Protein AF-A0A518I3B7-F1 (afdb_monomer)

Secondary structure (DSSP, 8-state):
-EEEEEEE-TTSPEEEE----HHHHHHHHHHHHHHHTS---HHHHHHHHHH-TTSPPPTT-TTSS--HHHHHHHHH-GGGGTEEEE--EEEEEEGGGTEEEEEE-SS-SEEEE-GGG--S-HHHHHHHHHHHHHS----SPPPTT--------TTTTTEEETTTTEEPEEESGGG-EEE-HHHHHS-GGG-S--SPEEHHHHHHHHHHHHHHTTS-HHHHHHHHHHHHHHHHHHT-S--HHHHHHHHHHHHHHHHHHHHHHH---SSHHHHHHHHHHHHHHHHHHHHHHHHHHHHHHHHH-------HHHHHHHHHHHHHHHHHGGG---HHHHHHHHHHHHHHEEEEEEEEEEE-SSTTTEEEEEEEEE-HHHHHHHHHH-------GGGPEEEEEE-S---HHHHHHHHHHHHHHTT--HHHHHHHTT--HHHHHHHHHHHHHHTTPPPPPHHHHHHH-S---SS--HHHHTHHHHHHHHHTT--HHHHHHHTTS-HHHHHHHHHHHHHHTTPPPPPHHHHHHHHHHHHHHHHHTT--HHHHHHHTT--HHHHHHHHHHHHHHTTPPPP-TTGGGTTGGGTS-SS---S-SSSS--

Sequence (598 aa):
MTPNTGELTRLKRHRRQIVVDLETAVWIVRIYRWFLVDGLNIEEIVRELNADPEAPAPAKSVLDRWTRDSVIAALTNRRYRGDWSYGNTESVWLSDKDYSRKFPREAPLQDAQFEELRIISDEVWFEVQKRLSTDPKRSGRKPRNGARRKHSRLLQGKFECPEHGRRLAVTGDGGKVMLCPVCRGYKVEQRPLFTHLNRKLATDLTCEKLASLFDDETALVTNVIEICGAQASTCGAPDPVTAQTLLSQIDKLRRTIKFNRQDPGESEMEQQQTRELLRDLRHQLAEAESALSAHQATTGRSMVIPTEDEILAEVRQLRQTLNDAPKLTDERQIRLVRRLIDDLVTGRIQLYQQGERKKCQGWLQGRFEVAVVPFLIKRLTGAEIGIGDEDRAEIVIDYRKSELIAEQADTAKRFWDDGLLCKEIAVQMGLHRSRITKVLQYWHDQRGLPRPNNKTRRKRLENKQSELPFHKRIANEVIELVEAGHSNLKIAGRLRTNDGNVAKAIQWWHETRGLPVPTAADRRRKKLNRAKRMLDEGMLIKDVAGALAYSPRGLTLTLEKDAENSGGVMGDGRTRRGNATAGNLANGVSLATQTRAA

pLDDT: mean 87.51, std 12.37, range [40.78, 98.38]

InterPro domains:
  IPR011109 DNA-binding recombinase domain [PF07508] (23-134)
  IPR011109 DNA-binding recombinase domain [PS51737] (3-138)
  IPR038109 DNA-binding recombinase domain superfamily [G3DSA:3.90.1750.20] (3-165)
  IPR050639 Site-specific recombinase resolvase [PTHR30461] (12-344)

Solvent-accessible surface area (backbone atoms only — not comparable to full-atom values): 34690 Å² total; per-residue (Å²): 110,51,76,42,91,85,48,67,40,100,83,73,40,65,39,66,45,86,68,79,54,67,76,64,46,55,53,53,52,47,52,52,40,36,44,62,79,70,53,44,52,64,69,52,51,29,49,53,46,63,67,40,89,84,51,79,48,51,98,85,40,90,77,67,40,62,40,59,66,57,53,51,49,61,69,65,44,52,49,39,55,12,41,46,70,41,54,49,52,44,77,46,75,38,77,94,73,77,46,71,44,78,42,77,46,98,59,50,77,41,76,49,78,40,72,94,54,42,77,44,56,66,70,63,49,50,52,44,48,55,47,62,71,65,48,73,74,84,82,65,82,77,77,87,77,79,73,75,75,77,70,80,64,54,65,69,70,36,40,29,32,68,94,71,78,36,54,39,42,74,36,72,83,93,49,48,28,30,36,44,68,67,35,65,71,44,57,76,94,73,23,74,56,75,58,70,44,46,45,65,61,48,46,48,54,50,28,48,54,61,30,55,73,60,68,58,53,65,66,51,49,53,52,47,48,50,52,44,51,52,47,47,63,69,65,45,83,66,60,65,66,60,56,51,50,38,51,53,48,43,53,49,43,52,51,52,50,53,50,50,68,75,56,40,63,93,47,76,67,44,37,50,52,42,52,53,51,50,51,53,50,49,50,53,38,52,51,39,52,49,50,42,49,53,52,46,58,56,58,74,49,74,69,66,71,74,51,71,68,58,52,52,52,50,51,51,50,50,33,51,52,33,64,48,50,74,74,56,81,54,69,67,60,42,48,54,55,28,50,53,50,56,63,33,34,54,86,50,35,31,48,42,67,40,71,48,101,47,93,91,48,41,32,40,33,34,38,36,38,30,32,62,60,57,39,51,45,30,70,77,60,69,48,85,66,91,72,64,80,83,69,47,48,79,46,77,43,71,59,52,80,74,56,62,46,59,69,44,10,59,57,53,43,50,44,46,72,76,57,48,49,60,66,54,50,12,62,77,69,76,42,57,48,72,54,44,57,49,21,48,46,48,49,24,57,78,68,75,42,85,74,77,56,68,69,64,53,45,71,72,36,89,73,73,58,98,56,80,55,66,34,66,74,46,17,66,66,50,46,56,42,45,74,76,64,50,50,55,64,57,48,11,62,74,71,74,52,50,45,68,43,45,52,50,8,53,42,50,53,22,56,77,66,76,42,85,63,79,46,76,64,52,54,50,50,54,51,49,56,50,46,51,50,44,43,74,75,57,47,53,64,59,57,50,10,57,76,71,76,38,52,47,67,57,42,49,56,52,49,45,53,52,21,57,76,68,77,44,80,70,76,68,74,69,71,59,62,74,44,55,81,73,83,46,71,71,67,90,72,80,89,84,81,85,86,88,83,138

Radius of gyration: 48.24 Å; Cα contacts (8 Å, |Δi|>4): 603; chains: 1; bounding box: 108×75×158 Å

Mean predicted aligned error: 13.68 Å

Nearest PDB structures (foldseek):
  7nsu-assembly1_D  TM=2.936E-01  e=4.715E+00  Escherichia coli

Foldseek 3Di:
DDFDPPDADPVRHGDDDDDDDPLQLVLLVVLLCCCQVLVDDLVVNQVVLQVDPSRFADPPDPPRGDDSVNSVCSLQPCVQQQKDFAQQWDFDQDPVVRDTDTDGDPGGPDIDGDNNRHSDHPVSSVVSVVCVVPVPPPPDDDDPPPPPQPQQCLCPQQEAAPVVRDGWDQDDDVSQWTHDPVLVPDDQVPRQDNDIFGSLLCLQQVLLLVLVVLVCLPVLLVVLLVVLVVVLVVLPAQDVVLLVVLVVLLVVLVVVLVVCVVDQDDDPVSVVVSVVVNVVSVVVNVVSVVVSVVSVVSNVQSQPRDDSVRLSVVSVVSSVLSNCQSVDDDPSSSVVSSVLCVLFWDGHWHWGWDADSDVLGIWIKTKTWTQVSQSSSCVPRVDRDPDDPVNIDIDITTSRPPCPLAVVLVVLVVCVVVQDDLVVSCVVVVHDSVSSVVSPVCNCVVVVHDDDDSVVSLVVGPPNDPDDPPLCVCLVVLVVVVVVQDDLCVVCVVVVHDSVSSLVSQVVVQVVVVHDRQDPVNSLVVLLVVLVVVVVQVDQLCVSCVSNVHHSVRNVVSNCVVCVVVVHDDPDSVVQVVPVVPVDRSDPDDPPPDDDDD

Organism: NCBI:txid2527979

Structure (mmCIF, N/CA/C/O backbone):
data_AF-A0A518I3B7-F1
#
_entry.id   AF-A0A518I3B7-F1
#
loop_
_atom_site.group_PDB
_atom_site.id
_atom_site.type_symbol
_atom_site.label_atom_id
_atom_site.label_alt_id
_atom_site.label_comp_id
_atom_site.label_asym_id
_atom_site.label_entity_id
_atom_site.label_seq_id
_atom_site.pdbx_PDB_ins_code
_atom_site.Cartn_x
_atom_site.Cartn_y
_atom_site.Cartn_z
_atom_site.occupancy
_atom_site.B_iso_or_equiv
_atom_site.auth_seq_id
_atom_site.auth_comp_id
_atom_site.auth_asym_id
_atom_site.auth_atom_id
_atom_site.pdbx_PDB_model_num
ATOM 1 N N . MET A 1 1 ? -6.438 17.933 44.778 1.00 61.59 1 MET A N 1
ATOM 2 C CA . MET A 1 1 ? -6.644 17.340 46.123 1.00 61.59 1 MET A CA 1
ATOM 3 C C . MET A 1 1 ? -6.997 18.464 47.068 1.00 61.59 1 MET A C 1
ATOM 5 O O . MET A 1 1 ? -6.175 19.355 47.240 1.00 61.59 1 MET A O 1
ATOM 9 N N . THR A 1 2 ? -8.182 18.431 47.659 1.00 62.94 2 THR A N 1
ATOM 10 C CA . THR A 1 2 ? -8.605 19.398 48.678 1.00 62.94 2 THR A CA 1
ATOM 11 C C . THR A 1 2 ? -8.347 18.812 50.075 1.00 62.94 2 THR A C 1
ATOM 13 O O . THR A 1 2 ? -8.520 17.600 50.274 1.00 62.94 2 THR A O 1
ATOM 16 N N . PRO A 1 3 ? -7.836 19.606 51.034 1.00 60.84 3 PRO A N 1
ATOM 17 C CA . PRO A 1 3 ? -7.681 19.154 52.411 1.00 60.84 3 PRO A CA 1
ATOM 18 C C . PRO A 1 3 ? -9.065 18.924 53.024 1.00 60.84 3 PRO A C 1
ATOM 20 O O . PRO A 1 3 ? -9.911 19.813 52.996 1.00 60.84 3 PRO A O 1
ATOM 23 N N . ASN A 1 4 ? -9.295 17.729 53.564 1.00 61.59 4 ASN A N 1
ATOM 24 C CA . ASN A 1 4 ? -10.496 17.437 54.333 1.00 61.59 4 ASN A CA 1
ATOM 25 C C . ASN A 1 4 ? -10.266 17.957 55.763 1.00 61.59 4 ASN A C 1
ATOM 27 O O . ASN A 1 4 ? -9.305 17.558 56.429 1.00 61.59 4 ASN A O 1
ATOM 31 N N . THR A 1 5 ? -11.081 18.911 56.206 1.00 60.09 5 THR A N 1
ATOM 32 C CA . THR A 1 5 ? -10.820 19.734 57.399 1.00 60.09 5 THR A CA 1
ATOM 33 C C . THR A 1 5 ? -11.077 19.024 58.734 1.00 60.09 5 THR A C 1
ATOM 35 O O . THR A 1 5 ? -10.688 19.563 59.763 1.00 60.09 5 THR A O 1
ATOM 38 N N . GLY A 1 6 ? -11.648 17.811 58.749 1.00 64.12 6 GLY A N 1
ATOM 39 C CA . GLY A 1 6 ? -12.069 17.146 59.995 1.00 64.12 6 GLY A CA 1
ATOM 40 C C . GLY A 1 6 ? -11.178 16.018 60.534 1.00 64.12 6 GLY A C 1
ATOM 41 O O . GLY A 1 6 ? -11.130 15.812 61.742 1.00 64.12 6 GLY A O 1
ATOM 42 N N . GLU A 1 7 ? -10.454 15.278 59.686 1.00 72.31 7 GLU A N 1
ATOM 43 C CA . GLU A 1 7 ? -9.810 14.021 60.109 1.00 72.31 7 GLU A CA 1
ATOM 44 C C . GLU A 1 7 ? -8.318 13.951 59.761 1.00 72.31 7 GLU A C 1
ATOM 46 O O . GLU A 1 7 ? -7.898 14.123 58.610 1.00 72.31 7 GLU A O 1
ATOM 51 N N . LEU A 1 8 ? -7.501 13.631 60.768 1.00 80.69 8 LEU A N 1
ATOM 52 C CA . LEU A 1 8 ? -6.070 13.390 60.616 1.00 80.69 8 LEU A CA 1
ATOM 53 C C . LEU A 1 8 ? -5.792 11.906 60.317 1.00 80.69 8 LEU A C 1
ATOM 55 O O . LEU A 1 8 ? -6.444 10.990 60.814 1.00 80.69 8 LEU A O 1
ATOM 59 N N . THR A 1 9 ? -4.792 11.652 59.480 1.00 80.94 9 THR A N 1
ATOM 60 C CA . THR A 1 9 ? -4.196 10.321 59.285 1.00 80.94 9 THR A CA 1
ATOM 61 C C . THR A 1 9 ? -3.391 9.903 60.525 1.00 80.94 9 THR A C 1
ATOM 63 O O . THR A 1 9 ? -3.045 10.746 61.351 1.00 80.94 9 THR A O 1
ATOM 66 N N . ARG A 1 10 ? -2.995 8.620 60.637 1.00 82.88 10 ARG A N 1
ATOM 67 C CA . ARG A 1 10 ? -2.104 8.131 61.720 1.00 82.88 10 ARG A CA 1
ATOM 68 C C . ARG A 1 10 ? -0.794 8.928 61.852 1.00 82.88 10 ARG A C 1
ATOM 70 O O . ARG A 1 10 ? -0.217 8.979 62.927 1.00 82.88 10 ARG A O 1
ATOM 77 N N . LEU A 1 11 ? -0.354 9.589 60.778 1.00 86.75 11 LEU A N 1
ATOM 78 C CA . LEU A 1 11 ? 0.824 10.465 60.748 1.00 86.75 11 LEU A CA 1
ATOM 79 C C . LEU A 1 11 ? 0.500 11.945 61.030 1.00 86.75 11 LEU A C 1
ATOM 81 O O . LEU A 1 11 ? 1.292 12.815 60.678 1.00 86.75 11 LEU A O 1
ATOM 85 N N . LYS A 1 12 ? -0.674 12.250 61.598 1.00 86.12 12 LYS A N 1
ATOM 86 C CA . LYS A 1 12 ? -1.158 13.615 61.878 1.00 86.12 12 LYS A CA 1
ATOM 87 C C . LYS A 1 12 ? -1.210 14.537 60.647 1.00 86.12 12 LYS A C 1
ATOM 89 O O . LYS A 1 12 ? -1.109 15.751 60.770 1.00 86.12 12 LYS A O 1
ATOM 94 N N . ARG A 1 13 ? -1.376 13.982 59.441 1.00 81.31 13 ARG A N 1
ATOM 95 C CA . ARG A 1 13 ? -1.607 14.761 58.207 1.00 81.31 13 ARG A CA 1
ATOM 96 C C . ARG A 1 13 ? -3.093 14.787 57.887 1.00 81.31 13 ARG A C 1
ATOM 98 O O . ARG A 1 13 ? -3.719 13.735 57.994 1.00 81.31 13 ARG A O 1
ATOM 105 N N . HIS A 1 14 ? -3.630 15.919 57.440 1.00 79.62 14 HIS A N 1
ATOM 106 C CA . HIS A 1 14 ? -5.015 16.000 56.964 1.00 79.62 14 HIS A CA 1
ATOM 107 C C . HIS A 1 14 ? -5.293 14.934 55.901 1.00 79.62 14 HIS A C 1
ATOM 109 O O . HIS A 1 14 ? -4.503 14.765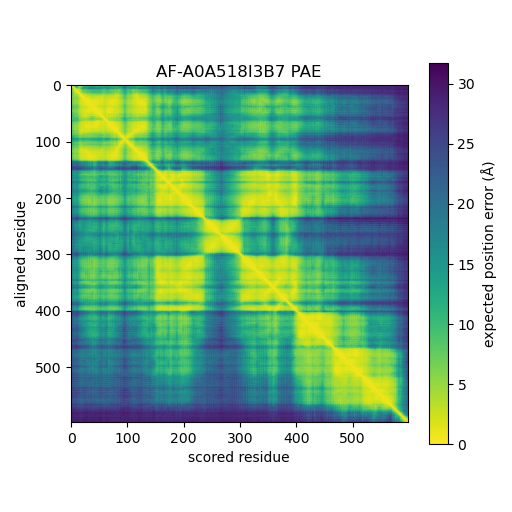 54.960 1.00 79.62 14 HIS A O 1
ATOM 115 N N . ARG A 1 15 ? -6.411 14.213 56.047 1.00 80.25 15 ARG A N 1
ATOM 116 C CA . ARG A 1 15 ? -6.922 13.360 54.970 1.00 80.25 15 ARG A CA 1
ATOM 117 C C . ARG A 1 15 ? -7.166 14.239 53.741 1.00 80.25 15 ARG A C 1
ATOM 119 O O . ARG A 1 15 ? -7.623 15.375 53.846 1.00 80.25 15 ARG A O 1
ATOM 126 N N . ARG A 1 16 ? -6.800 13.735 52.566 1.00 83.25 16 ARG A N 1
ATOM 127 C CA . ARG A 1 16 ? -6.982 14.446 51.296 1.00 83.25 16 ARG A CA 1
ATOM 128 C C . ARG A 1 16 ? -8.085 13.764 50.515 1.00 83.25 16 ARG A C 1
ATOM 130 O O . ARG A 1 16 ? -8.042 12.544 50.364 1.00 83.25 16 ARG A O 1
ATOM 137 N N . GLN A 1 17 ? -9.021 14.549 49.998 1.00 85.38 17 GLN A N 1
ATOM 138 C CA . GLN A 1 17 ? -10.014 14.046 49.062 1.00 85.38 17 GLN A CA 1
ATOM 139 C C . GLN A 1 17 ? -9.461 14.127 47.637 1.00 85.38 17 GLN A C 1
ATOM 141 O O . GLN A 1 17 ? -8.788 15.094 47.246 1.00 85.38 17 GLN A O 1
ATOM 146 N N . ILE A 1 18 ? -9.713 13.071 46.872 1.00 88.44 18 ILE A N 1
ATOM 147 C CA . ILE A 1 18 ? -9.445 13.035 45.440 1.00 88.44 18 ILE A CA 1
ATOM 148 C C . ILE A 1 18 ? -10.680 13.599 44.746 1.00 88.44 18 ILE A C 1
ATOM 150 O O . ILE A 1 18 ? -11.795 13.189 45.042 1.00 88.44 18 ILE A O 1
ATOM 154 N N . VAL A 1 19 ? -10.460 14.559 43.855 1.00 91.88 19 VAL A N 1
ATOM 155 C CA . VAL A 1 19 ? -11.498 15.220 43.062 1.00 91.88 19 VAL A CA 1
ATOM 156 C C . VAL A 1 19 ? -11.017 15.209 41.617 1.00 91.88 19 VAL A C 1
ATOM 158 O O . VAL A 1 19 ? -9.807 15.329 41.383 1.00 91.88 19 VAL A O 1
ATOM 161 N N . VAL A 1 20 ? -11.940 15.027 40.674 1.00 92.56 20 VAL A N 1
ATOM 162 C CA . VAL A 1 20 ? -11.646 15.134 39.243 1.00 92.56 20 VAL A CA 1
ATOM 163 C C . VAL A 1 20 ? -11.312 16.587 38.927 1.00 92.56 20 VAL A C 1
ATOM 165 O O . VAL A 1 20 ? -12.097 17.488 39.203 1.00 92.56 20 VAL A O 1
ATOM 168 N N . ASP A 1 21 ? -10.133 16.806 38.360 1.00 93.25 21 ASP A N 1
ATOM 169 C CA . ASP A 1 21 ? -9.781 18.097 37.789 1.00 93.25 21 ASP A CA 1
ATOM 170 C C . ASP A 1 21 ? -10.407 18.209 36.397 1.00 93.25 21 ASP A C 1
ATOM 172 O O . ASP A 1 21 ? -10.011 17.481 35.484 1.00 93.25 21 ASP A O 1
ATOM 176 N N . LEU A 1 22 ? -11.410 19.077 36.256 1.00 93.00 22 LEU A N 1
ATOM 177 C CA . LEU A 1 22 ? -12.196 19.204 35.028 1.00 93.00 22 LEU A CA 1
ATOM 178 C C . LEU A 1 22 ? -11.339 19.660 33.842 1.00 93.00 22 LEU A C 1
ATOM 180 O O . LEU A 1 22 ? -11.555 19.185 32.729 1.00 93.00 22 LEU A O 1
ATOM 184 N N . GLU A 1 23 ? -10.341 20.512 34.078 1.00 92.88 23 GLU A N 1
ATOM 185 C CA . GLU A 1 23 ? -9.462 21.033 33.028 1.00 92.88 23 GLU A CA 1
ATOM 186 C C . GLU A 1 23 ? -8.594 19.914 32.438 1.00 92.88 23 GLU A C 1
ATOM 188 O O . GLU A 1 23 ? -8.635 19.642 31.235 1.00 92.88 23 GLU A O 1
ATOM 193 N N . THR A 1 24 ? -7.892 19.159 33.289 1.00 93.38 24 THR A N 1
ATOM 194 C CA . THR A 1 24 ? -7.094 18.010 32.835 1.00 93.38 24 THR A CA 1
ATOM 195 C C . THR A 1 24 ? -7.967 16.862 32.308 1.00 93.38 24 THR A C 1
ATOM 197 O O . THR A 1 24 ? -7.559 16.144 31.390 1.00 93.38 24 THR A O 1
ATOM 200 N N . ALA A 1 25 ? -9.172 16.661 32.853 1.00 95.50 25 ALA A N 1
ATOM 201 C CA . ALA A 1 25 ? -10.064 15.575 32.438 1.00 95.50 25 ALA A CA 1
ATOM 202 C C . ALA A 1 25 ? -10.453 15.670 30.954 1.00 95.50 25 ALA A C 1
ATOM 204 O O . ALA A 1 25 ? -10.449 14.646 30.265 1.00 95.50 25 ALA A O 1
ATOM 205 N N . VAL A 1 26 ? -10.699 16.881 30.435 1.00 96.62 26 VAL A N 1
ATOM 206 C CA . VAL A 1 26 ? -11.004 17.108 29.008 1.00 96.62 26 VAL A CA 1
ATOM 207 C C . VAL A 1 26 ? -9.883 16.576 28.110 1.00 96.62 26 VAL A C 1
ATOM 209 O O . VAL A 1 26 ? -10.153 15.940 27.087 1.00 96.62 26 VAL A O 1
ATOM 212 N N . TRP A 1 27 ? -8.623 16.751 28.511 1.00 96.94 27 TRP A N 1
ATOM 213 C CA . TRP A 1 27 ? -7.468 16.243 27.770 1.00 96.94 27 TRP A CA 1
ATOM 214 C C . TRP A 1 27 ? -7.355 14.725 27.808 1.00 96.94 27 TRP A C 1
ATOM 216 O O . TRP A 1 27 ? -7.015 14.116 26.794 1.00 96.94 27 TRP A O 1
ATOM 226 N N . ILE A 1 28 ? -7.691 14.089 28.931 1.00 97.19 28 ILE A N 1
ATOM 227 C CA . ILE A 1 28 ? -7.747 12.624 29.008 1.00 97.19 28 ILE A CA 1
ATOM 228 C C . ILE A 1 28 ? -8.817 12.087 28.053 1.00 97.19 28 ILE A C 1
ATOM 230 O O . ILE A 1 28 ? -8.512 11.217 27.238 1.00 97.19 28 ILE A O 1
ATOM 234 N N . VAL A 1 29 ? -10.028 12.651 28.064 1.00 97.12 29 VAL A N 1
ATOM 235 C CA . VAL A 1 29 ? -11.092 12.280 27.111 1.00 97.12 29 VAL A CA 1
ATOM 236 C C . VAL A 1 29 ? -10.623 12.479 25.667 1.00 97.12 29 VAL A C 1
ATOM 238 O O . VAL A 1 29 ? -10.794 11.593 24.826 1.00 97.12 29 VAL A O 1
ATOM 241 N N . ARG A 1 30 ? -9.955 13.603 25.382 1.00 97.12 30 ARG A N 1
ATOM 242 C CA . ARG A 1 30 ? -9.388 13.906 24.062 1.00 97.12 30 ARG A CA 1
ATOM 243 C C . ARG A 1 30 ? -8.312 12.900 23.646 1.00 97.12 30 ARG A C 1
ATOM 245 O O . ARG A 1 30 ? -8.330 12.471 22.500 1.00 97.12 30 ARG A O 1
ATOM 252 N N . ILE A 1 31 ? -7.434 12.456 24.547 1.00 97.44 31 ILE A N 1
ATOM 253 C CA . ILE A 1 31 ? -6.425 11.415 24.275 1.00 97.44 31 ILE A CA 1
ATOM 254 C C . ILE A 1 31 ? -7.090 10.084 23.911 1.00 97.44 31 ILE A C 1
ATOM 256 O O . ILE A 1 31 ? -6.678 9.449 22.938 1.00 97.44 31 ILE A O 1
ATOM 260 N N . TYR A 1 32 ? -8.120 9.667 24.653 1.00 97.44 32 TYR A N 1
ATOM 261 C CA . TYR A 1 32 ? -8.864 8.438 24.355 1.00 97.44 32 TYR A CA 1
ATOM 262 C C . TYR A 1 32 ? -9.585 8.542 23.007 1.00 97.44 32 TYR A C 1
ATOM 264 O O . TYR A 1 32 ? -9.486 7.624 22.192 1.00 97.44 32 TYR A O 1
ATOM 272 N N . ARG A 1 33 ? -10.226 9.683 22.721 1.00 95.12 33 ARG A N 1
ATOM 273 C CA . ARG A 1 33 ? -10.848 9.964 21.419 1.00 95.12 33 ARG A CA 1
ATOM 274 C C . ARG A 1 33 ? -9.819 9.950 20.289 1.00 95.12 33 ARG A C 1
ATOM 276 O O . ARG A 1 33 ? -10.009 9.236 19.310 1.00 95.12 33 ARG A O 1
ATOM 283 N N . TRP A 1 34 ? -8.697 10.649 20.446 1.00 94.44 34 TRP A N 1
ATOM 284 C CA . TRP A 1 34 ? -7.624 10.668 19.457 1.00 94.44 34 TRP A CA 1
ATOM 285 C C . TRP A 1 34 ? -7.062 9.279 19.191 1.00 94.44 34 TRP A C 1
ATOM 287 O O . TRP A 1 34 ? -6.764 8.934 18.047 1.00 94.44 34 TRP A O 1
ATOM 297 N N . PHE A 1 35 ? -6.909 8.475 20.242 1.00 94.44 35 PHE A N 1
ATOM 298 C CA . PHE A 1 35 ? -6.382 7.129 20.119 1.00 94.44 35 PHE A CA 1
ATOM 299 C C . PHE A 1 35 ? -7.389 6.167 19.496 1.00 94.44 35 PHE A C 1
ATOM 301 O O . PHE A 1 35 ? -6.990 5.398 18.631 1.00 94.44 35 PHE A O 1
ATOM 308 N N . LEU A 1 36 ? -8.667 6.197 19.876 1.00 90.56 36 LEU A N 1
ATOM 309 C CA . LEU A 1 36 ? -9.689 5.296 19.334 1.00 90.56 36 LEU A CA 1
ATOM 310 C C . LEU A 1 36 ? -10.310 5.830 18.053 1.00 90.56 36 LEU A C 1
ATOM 312 O O . LEU A 1 36 ? -10.076 5.263 16.984 1.00 90.56 36 LEU A O 1
ATOM 316 N N . VAL A 1 37 ? -11.049 6.931 18.180 1.00 84.06 37 VAL A N 1
ATOM 317 C CA . VAL A 1 37 ? -11.890 7.526 17.139 1.00 84.06 37 VAL A CA 1
ATOM 318 C C . VAL A 1 37 ? -11.035 8.088 16.020 1.00 84.06 37 VAL A C 1
ATOM 320 O O . VAL A 1 37 ? -11.223 7.699 14.875 1.00 84.06 37 VAL A O 1
ATOM 323 N N . ASP A 1 38 ? -10.047 8.931 16.333 1.00 81.88 38 ASP A N 1
ATOM 324 C CA . ASP A 1 38 ? -9.185 9.559 15.316 1.00 81.88 38 ASP A CA 1
ATOM 325 C C . ASP A 1 38 ? -7.980 8.695 14.950 1.00 81.88 38 ASP A C 1
ATOM 327 O O . ASP A 1 38 ? -7.246 8.991 13.997 1.00 81.88 38 ASP A O 1
ATOM 331 N N . GLY A 1 39 ? -7.809 7.583 15.670 1.00 82.69 39 GLY A N 1
ATOM 332 C CA . GLY A 1 39 ? -6.805 6.550 15.481 1.00 82.69 39 GLY A CA 1
ATOM 333 C C . GLY A 1 39 ? -5.379 7.042 15.274 1.00 82.69 39 GLY A C 1
ATOM 334 O O . GLY A 1 39 ? -4.630 6.413 14.520 1.00 82.69 39 GLY A O 1
ATOM 335 N N . LEU A 1 40 ? -5.014 8.130 15.945 1.00 87.00 40 LEU A N 1
ATOM 336 C CA . LEU A 1 40 ? -3.644 8.603 16.047 1.00 87.00 40 LEU A CA 1
ATOM 337 C C . LEU A 1 40 ? -2.784 7.556 16.758 1.00 87.00 40 LEU A C 1
ATOM 339 O O . LEU A 1 40 ? -3.233 6.859 17.670 1.00 87.00 40 LEU A O 1
ATOM 343 N N . ASN A 1 41 ? -1.526 7.428 16.335 1.00 86.94 41 ASN A N 1
ATOM 344 C CA . ASN A 1 41 ? -0.575 6.628 17.100 1.00 86.94 41 ASN A CA 1
ATOM 345 C C . ASN A 1 41 ? -0.037 7.435 18.292 1.00 86.94 41 ASN A C 1
ATOM 347 O O . ASN A 1 41 ? -0.070 8.663 18.286 1.00 86.94 41 ASN A O 1
ATOM 351 N N . ILE A 1 42 ? 0.514 6.748 19.292 1.00 93.00 42 ILE A N 1
ATOM 352 C CA . ILE A 1 42 ? 0.970 7.379 20.542 1.00 93.00 42 ILE A CA 1
ATOM 353 C C . ILE A 1 42 ? 1.975 8.523 20.295 1.00 93.00 42 ILE A C 1
ATOM 355 O O . ILE A 1 42 ? 1.904 9.543 20.964 1.00 93.00 42 ILE A O 1
ATOM 359 N N . GLU A 1 43 ? 2.880 8.408 19.316 1.00 89.69 43 GLU A N 1
ATOM 360 C CA . GLU A 1 43 ? 3.864 9.470 19.012 1.00 89.69 43 GLU A CA 1
ATOM 361 C C . GLU A 1 43 ? 3.222 10.706 18.379 1.00 89.69 43 GLU A C 1
ATOM 363 O O . GLU A 1 43 ? 3.745 11.812 18.485 1.00 89.69 43 GLU A O 1
ATOM 368 N N . GLU A 1 44 ? 2.118 10.520 17.661 1.00 87.69 44 GLU A N 1
ATOM 369 C CA . GLU A 1 44 ? 1.356 11.631 17.101 1.00 87.69 44 GLU A CA 1
ATOM 370 C C . GLU A 1 44 ? 0.538 12.305 18.177 1.00 87.69 44 GLU A C 1
ATOM 372 O O . GLU A 1 44 ? 0.592 13.519 18.249 1.00 87.69 44 GLU A O 1
ATOM 377 N N . ILE A 1 45 ? -0.110 11.540 19.057 1.00 95.06 45 ILE A N 1
ATOM 378 C CA . ILE A 1 45 ? -0.787 12.095 20.234 1.00 95.06 45 ILE A CA 1
ATOM 379 C C . ILE A 1 45 ? 0.199 12.935 21.049 1.00 95.06 45 ILE A C 1
ATOM 381 O O . ILE A 1 45 ? -0.093 14.076 21.369 1.00 95.06 45 ILE A O 1
ATOM 385 N N . VAL A 1 46 ? 1.409 12.424 21.298 1.00 95.50 46 VAL A N 1
ATOM 386 C CA . VAL A 1 46 ? 2.485 13.190 21.947 1.00 95.50 46 VAL A CA 1
ATOM 387 C C . VAL A 1 46 ? 2.827 14.471 21.179 1.00 95.50 46 VAL A C 1
ATOM 389 O O . VAL A 1 46 ? 3.080 15.500 21.797 1.00 95.50 46 VAL A O 1
ATOM 392 N N . ARG A 1 47 ? 2.874 14.426 19.844 1.00 93.62 47 ARG A N 1
ATOM 393 C CA . ARG A 1 47 ? 3.173 15.608 19.026 1.00 93.62 47 ARG A CA 1
ATOM 394 C C . ARG A 1 47 ? 2.050 16.640 19.077 1.00 93.62 47 ARG A C 1
ATOM 396 O O . ARG A 1 47 ? 2.369 17.807 19.219 1.00 93.62 47 ARG A O 1
ATOM 403 N N . GLU A 1 48 ? 0.796 16.214 18.948 1.00 95.19 48 GLU A N 1
ATOM 404 C CA . GLU A 1 48 ? -0.375 17.096 19.012 1.00 95.19 48 GLU A CA 1
ATOM 405 C C . GLU A 1 48 ? -0.478 17.727 20.407 1.00 95.19 48 GLU A C 1
ATOM 407 O O . GLU A 1 48 ? -0.568 18.942 20.509 1.00 95.19 48 GLU A O 1
ATOM 412 N N . LEU A 1 49 ? -0.327 16.936 21.478 1.00 96.38 49 LEU A N 1
ATOM 413 C CA . LEU A 1 49 ? -0.322 17.442 22.857 1.00 96.38 49 LEU A CA 1
ATOM 414 C C . LEU A 1 49 ? 0.787 18.464 23.109 1.00 96.38 49 LEU A C 1
ATOM 416 O O . LEU A 1 49 ? 0.560 19.445 23.788 1.00 96.38 49 LEU A O 1
ATOM 420 N N . ASN A 1 50 ? 1.992 18.247 22.580 1.00 96.06 50 ASN A N 1
ATOM 421 C CA . ASN A 1 50 ? 3.097 19.190 22.783 1.00 96.06 50 ASN A CA 1
ATOM 422 C C . ASN A 1 50 ? 3.073 20.385 21.813 1.00 96.06 50 ASN A C 1
ATOM 424 O O . ASN A 1 50 ? 3.884 21.294 21.965 1.00 96.06 50 ASN A O 1
ATOM 428 N N . ALA A 1 51 ? 2.235 20.347 20.774 1.00 94.62 51 ALA A N 1
ATOM 429 C CA . ALA A 1 51 ? 2.050 21.461 19.849 1.00 94.62 51 ALA A CA 1
ATOM 430 C C . ALA A 1 51 ? 0.966 22.431 20.336 1.00 94.62 51 ALA A C 1
ATOM 432 O O . ALA A 1 51 ? 0.990 23.599 19.956 1.00 94.62 51 ALA A O 1
ATOM 433 N N . ASP A 1 52 ? 0.034 21.941 21.152 1.00 95.50 52 ASP A N 1
ATOM 434 C CA . ASP A 1 52 ? -1.048 22.727 21.722 1.00 95.50 52 ASP A CA 1
ATOM 435 C C . ASP A 1 52 ? -0.603 23.379 23.048 1.00 95.50 52 ASP A C 1
ATOM 437 O O . ASP A 1 52 ? -0.264 22.659 23.991 1.00 95.50 52 ASP A O 1
ATOM 441 N N . PRO A 1 53 ? -0.569 24.721 23.144 1.00 93.19 53 PRO A N 1
ATOM 442 C CA . PRO A 1 53 ? -0.133 25.414 24.355 1.00 93.19 53 PRO A CA 1
ATOM 443 C C . PRO A 1 53 ? -1.109 25.266 25.532 1.00 93.19 53 PRO A C 1
ATOM 445 O O . PRO A 1 53 ? -0.714 25.527 26.665 1.00 93.19 53 PRO A O 1
ATOM 448 N N . GLU A 1 54 ? -2.358 24.851 25.292 1.00 95.75 54 GLU A N 1
ATOM 449 C CA . GLU A 1 54 ? -3.367 24.654 26.343 1.00 95.75 54 GLU A CA 1
ATOM 450 C C . GLU A 1 54 ? -3.297 23.256 26.979 1.00 95.75 54 GLU A C 1
ATOM 452 O O . GLU A 1 54 ? -3.979 22.983 27.969 1.00 95.75 54 GLU A O 1
ATOM 457 N N . ALA A 1 55 ? -2.498 22.339 26.424 1.00 94.75 55 ALA A N 1
ATOM 458 C CA . ALA A 1 55 ? -2.380 20.989 26.953 1.00 94.75 55 ALA A CA 1
ATOM 459 C C . ALA A 1 55 ? -1.521 20.976 28.233 1.00 94.75 55 ALA A C 1
ATOM 461 O O . ALA A 1 55 ? -0.314 21.225 28.163 1.00 94.75 55 ALA A O 1
ATOM 462 N N . PRO A 1 56 ? -2.078 20.612 29.406 1.00 93.69 56 PRO A N 1
ATOM 463 C CA . PRO A 1 56 ? -1.319 20.609 30.646 1.00 93.69 56 PRO A CA 1
ATOM 464 C C . PRO A 1 56 ? -0.251 19.519 30.600 1.00 93.69 56 PRO A C 1
ATOM 466 O O . PRO A 1 56 ? -0.504 18.388 30.167 1.00 93.69 56 PRO A O 1
ATOM 469 N N . ALA A 1 57 ? 0.952 19.832 31.074 1.00 89.19 57 ALA A N 1
ATOM 470 C CA . ALA A 1 57 ? 2.007 18.841 31.183 1.00 89.19 57 ALA A CA 1
ATOM 471 C C . ALA A 1 57 ? 1.645 17.761 32.224 1.00 89.19 57 ALA A C 1
ATOM 473 O O . ALA A 1 57 ? 1.004 18.043 33.243 1.00 89.19 57 ALA A O 1
ATOM 474 N N . PRO A 1 58 ? 2.078 16.501 32.034 1.00 89.69 58 PRO A N 1
ATOM 475 C CA . PRO A 1 58 ? 1.841 15.462 33.027 1.00 89.69 58 PRO A CA 1
ATOM 476 C C . PRO A 1 58 ? 2.497 15.837 34.361 1.00 89.69 58 PRO A C 1
ATOM 478 O O . PRO A 1 58 ? 3.693 16.111 34.394 1.00 89.69 58 PRO A O 1
ATOM 481 N N . ALA A 1 59 ? 1.773 15.728 35.479 1.00 82.75 59 ALA A N 1
ATOM 482 C CA . ALA A 1 59 ? 2.234 16.168 36.809 1.00 82.75 59 ALA A CA 1
ATOM 483 C C . ALA A 1 59 ? 3.563 15.551 37.313 1.00 82.75 59 ALA A C 1
ATOM 485 O O . ALA A 1 59 ? 4.129 16.011 38.299 1.00 82.75 59 ALA A O 1
ATOM 486 N N . LYS A 1 60 ? 4.050 14.473 36.684 1.00 82.19 60 LYS A N 1
ATOM 487 C CA . LYS A 1 60 ? 5.340 13.823 36.994 1.00 82.19 60 LYS A CA 1
ATOM 488 C C . LYS A 1 60 ? 6.379 13.974 35.877 1.00 82.19 60 LYS A C 1
ATOM 490 O O . LYS A 1 60 ? 7.389 13.272 35.887 1.00 82.19 60 LYS A O 1
ATOM 495 N N . SER A 1 61 ? 6.118 14.815 34.881 1.00 87.25 61 SER A N 1
ATOM 496 C CA . SER A 1 61 ? 7.043 15.052 33.778 1.00 87.25 61 SER A CA 1
ATOM 497 C C . SER A 1 61 ? 8.130 16.023 34.221 1.00 87.25 61 SER A C 1
ATOM 499 O O . SER A 1 61 ? 7.851 17.163 34.561 1.00 87.25 61 SER A O 1
ATOM 501 N N . VAL A 1 62 ? 9.386 15.577 34.195 1.00 85.00 62 VAL A N 1
ATOM 502 C CA . VAL A 1 62 ? 10.552 16.435 34.485 1.00 85.00 62 VAL A CA 1
ATOM 503 C C . VAL A 1 62 ? 10.778 17.464 33.374 1.00 85.00 62 VAL A C 1
ATOM 505 O O . VAL A 1 62 ? 11.341 18.524 33.604 1.00 85.00 62 VAL A O 1
ATOM 508 N N . LEU A 1 63 ? 10.358 17.133 32.152 1.00 84.81 63 LEU A N 1
ATOM 509 C CA . LEU A 1 63 ? 10.622 17.919 30.946 1.00 84.81 63 LEU A CA 1
ATOM 510 C C . LEU A 1 63 ? 9.453 18.831 30.561 1.00 84.81 63 LEU A C 1
ATOM 512 O O . LEU A 1 63 ? 9.446 19.321 29.436 1.00 84.81 63 LEU A O 1
ATOM 516 N N . ASP A 1 64 ? 8.456 18.958 31.441 1.00 91.69 64 ASP A N 1
ATOM 517 C CA . ASP A 1 64 ? 7.242 19.756 31.231 1.00 91.69 64 ASP A CA 1
ATOM 518 C C . ASP A 1 64 ? 6.553 19.493 29.879 1.00 91.69 64 ASP A C 1
ATOM 520 O O . ASP A 1 64 ? 6.055 20.376 29.195 1.00 91.69 64 ASP A O 1
ATOM 524 N N . ARG A 1 65 ? 6.592 18.230 29.436 1.00 94.19 65 ARG A N 1
ATOM 525 C CA . ARG A 1 65 ? 6.040 17.803 28.145 1.00 94.19 65 ARG A CA 1
ATOM 526 C C . ARG A 1 65 ? 5.453 16.409 28.209 1.00 94.19 65 ARG A C 1
ATOM 528 O O . ARG A 1 65 ? 5.885 15.572 29.015 1.00 94.19 65 ARG A O 1
ATOM 535 N N . TRP A 1 66 ? 4.533 16.124 27.301 1.00 96.44 66 TRP A N 1
ATOM 536 C CA . TRP A 1 66 ? 4.033 14.779 27.080 1.00 96.44 66 TRP A CA 1
ATOM 537 C C . TRP A 1 66 ? 5.116 13.908 26.451 1.00 96.44 66 TRP A C 1
ATOM 539 O O . TRP A 1 66 ? 5.810 14.279 25.504 1.00 96.44 66 TRP A O 1
ATOM 549 N N . THR A 1 67 ? 5.264 12.713 27.003 1.00 95.06 67 THR A N 1
ATOM 550 C CA . THR A 1 67 ? 6.135 11.652 26.499 1.00 95.06 67 THR A CA 1
ATOM 551 C C . THR A 1 67 ? 5.301 10.448 26.087 1.00 95.06 67 THR A C 1
ATOM 553 O O . THR A 1 67 ? 4.167 10.265 26.543 1.00 95.06 67 THR A O 1
ATOM 556 N N . ARG A 1 68 ? 5.884 9.573 25.263 1.00 93.81 68 ARG A N 1
ATOM 557 C CA . ARG A 1 68 ? 5.249 8.314 24.861 1.00 93.81 68 ARG A CA 1
ATOM 558 C C . ARG A 1 68 ? 4.742 7.520 26.068 1.00 93.81 68 ARG A C 1
ATOM 560 O O . ARG A 1 68 ? 3.609 7.049 26.059 1.00 93.81 68 ARG A O 1
ATOM 567 N N . ASP A 1 69 ? 5.562 7.409 27.108 1.00 92.50 69 ASP A N 1
ATOM 568 C CA . ASP A 1 69 ? 5.228 6.614 28.288 1.00 92.50 69 ASP A CA 1
ATOM 569 C C . ASP A 1 69 ? 4.147 7.284 29.138 1.00 92.50 69 ASP A C 1
ATOM 571 O O . ASP A 1 69 ? 3.289 6.587 29.670 1.00 92.50 69 ASP A O 1
ATOM 575 N N . SER A 1 70 ? 4.104 8.621 29.196 1.00 95.38 70 SER A N 1
ATOM 576 C CA . SER A 1 70 ? 3.003 9.328 29.867 1.00 95.38 70 SER A CA 1
ATOM 577 C C . SER A 1 70 ? 1.655 9.139 29.165 1.00 95.38 70 SER A C 1
ATOM 579 O O . SER A 1 70 ? 0.650 8.941 29.841 1.00 95.38 70 SER A O 1
ATOM 581 N N . VAL A 1 71 ? 1.624 9.110 27.825 1.00 95.94 71 VAL A N 1
ATOM 582 C CA . VAL A 1 71 ? 0.387 8.841 27.072 1.00 95.94 71 VAL A CA 1
ATOM 583 C C . VAL A 1 71 ? -0.055 7.388 27.257 1.00 95.94 71 VAL A C 1
ATOM 585 O O . VAL A 1 71 ? -1.234 7.135 27.479 1.00 95.94 71 VAL A O 1
ATOM 588 N N . ILE A 1 72 ? 0.873 6.424 27.242 1.00 95.19 72 ILE A N 1
ATOM 589 C CA . ILE A 1 72 ? 0.548 5.017 27.542 1.00 95.19 72 ILE A CA 1
ATOM 590 C C . ILE A 1 72 ? 0.027 4.876 28.970 1.00 95.19 72 ILE A C 1
ATOM 592 O O . ILE A 1 72 ? -0.975 4.200 29.188 1.00 95.19 72 ILE A O 1
ATOM 596 N N . ALA A 1 73 ? 0.679 5.521 29.938 1.00 94.75 73 ALA A N 1
ATOM 597 C CA . ALA A 1 73 ? 0.227 5.515 31.321 1.00 94.75 73 ALA A CA 1
ATOM 598 C C . ALA A 1 73 ? -1.192 6.086 31.432 1.00 94.75 73 ALA A C 1
ATOM 600 O O . ALA A 1 73 ? -2.019 5.494 32.115 1.00 94.75 73 ALA A O 1
ATOM 601 N N . ALA A 1 74 ? -1.510 7.167 30.712 1.00 96.06 74 ALA A N 1
ATOM 602 C CA . ALA A 1 74 ? -2.861 7.718 30.677 1.00 96.06 74 ALA A CA 1
ATOM 603 C C . ALA A 1 74 ? -3.883 6.738 30.062 1.00 96.06 74 ALA A C 1
ATOM 605 O O . ALA A 1 74 ? -4.945 6.499 30.636 1.00 96.06 74 ALA A O 1
ATOM 606 N N . LEU A 1 75 ? -3.545 6.111 28.933 1.00 97.12 75 LEU A N 1
ATOM 607 C CA . LEU A 1 75 ? -4.410 5.143 28.247 1.00 97.12 75 LEU A CA 1
ATOM 608 C C . LEU A 1 75 ? -4.588 3.816 29.009 1.00 97.12 75 LEU A C 1
ATOM 610 O O . LEU A 1 75 ? -5.509 3.070 28.711 1.00 97.12 75 LEU A O 1
ATOM 614 N N . THR A 1 76 ? -3.722 3.493 29.973 1.00 96.44 76 THR A N 1
ATOM 615 C CA . THR A 1 76 ? -3.771 2.234 30.753 1.00 96.44 76 THR A CA 1
ATOM 616 C C . THR A 1 76 ? -4.217 2.435 32.203 1.00 96.44 76 THR A C 1
ATOM 618 O O . THR A 1 76 ? -4.388 1.469 32.946 1.00 96.44 76 THR A O 1
ATOM 621 N N . ASN A 1 77 ? -4.425 3.680 32.637 1.00 95.50 77 ASN A N 1
ATOM 622 C CA . ASN A 1 77 ? -4.775 3.987 34.018 1.00 95.50 77 ASN A CA 1
ATOM 623 C C . ASN A 1 77 ? -6.231 3.599 34.329 1.00 95.50 77 ASN A C 1
ATOM 625 O O . ASN A 1 77 ? -7.164 4.297 33.934 1.00 95.50 77 ASN A O 1
ATOM 629 N N . ARG A 1 78 ? -6.416 2.518 35.099 1.00 95.38 78 ARG A N 1
ATOM 630 C CA . ARG A 1 78 ? -7.731 2.023 35.560 1.00 95.38 78 ARG A CA 1
ATOM 631 C C . ARG A 1 78 ? -8.518 3.059 36.377 1.00 95.38 78 ARG A C 1
ATOM 633 O O . ARG A 1 78 ? -9.740 3.063 36.347 1.00 95.38 78 ARG A O 1
ATOM 640 N N . ARG A 1 79 ? -7.852 4.033 37.001 1.00 95.94 79 ARG A N 1
ATOM 641 C CA . ARG A 1 79 ? -8.542 5.078 37.781 1.00 95.94 79 ARG A CA 1
ATOM 642 C C . ARG A 1 79 ? -9.485 5.929 36.941 1.00 95.94 79 ARG A C 1
ATOM 644 O O . ARG A 1 79 ? -10.462 6.439 37.470 1.00 95.94 79 ARG A O 1
ATOM 651 N N . TYR A 1 80 ? -9.213 6.077 35.643 1.00 96.50 80 TYR A N 1
ATOM 652 C CA . TYR A 1 80 ? -10.080 6.854 34.758 1.00 96.50 80 TYR A CA 1
ATOM 653 C C . TYR A 1 80 ? -11.424 6.178 34.480 1.00 96.50 80 TYR A C 1
ATOM 655 O O . TYR A 1 80 ? -12.368 6.887 34.151 1.00 96.50 80 TYR A O 1
ATOM 663 N N . ARG A 1 81 ? -11.544 4.859 34.682 1.00 95.38 81 ARG A N 1
ATOM 664 C CA . ARG A 1 81 ? -12.835 4.149 34.667 1.00 95.38 81 ARG A CA 1
ATOM 665 C C . ARG A 1 81 ? -13.495 4.042 36.051 1.00 95.38 81 ARG A C 1
ATOM 667 O O . ARG A 1 81 ? -14.471 3.322 36.217 1.00 95.38 81 ARG A O 1
ATOM 674 N N . GLY A 1 82 ? -12.971 4.750 37.055 1.00 94.38 82 GLY A N 1
ATOM 675 C CA . GLY A 1 82 ? -13.476 4.696 38.432 1.00 94.38 82 GLY A CA 1
ATOM 676 C C . GLY A 1 82 ? -12.945 3.516 39.252 1.00 94.38 82 GLY A C 1
ATOM 677 O O . GLY A 1 82 ? -13.375 3.328 40.381 1.00 94.38 82 GLY A O 1
ATOM 678 N N . ASP A 1 83 ? -11.983 2.756 38.730 1.00 93.25 83 ASP A N 1
ATOM 679 C CA . ASP A 1 83 ? -11.425 1.558 39.364 1.00 93.25 83 ASP A CA 1
ATOM 680 C C . ASP A 1 83 ? -10.127 1.895 40.121 1.00 93.25 83 ASP A C 1
ATOM 682 O O . ASP A 1 83 ? -9.122 2.336 39.538 1.00 93.25 83 ASP A O 1
ATOM 686 N N . TRP A 1 84 ? -10.166 1.742 41.446 1.00 94.38 84 TRP A N 1
ATOM 687 C CA . TRP A 1 84 ? -9.107 2.144 42.364 1.00 94.38 84 TRP A CA 1
ATOM 688 C C . TRP A 1 84 ? -8.601 0.969 43.187 1.00 94.38 84 TRP A C 1
ATOM 690 O O . TRP A 1 84 ? -9.139 0.618 44.233 1.00 94.38 84 TRP A O 1
ATOM 700 N N . SER A 1 85 ? -7.434 0.484 42.783 1.00 92.62 85 SER A N 1
ATOM 701 C CA . SER A 1 85 ? -6.711 -0.563 43.489 1.00 92.62 85 SER A CA 1
ATOM 702 C C . SER A 1 85 ? -5.513 -0.015 44.271 1.00 92.62 85 SER A C 1
ATOM 704 O O . SER A 1 85 ? -4.710 0.796 43.783 1.00 92.62 85 SER A O 1
ATOM 706 N N . TYR A 1 86 ? -5.375 -0.482 45.510 1.00 92.00 86 TYR A N 1
ATOM 707 C CA . TYR A 1 86 ? -4.239 -0.251 46.393 1.00 92.00 86 TYR A CA 1
ATOM 708 C C . TYR A 1 86 ? -3.472 -1.555 46.625 1.00 92.00 86 TYR A C 1
ATOM 710 O O . TYR A 1 86 ? -4.046 -2.632 46.755 1.00 92.00 86 TYR A O 1
ATOM 718 N N . GLY A 1 87 ? -2.143 -1.462 46.691 1.00 91.12 87 GLY A N 1
ATOM 719 C CA . GLY A 1 87 ? -1.296 -2.627 46.952 1.00 91.12 87 GLY A CA 1
ATOM 720 C C . GLY A 1 87 ? -1.140 -3.589 45.772 1.00 91.12 87 GLY A C 1
ATOM 721 O O . GLY A 1 87 ? -0.805 -4.740 45.997 1.00 91.12 87 GLY A O 1
ATOM 722 N N . ASN A 1 88 ? -1.322 -3.137 44.524 1.00 88.88 88 ASN A N 1
ATOM 723 C CA . ASN A 1 88 ? -1.089 -3.962 43.321 1.00 88.88 88 ASN A CA 1
ATOM 724 C C . ASN A 1 88 ? 0.332 -4.529 43.214 1.00 88.88 88 ASN A C 1
ATOM 726 O O . ASN A 1 88 ? 0.572 -5.464 42.458 1.00 88.88 88 ASN A O 1
ATOM 730 N N . THR A 1 89 ? 1.292 -3.919 43.907 1.00 91.88 89 THR A N 1
ATOM 731 C CA . THR A 1 89 ? 2.686 -4.348 43.892 1.00 91.88 89 THR A CA 1
ATOM 732 C C . THR A 1 89 ? 3.230 -4.439 45.301 1.00 91.88 89 THR A C 1
ATOM 734 O O . THR A 1 89 ? 3.005 -3.524 46.096 1.00 91.88 89 THR A O 1
ATOM 737 N N . GLU A 1 90 ? 4.036 -5.457 45.563 1.00 94.19 90 GLU A N 1
ATOM 738 C CA . GLU A 1 90 ? 4.874 -5.543 46.752 1.00 94.19 90 GLU A CA 1
ATOM 739 C C . GLU A 1 90 ? 6.325 -5.226 46.445 1.00 94.19 90 GLU A C 1
ATOM 741 O O . GLU A 1 90 ? 6.842 -5.544 45.376 1.00 94.19 90 GLU A O 1
ATOM 746 N N . SER A 1 91 ? 6.983 -4.577 47.400 1.00 91.50 91 SER A N 1
ATOM 747 C CA . SER A 1 91 ? 8.424 -4.379 47.365 1.00 91.50 91 SER A CA 1
ATOM 748 C C . SER A 1 91 ? 9.084 -5.597 47.996 1.00 91.50 91 SER A C 1
ATOM 750 O O . SER A 1 91 ? 9.011 -5.770 49.210 1.00 91.50 91 SER A O 1
ATOM 752 N N . VAL A 1 92 ? 9.737 -6.415 47.178 1.00 93.31 92 VAL A N 1
ATOM 753 C CA . VAL A 1 92 ? 10.565 -7.525 47.653 1.00 93.31 92 VAL A CA 1
ATOM 754 C C . VAL A 1 92 ? 12.007 -7.036 47.703 1.00 93.31 92 VAL A C 1
ATOM 756 O O . VAL A 1 92 ? 12.533 -6.515 46.712 1.00 93.31 92 VAL A O 1
ATOM 759 N N . TRP A 1 93 ? 12.634 -7.155 48.872 1.00 92.75 93 TRP A N 1
ATOM 760 C CA . TRP A 1 93 ? 14.058 -6.880 49.035 1.00 92.75 93 TRP A CA 1
ATOM 761 C C . TRP A 1 93 ? 14.861 -8.022 48.411 1.00 92.75 93 TRP A C 1
ATOM 763 O O . TRP A 1 93 ? 14.703 -9.174 48.809 1.00 92.75 93 TRP A O 1
ATOM 773 N N . LEU A 1 94 ? 15.692 -7.722 47.413 1.00 90.56 94 LEU A N 1
ATOM 774 C CA . LEU A 1 94 ? 16.577 -8.707 46.795 1.00 90.56 94 LEU A CA 1
ATOM 775 C C . LEU A 1 94 ? 17.951 -8.585 47.455 1.00 90.56 94 LEU A C 1
ATOM 777 O O . LEU A 1 94 ? 18.750 -7.741 47.048 1.00 90.56 94 LEU A O 1
ATOM 781 N N . SER A 1 95 ? 18.204 -9.422 48.468 1.00 86.12 95 SER A N 1
ATOM 782 C CA . SER A 1 95 ? 19.451 -9.436 49.252 1.00 86.12 95 SER A CA 1
ATOM 783 C C . SER A 1 95 ? 20.697 -9.453 48.372 1.00 86.12 95 SER A C 1
ATOM 785 O O . SER A 1 95 ? 21.624 -8.686 48.595 1.00 86.12 95 SER A O 1
ATOM 787 N N . ASP A 1 96 ? 20.677 -10.260 47.314 1.00 87.00 96 ASP A N 1
ATOM 788 C CA . ASP A 1 96 ? 21.852 -10.525 46.479 1.00 87.00 96 ASP A CA 1
ATOM 789 C C . ASP A 1 96 ? 22.260 -9.335 45.602 1.00 87.00 96 ASP A C 1
ATOM 791 O O . ASP A 1 96 ? 23.330 -9.343 44.997 1.00 87.00 96 ASP A O 1
ATOM 795 N N . LYS A 1 97 ? 21.394 -8.324 45.474 1.00 82.06 97 LYS A N 1
ATOM 796 C CA . LYS A 1 97 ? 21.649 -7.143 44.641 1.00 82.06 97 LYS A CA 1
ATOM 797 C C . LYS A 1 97 ? 21.512 -5.822 45.394 1.00 82.06 97 LYS A C 1
ATOM 799 O O . LYS A 1 97 ? 21.628 -4.777 44.762 1.00 82.06 97 LYS A O 1
ATOM 804 N N . ASP A 1 98 ? 21.259 -5.875 46.700 1.00 91.00 98 ASP A N 1
ATOM 805 C CA . ASP A 1 98 ? 21.121 -4.716 47.588 1.00 91.00 98 ASP A CA 1
ATOM 806 C C . ASP A 1 98 ? 20.127 -3.648 47.081 1.00 91.00 98 ASP A C 1
ATOM 808 O O . ASP A 1 98 ? 20.341 -2.440 47.178 1.00 91.00 98 ASP A O 1
ATOM 812 N N . TYR A 1 99 ? 19.015 -4.088 46.478 1.00 89.75 99 TYR A N 1
ATOM 813 C CA . TYR A 1 99 ? 17.928 -3.186 46.093 1.00 89.75 99 TYR A CA 1
ATOM 814 C C . TYR A 1 99 ? 16.549 -3.829 46.250 1.00 89.75 99 TYR A C 1
ATOM 816 O O . TYR A 1 99 ? 16.357 -5.037 46.091 1.00 89.75 99 TYR A O 1
ATOM 824 N N . SER A 1 100 ? 15.541 -2.993 46.512 1.00 89.19 100 SER A N 1
ATOM 825 C CA . SER A 1 100 ? 14.138 -3.415 46.490 1.00 89.19 100 SER A CA 1
ATOM 826 C C . SER A 1 100 ? 13.585 -3.384 45.066 1.00 89.19 100 SER A C 1
ATOM 828 O O . SER A 1 100 ? 13.760 -2.411 44.328 1.00 89.19 100 SER A O 1
ATOM 830 N N . ARG A 1 101 ? 12.889 -4.450 44.661 1.00 92.06 101 ARG A N 1
ATOM 831 C CA . ARG A 1 101 ? 12.169 -4.504 43.384 1.00 92.06 101 ARG A CA 1
ATOM 832 C C . ARG A 1 101 ? 10.680 -4.655 43.643 1.00 92.06 101 ARG A C 1
ATOM 834 O O . ARG A 1 101 ? 10.264 -5.440 44.488 1.00 92.06 101 ARG A O 1
ATOM 841 N N . LYS A 1 102 ? 9.874 -3.907 42.892 1.00 92.12 102 LYS A N 1
ATOM 842 C CA . LYS A 1 102 ? 8.418 -4.042 42.927 1.00 92.12 102 LYS A CA 1
ATOM 843 C C . LYS A 1 102 ? 7.982 -5.208 42.048 1.00 92.12 102 LYS A C 1
ATOM 845 O O . LYS A 1 102 ? 8.294 -5.210 40.855 1.00 92.12 102 LYS A O 1
ATOM 850 N N . PHE A 1 103 ? 7.257 -6.152 42.627 1.00 90.69 103 PHE A N 1
ATOM 851 C CA . PHE A 1 103 ? 6.611 -7.258 41.927 1.00 90.69 103 PHE A CA 1
ATOM 852 C C . PHE A 1 103 ? 5.092 -7.082 41.975 1.00 90.69 103 PHE A C 1
ATOM 854 O O . PHE A 1 103 ? 4.583 -6.588 42.982 1.00 90.69 103 PHE A O 1
ATOM 861 N N . PRO A 1 104 ? 4.361 -7.417 40.900 1.00 90.56 104 PRO A N 1
ATOM 862 C CA . PRO A 1 104 ? 2.904 -7.436 40.931 1.00 90.56 104 PRO A CA 1
ATOM 863 C C . PRO A 1 104 ? 2.405 -8.539 41.874 1.00 90.56 104 PRO A C 1
ATOM 865 O O . PRO A 1 104 ? 2.956 -9.637 41.873 1.00 90.56 104 PRO A O 1
ATOM 868 N N . ARG A 1 105 ? 1.375 -8.240 42.668 1.00 91.44 105 ARG A N 1
ATOM 869 C CA . ARG A 1 105 ? 0.661 -9.224 43.495 1.00 91.44 105 ARG A CA 1
ATOM 870 C C . ARG A 1 105 ? -0.404 -9.952 42.680 1.00 91.44 105 ARG A C 1
ATOM 872 O O . ARG A 1 105 ? -0.880 -9.408 41.687 1.00 91.44 105 ARG A O 1
ATOM 879 N N . GLU A 1 106 ? -0.812 -11.139 43.136 1.00 89.06 106 GLU A N 1
ATOM 880 C CA . GLU A 1 106 ? -1.952 -11.869 42.555 1.00 89.06 106 GLU A CA 1
ATOM 881 C C . GLU A 1 106 ? -3.262 -11.084 42.695 1.00 89.06 106 GLU A C 1
ATOM 883 O O . GLU A 1 106 ? -4.041 -11.005 41.748 1.00 89.06 106 GLU A O 1
ATOM 888 N N . ALA A 1 107 ? -3.466 -10.443 43.849 1.00 87.50 107 ALA A N 1
ATOM 889 C CA . ALA A 1 107 ? -4.604 -9.574 44.110 1.00 87.50 107 ALA A CA 1
ATOM 890 C C . ALA A 1 107 ? -4.165 -8.267 44.797 1.00 87.50 107 ALA A C 1
ATOM 892 O O . ALA A 1 107 ? -3.204 -8.267 45.579 1.00 87.50 107 ALA A O 1
ATOM 893 N N . PRO A 1 108 ? -4.853 -7.141 44.526 1.00 91.19 108 PRO A N 1
ATOM 894 C CA . PRO A 1 108 ? -4.671 -5.917 45.297 1.00 91.19 108 PRO A CA 1
ATOM 895 C C . PRO A 1 108 ? -4.995 -6.145 46.777 1.00 91.19 108 PRO A C 1
ATOM 897 O O . PRO A 1 108 ? -5.871 -6.932 47.121 1.00 91.19 108 PRO A O 1
ATOM 900 N N . LEU A 1 109 ? -4.332 -5.393 47.661 1.00 90.19 109 LEU A N 1
ATOM 901 C CA . LEU A 1 109 ? -4.670 -5.367 49.091 1.00 90.19 109 LEU A CA 1
ATOM 902 C C . LEU A 1 109 ? -6.081 -4.830 49.332 1.00 90.19 109 LEU A C 1
ATOM 904 O O . LEU A 1 109 ? -6.759 -5.240 50.267 1.00 90.19 109 LEU A O 1
ATOM 908 N N . GLN A 1 110 ? -6.488 -3.868 48.510 1.00 89.38 110 GLN A N 1
ATOM 909 C CA . GLN A 1 110 ? -7.816 -3.290 48.550 1.00 89.38 110 GLN A CA 1
ATOM 910 C C . GLN A 1 110 ? -8.184 -2.826 47.149 1.00 89.38 110 GLN A C 1
ATOM 912 O O . GLN A 1 110 ? -7.362 -2.213 46.465 1.00 89.38 110 GLN A O 1
ATOM 917 N N . ASP A 1 111 ? -9.416 -3.100 46.746 1.00 88.75 111 ASP A N 1
ATOM 918 C CA . ASP A 1 111 ? -9.986 -2.616 45.496 1.00 88.75 111 ASP A CA 1
ATOM 919 C C . ASP A 1 111 ? -11.323 -1.933 45.787 1.00 88.75 111 ASP A C 1
ATOM 921 O O . ASP A 1 111 ? -12.063 -2.352 46.685 1.00 88.75 111 ASP A O 1
ATOM 925 N N . ALA A 1 112 ? -11.602 -0.845 45.083 1.00 89.06 112 ALA A N 1
ATOM 926 C CA . ALA A 1 112 ? -12.815 -0.062 45.250 1.00 89.06 112 ALA A CA 1
ATOM 927 C C . ALA A 1 112 ? -13.194 0.639 43.943 1.00 89.06 112 ALA A C 1
ATOM 929 O O . ALA A 1 112 ? -12.346 1.176 43.233 1.00 89.06 112 ALA A O 1
ATOM 930 N N . GLN A 1 113 ? -14.497 0.672 43.671 1.00 89.12 113 GLN A N 1
ATOM 931 C CA . GLN A 1 113 ? -15.079 1.352 42.520 1.00 89.12 113 GLN A CA 1
ATOM 932 C C . GLN A 1 113 ? -15.708 2.678 42.975 1.00 89.12 113 GLN A C 1
ATOM 934 O O . GLN A 1 113 ? -16.545 2.684 43.880 1.00 89.12 113 GLN A O 1
ATOM 939 N N . PHE A 1 114 ? -15.306 3.782 42.346 1.00 90.56 114 PHE A N 1
ATOM 940 C CA . PHE A 1 114 ? -15.769 5.147 42.610 1.00 90.56 114 PHE A CA 1
ATOM 941 C C . PHE A 1 114 ? -16.312 5.762 41.317 1.00 90.56 114 PHE A C 1
ATOM 943 O O . PHE A 1 114 ? -15.562 6.320 40.511 1.00 90.56 114 PHE A O 1
ATOM 950 N N . GLU A 1 115 ? -17.622 5.642 41.113 1.00 86.62 115 GLU A N 1
ATOM 951 C CA . GLU A 1 115 ? -18.302 6.114 39.899 1.00 86.62 115 GLU A CA 1
ATOM 952 C C . GLU A 1 115 ? -18.271 7.638 39.766 1.00 86.62 115 GLU A C 1
ATOM 954 O O . GLU A 1 115 ? -18.105 8.170 38.672 1.00 86.62 115 GLU A O 1
ATOM 959 N N . GLU A 1 116 ? -18.311 8.359 40.884 1.00 87.75 116 GLU A N 1
ATOM 960 C CA . GLU A 1 116 ? -18.214 9.817 40.923 1.00 87.75 116 GLU A CA 1
ATOM 961 C C . GLU A 1 116 ? -16.851 10.359 40.454 1.00 87.75 116 GLU A C 1
ATOM 963 O O . GLU A 1 116 ? -16.716 11.551 40.183 1.00 87.75 116 GLU A O 1
ATOM 968 N N . LEU A 1 117 ? -15.834 9.494 40.357 1.00 93.62 117 LEU A N 1
ATOM 969 C CA . LEU A 1 117 ? -14.497 9.832 39.860 1.00 93.62 117 LEU A CA 1
ATOM 970 C C . LEU A 1 117 ? -14.234 9.310 38.438 1.00 93.62 117 LEU A C 1
ATOM 972 O O . LEU A 1 117 ? -13.119 9.469 37.930 1.00 93.62 117 LEU A O 1
ATOM 976 N N . ARG A 1 118 ? -15.217 8.663 37.800 1.00 95.38 118 ARG A N 1
ATOM 977 C CA . ARG A 1 118 ? -15.088 8.108 36.449 1.00 95.38 118 ARG A CA 1
ATOM 978 C C . ARG A 1 118 ? -15.014 9.236 35.412 1.00 95.38 118 ARG A C 1
ATOM 980 O O . ARG A 1 118 ? -15.803 10.173 35.428 1.00 95.38 118 ARG A O 1
ATOM 987 N N . ILE A 1 119 ? -14.058 9.123 34.489 1.00 97.12 119 ILE A N 1
ATOM 988 C CA . ILE A 1 119 ? -13.842 10.051 33.362 1.00 97.12 119 ILE A CA 1
ATOM 989 C C . ILE A 1 119 ? -14.121 9.351 32.024 1.00 97.12 119 ILE A C 1
ATOM 991 O O . ILE A 1 119 ? -14.621 9.968 31.088 1.00 97.12 119 ILE A O 1
ATOM 995 N N . ILE A 1 120 ? -13.779 8.065 31.924 1.00 96.62 120 ILE A N 1
ATOM 996 C CA . ILE A 1 120 ? -13.894 7.243 30.716 1.00 96.62 120 ILE A CA 1
ATOM 997 C C . ILE A 1 120 ? -14.813 6.060 31.017 1.00 96.62 120 ILE A C 1
ATOM 999 O O . ILE A 1 120 ? -14.702 5.460 32.085 1.00 96.62 120 ILE A O 1
ATOM 1003 N N . SER A 1 121 ? -15.707 5.721 30.087 1.00 92.50 121 SER A N 1
ATOM 1004 C CA . SER A 1 121 ? -16.582 4.558 30.234 1.00 92.50 121 SER A CA 1
ATOM 1005 C C . SER A 1 121 ? -15.814 3.241 30.083 1.00 92.50 121 SER A C 1
ATOM 1007 O O . SER A 1 121 ? -14.730 3.194 29.488 1.00 92.50 121 SER A O 1
ATOM 1009 N N . ASP A 1 122 ? -16.380 2.158 30.610 1.00 89.56 122 ASP A N 1
ATOM 1010 C CA . ASP A 1 122 ? -15.757 0.838 30.545 1.00 89.56 122 ASP A CA 1
ATOM 1011 C C . ASP A 1 122 ? -15.583 0.372 29.094 1.00 89.56 122 ASP A C 1
ATOM 1013 O O . ASP A 1 122 ? -14.510 -0.123 28.740 1.00 89.56 122 ASP A O 1
ATOM 1017 N N . GLU A 1 123 ? -16.571 0.613 28.227 1.00 87.88 123 GLU A N 1
ATOM 1018 C CA . GLU A 1 123 ? -16.527 0.211 26.815 1.00 87.88 123 GLU A CA 1
ATOM 1019 C C . GLU A 1 123 ? -15.351 0.880 26.094 1.00 87.88 123 GLU A C 1
ATOM 1021 O O . GLU A 1 123 ? -14.536 0.216 25.447 1.00 87.88 123 GLU A O 1
ATOM 1026 N N . VAL A 1 124 ? -15.213 2.199 26.270 1.00 92.56 124 VAL A N 1
ATOM 1027 C CA . VAL A 1 124 ? -14.127 2.987 25.678 1.00 92.56 124 VAL A CA 1
ATOM 1028 C C . VAL A 1 124 ? -12.777 2.511 26.218 1.00 92.56 124 VAL A C 1
ATOM 1030 O O . VAL A 1 124 ? -11.820 2.352 25.458 1.00 92.56 124 VAL A O 1
ATOM 1033 N N . TRP A 1 125 ? -12.674 2.241 27.521 1.00 96.31 125 TRP A N 1
ATOM 1034 C CA . TRP A 1 125 ? -11.421 1.797 28.127 1.00 96.31 125 TRP A CA 1
ATOM 1035 C C . TRP A 1 125 ? -10.983 0.410 27.635 1.00 96.31 125 TRP A C 1
ATOM 1037 O O . TRP A 1 125 ? -9.812 0.224 27.284 1.00 96.31 125 TRP A O 1
ATOM 1047 N N . PHE A 1 126 ? -11.903 -0.556 27.569 1.00 92.69 126 PHE A N 1
ATOM 1048 C CA . PHE A 1 126 ? -11.599 -1.907 27.097 1.00 92.69 126 PHE A CA 1
ATOM 1049 C C . PHE A 1 126 ? -11.248 -1.938 25.608 1.00 92.69 126 PHE A C 1
ATOM 1051 O O . PHE A 1 126 ? -10.294 -2.625 25.232 1.00 92.69 126 PHE A O 1
ATOM 1058 N N . GLU A 1 127 ? -11.914 -1.140 24.770 1.00 87.62 127 GLU A N 1
ATOM 1059 C CA . GLU A 1 127 ? -11.529 -0.992 23.361 1.00 87.62 127 GLU A CA 1
ATOM 1060 C C . GLU A 1 127 ? -10.131 -0.364 23.213 1.00 87.62 127 GLU A C 1
ATOM 1062 O O . GLU A 1 127 ? -9.332 -0.814 22.383 1.00 87.62 127 GLU A O 1
ATOM 1067 N N . VAL A 1 128 ? -9.750 0.590 24.080 1.00 95.12 128 VAL A N 1
ATOM 1068 C CA . VAL A 1 128 ? -8.357 1.078 24.142 1.00 95.12 128 VAL A CA 1
ATOM 1069 C C . VAL A 1 128 ? -7.390 -0.054 24.471 1.00 95.12 128 VAL A C 1
ATOM 1071 O O . VAL A 1 128 ? -6.370 -0.181 23.790 1.00 95.12 128 VAL A O 1
ATOM 1074 N N . GLN A 1 129 ? -7.676 -0.890 25.473 1.00 95.44 129 GLN A N 1
ATOM 1075 C CA . GLN A 1 129 ? -6.771 -1.986 25.849 1.00 95.44 129 GLN A CA 1
ATOM 1076 C C . GLN A 1 129 ? -6.654 -3.046 24.751 1.00 95.44 129 GLN A C 1
ATOM 1078 O O . GLN A 1 129 ? -5.554 -3.519 24.441 1.00 95.44 129 GLN A O 1
ATOM 1083 N N . LYS A 1 130 ? -7.773 -3.398 24.116 1.00 88.94 130 LYS A N 1
ATOM 1084 C CA . LYS A 1 130 ? -7.815 -4.297 22.958 1.00 88.94 130 LYS A CA 1
ATOM 1085 C C . LYS A 1 130 ? -6.978 -3.739 21.811 1.00 88.94 130 LYS A C 1
ATOM 1087 O O . LYS A 1 130 ? -6.171 -4.452 21.213 1.00 88.94 130 LYS A O 1
ATOM 1092 N N . ARG A 1 131 ? -7.061 -2.435 21.555 1.00 88.12 131 ARG A N 1
ATOM 1093 C CA . ARG A 1 131 ? -6.214 -1.774 20.562 1.00 88.12 131 ARG A CA 1
ATOM 1094 C C . ARG A 1 131 ? -4.739 -1.731 20.967 1.00 88.12 131 ARG A C 1
ATOM 1096 O O . ARG A 1 131 ? -3.886 -2.010 20.134 1.00 88.12 131 ARG A O 1
ATOM 1103 N N . LEU A 1 132 ? -4.411 -1.423 22.220 1.00 90.50 132 LEU A N 1
ATOM 1104 C CA . LEU A 1 132 ? -3.025 -1.393 22.710 1.00 90.50 132 LEU A CA 1
ATOM 1105 C C . LEU A 1 132 ? -2.355 -2.772 22.670 1.00 90.50 132 LEU A C 1
ATOM 1107 O O . LEU A 1 132 ? -1.166 -2.864 22.368 1.00 90.50 132 LEU A O 1
ATOM 1111 N N . SER A 1 133 ? -3.102 -3.838 22.964 1.00 85.56 133 SER A N 1
ATOM 1112 C CA . SER A 1 133 ? -2.599 -5.218 22.913 1.00 85.56 133 SER A CA 1
ATOM 1113 C C . SER A 1 133 ? -2.423 -5.729 21.480 1.00 85.56 133 SER A C 1
ATOM 1115 O O . SER A 1 133 ? -1.492 -6.489 21.207 1.00 85.56 133 SER A O 1
ATOM 1117 N N . THR A 1 134 ? -3.280 -5.282 20.556 1.00 75.06 134 THR A N 1
ATOM 1118 C CA . THR A 1 134 ? -3.200 -5.628 19.128 1.00 75.06 134 THR A CA 1
ATOM 1119 C C . THR A 1 134 ? -2.233 -4.749 18.339 1.00 75.06 134 THR A C 1
ATOM 1121 O O . THR A 1 134 ? -1.787 -5.174 17.263 1.00 75.06 134 THR A O 1
ATOM 1124 N N . ASP A 1 135 ? -1.883 -3.561 18.850 1.00 70.62 135 ASP A N 1
ATOM 1125 C CA . ASP A 1 135 ? -0.896 -2.674 18.240 1.00 70.62 135 ASP A CA 1
ATOM 1126 C C . ASP A 1 135 ? 0.440 -3.428 18.186 1.00 70.62 135 ASP A C 1
ATOM 1128 O O . ASP A 1 135 ? 1.014 -3.769 19.229 1.00 70.62 135 ASP A O 1
ATOM 1132 N N . PRO A 1 136 ? 0.938 -3.784 16.986 1.00 58.59 136 PRO A N 1
ATOM 1133 C CA . PRO A 1 136 ? 2.143 -4.578 16.885 1.00 58.59 136 PRO A CA 1
ATOM 1134 C C . PRO A 1 136 ? 3.268 -3.810 17.569 1.00 58.59 136 PRO A C 1
ATOM 1136 O O . PRO A 1 136 ? 3.682 -2.751 17.085 1.00 58.59 136 PRO A O 1
ATOM 1139 N N . LYS A 1 137 ? 3.796 -4.361 18.676 1.00 57.62 137 LYS A N 1
ATOM 1140 C CA . LYS A 1 137 ? 5.076 -3.927 19.255 1.00 57.62 137 LYS A CA 1
ATOM 1141 C C . LYS A 1 137 ? 5.999 -3.708 18.067 1.00 57.62 137 LYS A C 1
ATOM 1143 O O . LYS A 1 137 ? 6.188 -4.664 17.310 1.00 57.62 137 LYS A O 1
ATOM 1148 N N . ARG A 1 138 ? 6.468 -2.464 17.853 1.00 52.16 138 ARG A N 1
ATOM 1149 C CA . ARG A 1 138 ? 7.315 -2.029 16.722 1.00 52.16 138 ARG A CA 1
ATOM 1150 C C . ARG A 1 138 ? 8.609 -2.853 16.706 1.00 52.16 138 ARG A C 1
ATOM 1152 O O . ARG A 1 138 ? 9.681 -2.387 17.069 1.00 52.16 138 ARG A O 1
ATOM 1159 N N . SER A 1 139 ? 8.487 -4.111 16.320 1.00 41.88 139 SER A N 1
ATOM 1160 C CA . SER A 1 139 ? 9.522 -5.119 16.241 1.00 41.88 139 SER A CA 1
ATOM 1161 C C . SER A 1 139 ? 10.050 -5.012 14.826 1.00 41.88 139 SER A C 1
ATOM 1163 O O . SER A 1 139 ? 9.549 -5.591 13.868 1.00 41.88 139 SER A O 1
ATOM 1165 N N . GLY A 1 140 ? 11.000 -4.105 14.667 1.00 49.12 140 GLY A N 1
ATOM 1166 C CA . GLY A 1 140 ? 11.579 -3.811 13.373 1.00 49.12 140 GLY A CA 1
ATOM 1167 C C . GLY A 1 140 ? 12.642 -2.745 13.512 1.00 49.12 140 GLY A C 1
ATOM 1168 O O . GLY A 1 140 ? 12.406 -1.673 14.069 1.00 49.12 140 GLY A O 1
ATOM 1169 N N . ARG A 1 141 ? 13.831 -3.039 12.990 1.00 52.12 141 ARG A N 1
ATOM 1170 C CA . ARG A 1 141 ? 14.916 -2.065 12.899 1.00 52.12 141 ARG A CA 1
ATOM 1171 C C . ARG A 1 141 ? 14.428 -0.875 12.068 1.00 52.12 141 ARG A C 1
ATOM 1173 O O . ARG A 1 141 ? 13.930 -1.070 10.958 1.00 52.12 141 ARG A O 1
ATOM 1180 N N . LYS A 1 142 ? 14.575 0.352 12.587 1.00 55.59 142 LYS A N 1
ATOM 1181 C CA . LYS A 1 142 ? 14.320 1.570 11.799 1.00 55.59 142 LYS A CA 1
ATOM 1182 C C . LYS A 1 142 ? 15.118 1.476 10.484 1.00 55.59 142 LYS A C 1
ATOM 1184 O O . LYS A 1 142 ? 16.289 1.087 10.529 1.00 55.59 142 LYS A O 1
ATOM 1189 N N . PRO A 1 143 ? 14.517 1.783 9.322 1.00 55.97 143 PRO A N 1
ATOM 1190 C CA . PRO A 1 143 ? 15.214 1.688 8.044 1.00 55.97 143 PRO A CA 1
ATOM 1191 C C . PRO A 1 143 ? 16.453 2.592 8.053 1.00 55.97 143 PRO A C 1
ATOM 1193 O O . PRO A 1 143 ? 16.364 3.770 8.392 1.00 55.97 143 PRO A O 1
ATOM 1196 N N . ARG A 1 144 ? 17.610 2.029 7.682 1.00 53.78 144 ARG A N 1
ATOM 1197 C CA . ARG A 1 144 ? 18.924 2.695 7.751 1.00 53.78 144 ARG A CA 1
ATOM 1198 C C . ARG A 1 144 ? 19.069 3.861 6.762 1.00 53.78 144 ARG A C 1
ATOM 1200 O O . ARG A 1 144 ? 19.885 4.742 6.986 1.00 53.78 144 ARG A O 1
ATOM 1207 N N . ASN A 1 145 ? 18.267 3.891 5.697 1.00 52.38 145 ASN A N 1
ATOM 1208 C CA . ASN A 1 145 ? 18.577 4.690 4.509 1.00 52.38 145 ASN A CA 1
ATOM 1209 C C . ASN A 1 145 ? 18.106 6.149 4.512 1.00 52.38 145 ASN A C 1
ATOM 1211 O O . ASN A 1 145 ? 18.253 6.791 3.482 1.00 52.38 145 ASN A O 1
ATOM 1215 N N . GLY A 1 146 ? 17.540 6.701 5.593 1.00 49.91 146 GLY A N 1
ATOM 1216 C CA . GLY A 1 146 ? 17.177 8.134 5.669 1.00 49.91 146 GLY A CA 1
ATOM 1217 C C . GLY A 1 146 ? 16.115 8.624 4.662 1.00 49.91 146 GLY A C 1
ATOM 1218 O O . GLY A 1 146 ? 15.496 9.663 4.878 1.00 49.91 146 GLY A O 1
ATOM 1219 N N . ALA A 1 147 ? 15.827 7.855 3.608 1.00 50.38 147 ALA A N 1
ATOM 1220 C CA . ALA A 1 147 ? 14.806 8.083 2.608 1.00 50.38 147 ALA A CA 1
ATOM 1221 C C . ALA A 1 147 ? 13.433 7.867 3.248 1.00 50.38 147 ALA A C 1
ATOM 1223 O O . ALA A 1 147 ? 12.811 6.811 3.139 1.00 50.38 147 ALA A O 1
ATOM 1224 N N . ARG A 1 148 ? 12.953 8.909 3.927 1.00 48.78 148 ARG A N 1
ATOM 1225 C CA . ARG A 1 148 ? 11.600 9.039 4.480 1.00 48.78 148 ARG A CA 1
ATOM 1226 C C . ARG A 1 148 ? 10.522 9.152 3.392 1.00 48.78 148 ARG A C 1
ATOM 1228 O O . ARG A 1 148 ? 9.474 9.734 3.656 1.00 48.78 148 ARG A O 1
ATOM 1235 N N . ARG A 1 149 ? 10.724 8.630 2.173 1.00 50.88 149 ARG A N 1
ATOM 1236 C CA . ARG A 1 149 ? 9.607 8.529 1.221 1.00 50.88 149 ARG A CA 1
ATOM 1237 C C . ARG A 1 149 ? 8.618 7.531 1.816 1.00 50.88 149 ARG A C 1
ATOM 1239 O O . ARG A 1 149 ? 8.870 6.328 1.853 1.00 50.88 149 ARG A O 1
ATOM 1246 N N . LYS A 1 150 ? 7.542 8.070 2.396 1.00 60.66 150 LYS A N 1
ATOM 1247 C CA . LYS A 1 150 ? 6.486 7.332 3.086 1.00 60.66 150 LYS A CA 1
ATOM 1248 C C . LYS A 1 150 ? 5.755 6.482 2.046 1.00 60.66 150 LYS A C 1
ATOM 1250 O O . LYS A 1 150 ? 4.798 6.924 1.431 1.00 60.66 150 LYS A O 1
ATOM 1255 N N . HIS A 1 151 ? 6.232 5.268 1.795 1.00 62.62 151 HIS A N 1
ATOM 1256 C CA . HIS A 1 151 ? 5.466 4.299 1.016 1.00 62.62 151 HIS A CA 1
ATOM 1257 C C . HIS A 1 151 ? 4.097 4.091 1.684 1.00 62.62 151 HIS A C 1
ATOM 1259 O O . HIS A 1 151 ? 4.049 3.955 2.913 1.00 62.62 151 HIS A O 1
ATOM 1265 N N . SER A 1 152 ? 3.018 4.052 0.891 1.00 69.12 152 SER A N 1
ATOM 1266 C CA . SER A 1 152 ? 1.629 3.998 1.376 1.00 69.12 152 SER A CA 1
ATOM 1267 C C . SER A 1 152 ? 1.418 2.856 2.373 1.00 69.12 152 SER A C 1
ATOM 1269 O O . SER A 1 152 ? 1.584 1.677 2.049 1.00 69.12 152 SER A O 1
ATOM 1271 N N . ARG A 1 153 ? 1.137 3.192 3.639 1.00 82.88 153 ARG A N 1
ATOM 1272 C CA . ARG A 1 153 ? 0.892 2.240 4.748 1.00 82.88 153 ARG A CA 1
ATOM 1273 C C . ARG A 1 153 ? -0.545 1.717 4.776 1.00 82.88 153 ARG A C 1
ATOM 1275 O O . ARG A 1 153 ? -0.911 1.043 5.737 1.00 82.88 153 ARG A O 1
ATOM 1282 N N . LEU A 1 154 ? -1.317 2.002 3.730 1.00 89.62 154 LEU A N 1
ATOM 1283 C CA . LEU A 1 154 ? -2.745 1.731 3.651 1.00 89.62 154 LEU A CA 1
ATOM 1284 C C . LEU A 1 154 ? -3.073 0.273 3.997 1.00 89.62 154 LEU A C 1
ATOM 1286 O O . LEU A 1 154 ? -3.764 0.010 4.971 1.00 89.62 154 LEU A O 1
ATOM 1290 N N . LEU A 1 155 ? -2.436 -0.676 3.307 1.00 91.81 155 LEU A N 1
ATOM 1291 C CA . LEU A 1 155 ? -2.672 -2.114 3.492 1.00 91.81 155 LEU A CA 1
ATOM 1292 C C . LEU A 1 155 ? -1.652 -2.798 4.421 1.00 91.81 155 LEU A C 1
ATOM 1294 O O . LEU A 1 155 ? -1.490 -4.021 4.408 1.00 91.81 155 LEU A O 1
ATOM 1298 N N . GLN A 1 156 ? -0.896 -2.035 5.219 1.00 86.94 156 GLN A N 1
ATOM 1299 C CA . GLN A 1 156 ? 0.142 -2.623 6.070 1.00 86.94 156 GLN A CA 1
ATOM 1300 C C . GLN A 1 156 ? -0.487 -3.522 7.144 1.00 86.94 156 GLN A C 1
ATOM 1302 O O . GLN A 1 156 ? -1.189 -3.037 8.029 1.00 86.94 156 GLN A O 1
ATOM 1307 N N . GLY A 1 157 ? -0.166 -4.817 7.102 1.00 88.81 157 GLY A N 1
ATOM 1308 C CA . GLY A 1 157 ? -0.695 -5.823 8.026 1.00 88.81 157 GLY A CA 1
ATOM 1309 C C . GLY A 1 157 ? -2.047 -6.413 7.616 1.00 88.81 157 GLY A C 1
ATOM 1310 O O . GLY A 1 157 ? -2.606 -7.176 8.396 1.00 88.81 157 GLY A O 1
ATOM 1311 N N . LYS A 1 158 ? -2.575 -6.081 6.430 1.00 94.56 158 LYS A N 1
ATOM 1312 C CA . LYS A 1 158 ? -3.793 -6.707 5.888 1.00 94.56 158 LYS A CA 1
ATOM 1313 C C . LYS A 1 158 ? -3.544 -8.058 5.237 1.00 94.56 158 LYS A C 1
ATOM 1315 O O . LYS A 1 158 ? -4.417 -8.907 5.293 1.00 94.56 158 LYS A O 1
ATOM 1320 N N . PHE A 1 159 ? -2.358 -8.253 4.677 1.00 97.19 159 PHE A N 1
ATOM 1321 C CA . PHE A 1 159 ? -1.989 -9.477 3.979 1.00 97.19 159 PHE A CA 1
ATOM 1322 C C . PHE A 1 159 ? -1.490 -10.562 4.925 1.00 97.19 159 PHE A C 1
ATOM 1324 O O . PHE A 1 159 ? -0.586 -10.311 5.733 1.00 97.19 159 PHE A O 1
ATOM 1331 N N . GLU A 1 160 ? -2.011 -11.769 4.754 1.00 97.19 160 GLU A N 1
ATOM 1332 C CA . GLU A 1 160 ? -1.704 -12.944 5.557 1.00 97.19 160 GLU A CA 1
ATOM 1333 C C . GLU A 1 160 ? -1.333 -14.144 4.680 1.00 97.19 160 GLU 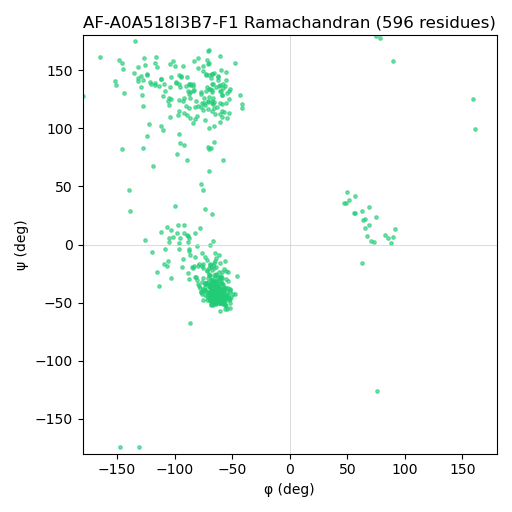A C 1
ATOM 1335 O O . GLU A 1 160 ? -1.835 -14.318 3.571 1.00 97.19 160 GLU A O 1
ATOM 1340 N N . CYS A 1 161 ? -0.405 -14.961 5.174 1.00 97.75 161 CYS A N 1
ATOM 1341 C CA . CYS A 1 161 ? -0.089 -16.255 4.589 1.00 97.75 161 CYS A CA 1
ATOM 1342 C C . CYS A 1 161 ? -0.957 -17.330 5.263 1.00 97.75 161 CYS A C 1
ATOM 1344 O O . CYS A 1 161 ? -0.708 -17.589 6.445 1.00 97.75 161 CYS A O 1
ATOM 1346 N N . PRO A 1 162 ? -1.905 -17.966 4.545 1.00 97.19 162 PRO A N 1
ATOM 1347 C CA . PRO A 1 162 ? -2.836 -18.932 5.135 1.00 97.19 162 PRO A CA 1
ATOM 1348 C C . PRO A 1 162 ? -2.106 -20.135 5.752 1.00 97.19 162 PRO A C 1
ATOM 1350 O O . PRO A 1 162 ? -2.429 -20.550 6.854 1.00 97.19 162 PRO A O 1
ATOM 1353 N N . GLU A 1 163 ? -1.022 -20.597 5.123 1.00 97.00 163 GLU A N 1
ATOM 1354 C CA . GLU A 1 163 ? -0.197 -21.724 5.599 1.00 97.00 163 GLU A CA 1
ATOM 1355 C C . GLU A 1 163 ? 0.453 -21.514 6.974 1.00 97.00 163 GLU A C 1
ATOM 1357 O O . GLU A 1 163 ? 0.766 -22.468 7.676 1.00 97.00 163 GLU A O 1
ATOM 1362 N N . HIS A 1 164 ? 0.724 -20.264 7.358 1.00 95.00 164 HIS A N 1
ATOM 1363 C CA . HIS A 1 164 ? 1.449 -19.966 8.599 1.00 95.00 164 HIS A CA 1
ATOM 1364 C C . HIS A 1 164 ? 0.642 -19.114 9.583 1.00 95.00 164 HIS A C 1
ATOM 1366 O O . HIS A 1 164 ? 1.157 -18.816 10.662 1.00 95.00 164 HIS A O 1
ATOM 1372 N N . GLY A 1 165 ? -0.545 -18.629 9.200 1.00 94.00 165 GLY A N 1
ATOM 1373 C CA . GLY A 1 165 ? -1.329 -17.669 9.988 1.00 94.00 165 GLY A CA 1
ATOM 1374 C C . GLY A 1 165 ? -0.560 -16.384 10.324 1.00 94.00 165 GLY A C 1
ATOM 1375 O O . GLY A 1 165 ? -0.745 -15.780 11.382 1.00 94.00 165 GLY A O 1
ATOM 1376 N N . ARG A 1 166 ? 0.420 -15.998 9.487 1.00 91.88 166 ARG A N 1
ATOM 1377 C CA . ARG A 1 166 ? 1.303 -14.846 9.750 1.00 91.88 166 ARG A CA 1
ATOM 1378 C C . ARG A 1 166 ? 1.156 -13.758 8.705 1.00 91.88 166 ARG A C 1
ATOM 1380 O O . ARG A 1 166 ? 1.154 -14.006 7.499 1.00 91.88 166 ARG A O 1
ATOM 1387 N N . ARG A 1 167 ? 1.161 -12.516 9.196 1.00 94.94 167 ARG A N 1
ATOM 1388 C CA . ARG A 1 167 ? 1.163 -11.303 8.374 1.00 94.94 167 ARG A CA 1
ATOM 1389 C C . ARG A 1 167 ? 2.425 -11.229 7.521 1.00 94.94 167 ARG A C 1
ATOM 1391 O O . ARG A 1 167 ? 3.528 -11.530 7.990 1.00 94.94 167 ARG A O 1
ATOM 1398 N N . LEU A 1 168 ? 2.279 -10.755 6.288 1.00 95.12 168 LEU A N 1
ATOM 1399 C CA . LEU A 1 168 ? 3.437 -10.490 5.444 1.00 95.12 168 LEU A CA 1
ATOM 1400 C C . LEU A 1 168 ? 4.255 -9.319 6.009 1.00 95.12 168 LEU A C 1
ATOM 1402 O O . LEU A 1 168 ? 3.731 -8.253 6.342 1.00 95.12 168 LEU A O 1
ATOM 1406 N N . ALA A 1 169 ? 5.568 -9.516 6.080 1.00 91.88 169 ALA A N 1
ATOM 1407 C CA . ALA A 1 169 ? 6.528 -8.510 6.497 1.00 91.88 169 ALA A CA 1
ATOM 1408 C C . ALA A 1 169 ? 6.962 -7.654 5.301 1.00 91.88 169 ALA A C 1
ATOM 1410 O O . ALA A 1 169 ? 7.258 -8.165 4.218 1.00 91.88 169 ALA A O 1
ATOM 1411 N N . VAL A 1 170 ? 7.051 -6.341 5.512 1.00 91.12 170 VAL A N 1
ATOM 1412 C CA . VAL A 1 170 ? 7.585 -5.396 4.523 1.00 91.12 170 VAL A CA 1
ATOM 1413 C C . VAL A 1 170 ? 9.110 -5.531 4.475 1.00 91.12 170 VAL A C 1
ATOM 1415 O O . VAL A 1 170 ? 9.781 -5.428 5.500 1.00 91.12 170 VAL A O 1
ATOM 1418 N N . THR A 1 171 ? 9.677 -5.754 3.290 1.00 89.38 171 THR A N 1
ATOM 1419 C CA . THR A 1 171 ? 11.120 -5.961 3.088 1.00 89.38 171 THR A CA 1
ATOM 1420 C C . THR A 1 171 ? 11.602 -5.412 1.736 1.00 89.38 171 THR A C 1
ATOM 1422 O O . THR A 1 171 ? 10.854 -4.762 1.002 1.00 89.38 171 THR A O 1
ATOM 1425 N N . GLY A 1 172 ? 12.871 -5.665 1.409 1.00 85.56 172 GLY A N 1
ATOM 1426 C CA . GLY A 1 172 ? 13.533 -5.211 0.187 1.00 85.56 172 GLY A CA 1
ATOM 1427 C C . GLY A 1 172 ? 13.972 -3.748 0.235 1.00 85.56 172 GLY A C 1
ATOM 1428 O O . GLY A 1 172 ? 13.742 -3.037 1.215 1.00 85.56 172 GLY A O 1
ATOM 1429 N N . ASP A 1 173 ? 14.615 -3.303 -0.844 1.00 81.25 173 ASP A N 1
ATOM 1430 C CA . ASP A 1 173 ? 15.047 -1.915 -0.991 1.00 81.25 173 ASP A CA 1
ATOM 1431 C C . ASP A 1 173 ? 13.845 -0.958 -0.895 1.00 81.25 173 ASP A C 1
ATOM 1433 O O . ASP A 1 173 ? 12.870 -1.068 -1.645 1.00 81.25 173 ASP A O 1
ATOM 1437 N N . GLY A 1 174 ? 13.897 -0.054 0.083 1.00 77.94 174 GLY A N 1
ATOM 1438 C CA . GLY A 1 174 ? 12.825 0.894 0.386 1.00 77.94 174 GLY A CA 1
ATOM 1439 C C . GLY A 1 174 ? 11.524 0.280 0.921 1.00 77.94 174 GLY A C 1
ATOM 1440 O O . GLY A 1 174 ? 10.544 0.997 1.060 1.00 77.94 174 GLY A O 1
ATOM 1441 N N . GLY A 1 175 ? 11.448 -1.019 1.232 1.00 85.69 175 GLY A N 1
ATOM 1442 C CA . GLY A 1 175 ? 10.180 -1.616 1.683 1.00 85.69 175 GLY A CA 1
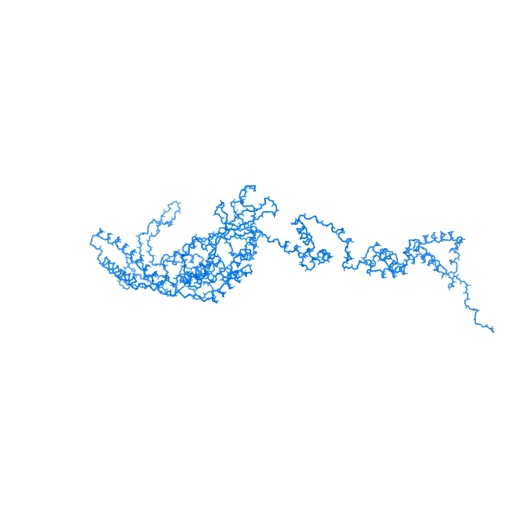ATOM 1443 C C . GLY A 1 175 ? 9.111 -1.688 0.581 1.00 85.69 175 GLY A C 1
ATOM 1444 O O . GLY A 1 175 ? 7.915 -1.529 0.852 1.00 85.69 175 GLY A O 1
ATOM 1445 N N . LYS A 1 176 ? 9.550 -1.874 -0.672 1.00 89.31 176 LYS A N 1
ATOM 1446 C CA . LYS A 1 176 ? 8.694 -1.970 -1.870 1.00 89.31 176 LYS A CA 1
ATOM 1447 C C . LYS A 1 176 ? 7.969 -3.312 -1.996 1.00 89.31 176 LYS A C 1
ATOM 1449 O O . LYS A 1 176 ? 7.024 -3.409 -2.777 1.00 89.31 176 LYS A O 1
ATOM 1454 N N . VAL A 1 177 ? 8.411 -4.341 -1.273 1.00 93.44 177 VAL A N 1
ATOM 1455 C CA . VAL A 1 177 ? 7.854 -5.695 -1.365 1.00 93.44 177 VAL A CA 1
ATOM 1456 C C . VAL A 1 177 ? 7.421 -6.223 -0.003 1.00 93.44 177 VAL A C 1
ATOM 1458 O O . VAL A 1 177 ? 7.937 -5.810 1.035 1.00 93.44 177 VAL A O 1
ATOM 1461 N N . MET A 1 178 ? 6.471 -7.148 -0.016 1.00 95.56 178 MET A N 1
ATOM 1462 C CA . MET A 1 178 ? 5.966 -7.862 1.149 1.00 95.56 178 MET A CA 1
ATOM 1463 C C . MET A 1 178 ? 6.162 -9.365 0.938 1.00 95.56 178 MET A C 1
ATOM 1465 O O . MET A 1 178 ? 5.988 -9.865 -0.174 1.00 95.56 178 MET A O 1
ATOM 1469 N N . LEU A 1 179 ? 6.559 -10.085 1.988 1.00 96.12 179 LEU A N 1
ATOM 1470 C CA . LEU A 1 179 ? 6.706 -11.544 1.959 1.00 96.12 179 LEU A CA 1
ATOM 1471 C C . LEU A 1 179 ? 6.409 -12.168 3.319 1.00 96.12 179 LEU A C 1
ATOM 1473 O O . LEU A 1 179 ? 6.490 -11.498 4.348 1.00 96.12 179 LEU A O 1
ATOM 1477 N N . CYS A 1 180 ? 6.085 -13.458 3.334 1.00 96.75 180 CYS A N 1
ATOM 1478 C CA . CYS A 1 180 ? 5.930 -14.193 4.583 1.00 96.75 180 CYS A CA 1
ATOM 1479 C C . CYS A 1 180 ? 7.321 -14.514 5.166 1.00 96.75 180 CYS A C 1
ATOM 1481 O O . CYS A 1 180 ? 8.131 -15.157 4.488 1.00 96.75 180 CYS A O 1
ATOM 1483 N N . PRO A 1 181 ? 7.634 -14.080 6.405 1.00 93.81 181 PRO A N 1
ATOM 1484 C CA . PRO A 1 181 ? 8.952 -14.298 6.999 1.00 93.81 181 PRO A CA 1
ATOM 1485 C C . PRO A 1 181 ? 9.255 -15.783 7.223 1.00 93.81 181 PRO A C 1
ATOM 1487 O O . PRO A 1 181 ? 10.409 -16.182 7.105 1.00 93.81 181 PRO A O 1
ATOM 1490 N N . VAL A 1 182 ? 8.228 -16.598 7.489 1.00 95.06 182 VAL A N 1
ATOM 1491 C CA . VAL A 1 182 ? 8.380 -18.042 7.716 1.00 95.06 182 VAL A CA 1
ATOM 1492 C C . VAL A 1 182 ? 8.618 -18.770 6.394 1.00 95.06 182 VAL A C 1
ATOM 1494 O O . VAL A 1 182 ? 9.624 -19.459 6.268 1.00 95.06 182 VAL A O 1
ATOM 1497 N N . CYS A 1 183 ? 7.810 -18.497 5.356 1.00 95.69 183 CYS A N 1
ATOM 1498 C CA . CYS A 1 183 ? 8.038 -19.021 3.998 1.00 95.69 183 CYS A CA 1
ATOM 1499 C C . CYS A 1 183 ? 9.463 -18.746 3.502 1.00 95.69 183 CYS A C 1
ATOM 1501 O O . CYS A 1 183 ? 10.080 -19.593 2.867 1.00 95.69 183 CYS A O 1
ATOM 1503 N N . ARG A 1 184 ? 10.012 -17.563 3.800 1.00 94.12 184 ARG A N 1
ATOM 1504 C CA . ARG A 1 184 ? 11.375 -17.195 3.393 1.00 94.12 184 ARG A CA 1
ATOM 1505 C C . ARG A 1 184 ? 12.459 -18.052 4.054 1.00 94.12 184 ARG A C 1
ATOM 1507 O O . ARG A 1 184 ? 13.521 -18.205 3.452 1.00 94.12 184 ARG A O 1
ATOM 1514 N N . GLY A 1 185 ? 12.200 -18.578 5.252 1.00 93.75 185 GLY A N 1
ATOM 1515 C CA . GLY A 1 185 ? 13.108 -19.472 5.973 1.00 93.75 185 GLY A CA 1
ATOM 1516 C C . GLY A 1 185 ? 13.234 -20.858 5.337 1.00 93.75 185 GLY A C 1
ATOM 1517 O O . GLY A 1 185 ? 14.283 -21.481 5.463 1.00 93.75 185 GLY A O 1
ATOM 1518 N N . TYR A 1 186 ? 12.218 -21.314 4.598 1.00 95.50 186 TYR A N 1
ATOM 1519 C CA . TYR A 1 186 ? 12.279 -22.582 3.869 1.00 95.50 186 TYR A CA 1
ATOM 1520 C C . TYR A 1 186 ? 13.228 -22.515 2.662 1.00 95.50 186 TYR A C 1
ATOM 1522 O O . TYR A 1 186 ? 13.457 -21.449 2.060 1.00 95.50 186 TYR A O 1
ATOM 1530 N N . LYS A 1 187 ? 13.738 -23.692 2.270 1.00 95.38 187 LYS A N 1
ATOM 1531 C CA . LYS A 1 187 ? 14.434 -23.900 0.990 1.00 95.38 187 LYS A CA 1
ATOM 1532 C C . LYS A 1 187 ? 13.545 -23.456 -0.158 1.00 95.38 187 LYS A C 1
ATOM 1534 O O . LYS A 1 187 ? 12.323 -23.539 -0.045 1.00 95.38 187 LYS A O 1
ATOM 1539 N N . VAL A 1 188 ? 14.157 -22.966 -1.239 1.00 91.44 188 VAL A N 1
ATOM 1540 C CA . VAL A 1 188 ? 13.420 -22.335 -2.339 1.00 91.44 188 VAL A CA 1
ATOM 1541 C C . VAL A 1 188 ? 12.305 -23.260 -2.794 1.00 91.44 188 VAL A C 1
ATOM 1543 O O . VAL A 1 188 ? 11.172 -22.821 -2.758 1.00 91.44 188 VAL A O 1
ATOM 1546 N N . GLU A 1 189 ? 12.575 -24.527 -3.070 1.00 94.38 189 GLU A N 1
ATOM 1547 C CA . GLU A 1 189 ? 11.657 -25.521 -3.641 1.00 94.38 189 GLU A CA 1
ATOM 1548 C C . GLU A 1 189 ? 10.407 -25.767 -2.778 1.00 94.38 189 GLU A C 1
ATOM 1550 O O . GLU A 1 189 ? 9.325 -25.995 -3.314 1.00 94.38 189 GLU A O 1
ATOM 1555 N N . GLN A 1 190 ? 10.537 -25.635 -1.457 1.00 95.06 190 GLN A N 1
ATOM 1556 C CA . GLN A 1 190 ? 9.501 -25.963 -0.472 1.00 95.06 190 GLN A CA 1
ATOM 1557 C C . GLN A 1 190 ? 8.663 -24.759 -0.028 1.00 95.06 190 GLN A C 1
ATOM 1559 O O . GLN A 1 190 ? 7.740 -24.917 0.760 1.00 95.06 190 GLN A O 1
ATOM 1564 N N . ARG A 1 191 ? 8.975 -23.537 -0.484 1.00 95.38 191 ARG A N 1
ATOM 1565 C CA . ARG A 1 191 ? 8.255 -22.332 -0.031 1.00 95.38 191 ARG A CA 1
ATOM 1566 C C . ARG A 1 191 ? 6.808 -22.339 -0.521 1.00 95.38 191 ARG A C 1
ATOM 1568 O O . ARG A 1 191 ? 6.643 -22.269 -1.740 1.00 95.38 191 ARG A O 1
ATOM 1575 N N . PRO A 1 192 ? 5.797 -22.275 0.360 1.00 96.62 192 PRO A N 1
ATOM 1576 C CA . PRO A 1 192 ? 4.416 -22.151 -0.097 1.00 96.62 192 PRO A CA 1
ATOM 1577 C C . PRO A 1 192 ? 4.185 -20.842 -0.861 1.00 96.62 192 PRO A C 1
ATOM 1579 O O . PRO A 1 192 ? 3.670 -20.846 -1.972 1.00 96.62 192 PRO A O 1
ATOM 1582 N N . LEU A 1 193 ? 4.684 -19.724 -0.318 1.00 97.00 193 LEU A N 1
ATOM 1583 C CA . LEU A 1 193 ? 4.739 -18.438 -1.017 1.00 97.00 193 LEU A CA 1
ATOM 1584 C C . LEU A 1 193 ? 6.170 -18.164 -1.483 1.00 97.00 193 LEU A C 1
ATOM 1586 O O . LEU A 1 193 ? 7.059 -17.884 -0.669 1.00 97.00 193 LEU A O 1
ATOM 1590 N N . PHE A 1 194 ? 6.399 -18.224 -2.794 1.00 95.44 194 PHE A N 1
ATOM 1591 C CA . PHE A 1 194 ? 7.706 -17.955 -3.400 1.00 95.44 194 PHE A CA 1
ATOM 1592 C C . PHE A 1 194 ? 7.762 -16.643 -4.184 1.00 95.44 194 PHE A C 1
ATOM 1594 O O . PHE A 1 194 ? 8.855 -16.128 -4.427 1.00 95.44 194 PHE A O 1
ATOM 1601 N N . THR A 1 195 ? 6.612 -16.071 -4.539 1.00 95.56 195 THR A N 1
ATOM 1602 C CA . THR A 1 195 ? 6.519 -14.733 -5.121 1.00 95.56 195 THR A CA 1
ATOM 1603 C C . THR A 1 195 ? 6.504 -13.668 -4.025 1.00 95.56 195 THR A C 1
ATOM 1605 O O . THR A 1 195 ? 5.847 -13.799 -2.996 1.00 95.56 195 THR A O 1
ATOM 1608 N N . HIS A 1 196 ? 7.232 -12.573 -4.245 1.00 95.38 196 HIS A N 1
ATOM 1609 C CA . HIS A 1 196 ? 7.144 -11.391 -3.391 1.00 95.38 196 HIS A CA 1
ATOM 1610 C C . HIS A 1 196 ? 6.010 -10.481 -3.871 1.00 95.38 196 HIS A C 1
ATOM 1612 O O . HIS A 1 196 ? 5.961 -10.124 -5.050 1.00 95.38 196 HIS A O 1
ATOM 1618 N N . LEU A 1 197 ? 5.149 -10.039 -2.955 1.00 95.88 197 LEU A N 1
ATOM 1619 C CA . LEU A 1 197 ? 4.059 -9.124 -3.275 1.00 95.88 197 LEU A CA 1
ATOM 1620 C C . LEU A 1 197 ? 4.601 -7.700 -3.430 1.00 95.88 197 LEU A C 1
ATOM 1622 O O . LEU A 1 197 ? 5.146 -7.132 -2.482 1.00 95.88 197 LEU A O 1
ATOM 1626 N N . ASN A 1 198 ? 4.461 -7.095 -4.610 1.00 94.19 198 ASN A N 1
ATOM 1627 C CA . ASN A 1 198 ? 4.794 -5.683 -4.786 1.00 94.19 198 ASN A CA 1
ATOM 1628 C C . ASN A 1 198 ? 3.756 -4.820 -4.059 1.00 94.19 198 ASN A C 1
ATOM 1630 O O . ASN A 1 198 ? 2.567 -4.909 -4.337 1.00 94.19 198 ASN A O 1
ATOM 1634 N N . ARG A 1 199 ? 4.211 -3.964 -3.142 1.00 93.31 199 ARG A N 1
ATOM 1635 C CA . ARG A 1 199 ? 3.326 -3.183 -2.275 1.00 93.31 199 ARG A CA 1
ATOM 1636 C C . ARG A 1 199 ? 2.504 -2.146 -3.030 1.00 93.31 199 ARG A C 1
ATOM 1638 O O . ARG A 1 199 ? 1.337 -1.989 -2.711 1.00 93.31 199 ARG A O 1
ATOM 1645 N N . LYS A 1 200 ? 3.100 -1.462 -4.014 1.00 92.31 200 LYS A N 1
ATOM 1646 C CA . LYS A 1 200 ? 2.369 -0.488 -4.834 1.00 92.31 200 LYS A CA 1
ATOM 1647 C C . LYS A 1 200 ? 1.281 -1.197 -5.637 1.00 92.31 200 LYS A C 1
ATOM 1649 O O . LYS A 1 200 ? 0.131 -0.818 -5.529 1.00 92.31 200 LYS A O 1
ATOM 1654 N N . LEU A 1 201 ? 1.645 -2.276 -6.331 1.00 93.50 201 LEU A N 1
ATOM 1655 C CA . LEU A 1 201 ? 0.692 -3.085 -7.093 1.00 93.50 201 LEU A CA 1
ATOM 1656 C C . LEU A 1 201 ? -0.454 -3.603 -6.212 1.00 93.50 201 LEU A C 1
ATOM 1658 O O . LEU A 1 201 ? -1.606 -3.537 -6.611 1.00 93.50 201 LEU A O 1
ATOM 1662 N N . ALA A 1 202 ? -0.133 -4.105 -5.017 1.00 95.88 202 ALA A N 1
ATOM 1663 C CA . ALA A 1 202 ? -1.135 -4.597 -4.083 1.00 95.88 202 ALA A CA 1
ATOM 1664 C C . ALA A 1 202 ? -2.094 -3.489 -3.637 1.00 95.88 202 ALA A C 1
ATOM 1666 O O . ALA A 1 202 ? -3.292 -3.727 -3.559 1.00 95.88 202 ALA A O 1
ATOM 1667 N N . THR A 1 203 ? -1.580 -2.287 -3.357 1.00 95.44 203 THR A N 1
ATOM 1668 C CA . THR A 1 203 ? -2.413 -1.123 -3.031 1.00 95.44 203 THR A CA 1
ATOM 1669 C C . THR A 1 203 ? -3.290 -0.714 -4.205 1.00 95.44 203 THR A C 1
ATOM 1671 O O . THR A 1 203 ? -4.495 -0.632 -4.016 1.00 95.44 203 THR A O 1
ATOM 1674 N N . ASP A 1 204 ? -2.705 -0.536 -5.391 1.00 94.12 204 ASP A N 1
ATOM 1675 C CA . ASP A 1 204 ? -3.418 -0.119 -6.601 1.00 94.12 204 ASP A CA 1
ATOM 1676 C C . ASP A 1 204 ? -4.579 -1.092 -6.902 1.00 94.12 204 ASP A C 1
ATOM 1678 O O . ASP A 1 204 ? -5.734 -0.680 -6.889 1.00 94.12 204 ASP A O 1
ATOM 1682 N N . LEU A 1 205 ? -4.293 -2.396 -7.028 1.00 95.81 205 LEU A N 1
ATOM 1683 C CA . LEU A 1 205 ? -5.299 -3.407 -7.384 1.00 95.81 205 LEU A CA 1
ATOM 1684 C C . LEU A 1 205 ? -6.348 -3.651 -6.293 1.00 95.81 205 LEU A C 1
ATOM 1686 O O . LEU A 1 205 ? -7.497 -3.935 -6.608 1.00 95.81 205 LEU A O 1
ATOM 1690 N N . THR A 1 206 ? -5.979 -3.570 -5.009 1.00 97.19 206 THR A N 1
ATOM 1691 C CA . THR A 1 206 ? -6.971 -3.752 -3.931 1.00 97.19 206 THR A CA 1
ATOM 1692 C C . THR A 1 206 ? -7.925 -2.567 -3.882 1.00 97.19 206 THR A C 1
ATOM 1694 O O . THR A 1 206 ? -9.125 -2.767 -3.766 1.00 97.19 206 THR A O 1
ATOM 1697 N N . CYS A 1 207 ? -7.410 -1.340 -3.991 1.00 96.81 207 CYS A N 1
ATOM 1698 C CA . CYS A 1 207 ? -8.243 -0.141 -4.013 1.00 96.81 207 CYS A CA 1
ATOM 1699 C C . CYS A 1 207 ? -9.154 -0.106 -5.242 1.00 96.81 207 CYS A C 1
ATOM 1701 O O . CYS A 1 207 ? -10.339 0.161 -5.089 1.00 96.81 207 CYS A O 1
ATOM 1703 N N . GLU A 1 208 ? -8.625 -0.440 -6.420 1.00 95.50 208 GLU A N 1
ATOM 1704 C CA . GLU A 1 208 ? -9.400 -0.553 -7.659 1.00 95.50 208 GLU A CA 1
ATOM 1705 C C . GLU A 1 208 ? -10.499 -1.614 -7.538 1.00 95.50 208 GLU A C 1
ATOM 1707 O O . GLU A 1 208 ? -11.661 -1.336 -7.827 1.00 95.50 208 GLU A O 1
ATOM 1712 N N . LYS A 1 209 ? -10.172 -2.811 -7.029 1.00 96.94 209 LYS A N 1
ATOM 1713 C CA . LYS A 1 209 ? -11.174 -3.867 -6.859 1.00 96.94 209 LYS A CA 1
ATOM 1714 C C . LYS A 1 209 ? -12.249 -3.477 -5.848 1.00 96.94 209 LYS A C 1
ATOM 1716 O O . LYS A 1 209 ? -13.420 -3.698 -6.126 1.00 96.94 209 LYS A O 1
ATOM 1721 N N . LEU A 1 210 ? -11.874 -2.885 -4.711 1.00 96.75 210 LEU A N 1
ATOM 1722 C CA . LEU A 1 210 ? -12.840 -2.395 -3.724 1.00 96.75 210 LEU A CA 1
ATOM 1723 C C . LEU A 1 210 ? -13.718 -1.278 -4.300 1.00 96.75 210 LEU A C 1
ATOM 1725 O O . LEU A 1 210 ? -14.909 -1.258 -4.025 1.00 96.75 210 LEU A O 1
ATOM 1729 N N . ALA A 1 211 ? -13.161 -0.385 -5.123 1.00 96.69 211 ALA A N 1
ATOM 1730 C CA . ALA A 1 211 ? -13.927 0.652 -5.808 1.00 96.69 211 ALA A CA 1
ATOM 1731 C C . ALA A 1 211 ? -14.914 0.061 -6.831 1.00 96.69 211 ALA A C 1
ATOM 1733 O O . ALA A 1 211 ? -16.028 0.562 -6.934 1.00 96.69 211 ALA A O 1
ATOM 1734 N N . SER A 1 212 ? -14.546 -1.023 -7.529 1.00 95.75 212 SER A N 1
ATOM 1735 C CA . SER A 1 212 ? -15.433 -1.695 -8.497 1.00 95.75 212 SER A CA 1
ATOM 1736 C C . SER A 1 212 ? -16.653 -2.375 -7.867 1.00 95.75 212 SER A C 1
ATOM 1738 O O . SER A 1 212 ? -17.634 -2.639 -8.552 1.00 95.75 212 SER A O 1
ATOM 1740 N N . LEU A 1 213 ? -16.634 -2.630 -6.551 1.00 95.00 213 LEU A N 1
ATOM 1741 C CA . LEU A 1 213 ? -17.807 -3.150 -5.830 1.00 95.00 213 LEU A CA 1
ATOM 1742 C C . LEU A 1 213 ? -18.971 -2.154 -5.804 1.00 95.00 213 LEU A C 1
ATOM 1744 O O . LEU A 1 213 ? -20.092 -2.531 -5.493 1.00 95.00 213 LEU A O 1
ATOM 1748 N N . PHE A 1 214 ? -18.686 -0.894 -6.122 1.00 94.56 214 PHE A N 1
ATOM 1749 C CA . PHE A 1 214 ? -19.636 0.205 -6.161 1.00 94.56 214 PHE A CA 1
ATOM 1750 C C . PHE A 1 214 ? -20.043 0.579 -7.599 1.00 94.56 214 PHE A C 1
ATOM 1752 O O . PHE A 1 214 ? -20.593 1.656 -7.802 1.00 94.56 214 PHE A O 1
ATOM 1759 N N . ASP A 1 215 ? -19.730 -0.251 -8.605 1.00 92.00 215 ASP A N 1
ATOM 1760 C CA . ASP A 1 215 ? -20.056 0.048 -10.009 1.00 92.00 215 ASP A CA 1
ATOM 1761 C C . ASP A 1 215 ? -21.547 -0.185 -10.335 1.00 92.00 215 ASP A C 1
ATOM 1763 O O . ASP A 1 215 ? -22.104 0.544 -11.154 1.00 92.00 215 ASP A O 1
ATOM 1767 N N . ASP A 1 216 ? -22.200 -1.157 -9.687 1.00 91.12 216 ASP A N 1
ATOM 1768 C CA . ASP A 1 216 ? -23.649 -1.396 -9.803 1.00 91.12 216 ASP A CA 1
ATOM 1769 C C . ASP A 1 216 ? -24.411 -0.573 -8.750 1.00 91.12 216 ASP A C 1
ATOM 1771 O O . ASP A 1 216 ? -24.861 -1.082 -7.720 1.00 91.12 216 ASP A O 1
ATOM 1775 N N . GLU A 1 217 ? -24.474 0.744 -8.984 1.00 92.31 217 GLU A N 1
ATOM 1776 C CA . GLU A 1 217 ? -25.087 1.712 -8.062 1.00 92.31 217 GLU A CA 1
ATOM 1777 C C . GLU A 1 217 ? -26.561 1.364 -7.778 1.00 92.31 217 GLU A C 1
ATOM 1779 O O . GLU A 1 217 ? -26.994 1.426 -6.629 1.00 92.31 217 GLU A O 1
ATOM 1784 N N . THR A 1 218 ? -27.320 0.946 -8.796 1.00 90.75 218 THR A N 1
ATOM 1785 C CA . THR A 1 218 ? -28.766 0.710 -8.677 1.00 90.75 218 THR A CA 1
ATOM 1786 C C . THR A 1 218 ? -29.083 -0.492 -7.792 1.00 90.75 218 THR A C 1
ATOM 1788 O O . THR A 1 218 ? -29.853 -0.350 -6.844 1.00 90.75 218 THR A O 1
ATOM 1791 N N . ALA A 1 219 ? -28.468 -1.656 -8.038 1.00 92.94 219 ALA A N 1
ATOM 1792 C CA . ALA A 1 219 ? -28.740 -2.849 -7.233 1.00 92.94 219 ALA A CA 1
ATOM 1793 C C . ALA A 1 219 ? -28.317 -2.661 -5.765 1.00 92.94 219 ALA A C 1
ATOM 1795 O O . ALA A 1 219 ? -29.005 -3.111 -4.847 1.00 92.94 219 ALA A O 1
ATOM 1796 N N . LEU A 1 220 ? -27.201 -1.959 -5.537 1.00 93.25 220 LEU A N 1
ATOM 1797 C CA . LEU A 1 220 ? -26.696 -1.685 -4.195 1.00 93.25 220 LEU A CA 1
ATOM 1798 C C . LEU A 1 220 ? -27.623 -0.749 -3.411 1.00 93.25 220 LEU A C 1
ATOM 1800 O O . LEU A 1 220 ? -27.901 -1.014 -2.242 1.00 93.25 220 LEU A O 1
ATOM 1804 N N . VAL A 1 221 ? -28.112 0.323 -4.043 1.00 94.31 221 VAL A N 1
ATOM 1805 C CA . VAL A 1 221 ? -29.051 1.271 -3.422 1.00 94.31 221 VAL A CA 1
ATOM 1806 C C . VAL A 1 221 ? -30.348 0.572 -3.036 1.00 94.31 221 VAL A C 1
ATOM 1808 O O . VAL A 1 221 ? -30.784 0.713 -1.894 1.00 94.31 221 VAL A O 1
ATOM 1811 N N . THR A 1 222 ? -30.937 -0.214 -3.945 1.00 94.25 222 THR A N 1
ATOM 1812 C CA . THR A 1 222 ? -32.174 -0.955 -3.662 1.00 94.25 222 THR A CA 1
ATOM 1813 C C . THR A 1 222 ? -31.994 -1.874 -2.456 1.00 94.25 222 THR A C 1
ATOM 1815 O O . THR A 1 222 ? -32.785 -1.800 -1.521 1.00 94.25 222 THR A O 1
ATOM 1818 N N . ASN A 1 223 ? -30.905 -2.648 -2.414 1.00 92.81 223 ASN A N 1
ATOM 1819 C CA . ASN A 1 223 ? -30.629 -3.562 -1.305 1.00 92.81 223 ASN A CA 1
ATOM 1820 C C . ASN A 1 223 ? -30.444 -2.818 0.039 1.00 92.81 223 ASN A C 1
ATOM 1822 O O . ASN A 1 223 ? -30.999 -3.207 1.066 1.00 92.81 223 ASN A O 1
ATOM 1826 N N . VAL A 1 224 ? -29.722 -1.688 0.041 1.00 93.56 224 VAL A N 1
ATOM 1827 C CA . VAL A 1 224 ? -29.544 -0.855 1.247 1.00 93.56 224 VAL A CA 1
ATOM 1828 C C . VAL A 1 224 ? -30.882 -0.305 1.754 1.00 93.56 224 VAL A C 1
ATOM 1830 O O . VAL A 1 224 ? -31.129 -0.353 2.961 1.00 93.56 224 VAL A O 1
ATOM 1833 N N . ILE A 1 225 ? -31.742 0.203 0.863 1.00 93.88 225 ILE A N 1
ATOM 1834 C CA . ILE A 1 225 ? -33.068 0.730 1.225 1.00 93.88 225 ILE A CA 1
ATOM 1835 C C . ILE A 1 225 ? -33.962 -0.388 1.760 1.00 93.88 225 ILE A C 1
ATOM 1837 O O . ILE A 1 225 ? -34.612 -0.188 2.783 1.00 93.88 225 ILE A O 1
ATOM 1841 N N . GLU A 1 226 ? -33.979 -1.558 1.119 1.00 92.94 226 GLU A N 1
ATOM 1842 C CA . GLU A 1 226 ? -34.779 -2.706 1.558 1.00 92.94 226 GLU A CA 1
ATOM 1843 C C . GLU A 1 226 ? -34.371 -3.176 2.957 1.00 92.94 226 GLU A C 1
ATOM 1845 O O . GLU A 1 226 ? -35.230 -3.318 3.830 1.00 92.94 226 GLU A O 1
ATOM 1850 N N . ILE A 1 227 ? -33.068 -3.326 3.218 1.00 90.81 227 ILE A N 1
ATOM 1851 C CA . ILE A 1 227 ? -32.566 -3.730 4.539 1.00 90.81 227 ILE A CA 1
ATOM 1852 C C . ILE A 1 227 ? -32.832 -2.644 5.584 1.00 90.81 227 ILE A C 1
ATOM 1854 O O . ILE A 1 227 ? -33.257 -2.961 6.695 1.00 90.81 227 ILE A O 1
ATOM 1858 N N . CYS A 1 228 ? -32.648 -1.363 5.249 1.00 89.75 228 CYS A N 1
ATOM 1859 C CA . CYS A 1 228 ? -33.007 -0.273 6.157 1.00 89.75 228 CYS A CA 1
ATOM 1860 C C . CYS A 1 228 ? -34.522 -0.225 6.410 1.00 89.75 228 CYS A C 1
ATOM 1862 O O . CYS A 1 228 ? -34.942 0.005 7.536 1.00 89.75 228 CYS A O 1
ATOM 1864 N N . GLY A 1 229 ? -35.364 -0.486 5.412 1.00 88.69 229 GLY A N 1
ATOM 1865 C CA . GLY A 1 229 ? -36.817 -0.550 5.572 1.00 88.69 229 GLY A CA 1
ATOM 1866 C C . GLY A 1 229 ? -37.252 -1.718 6.460 1.00 88.69 229 GLY A C 1
ATOM 1867 O O . GLY A 1 229 ? -38.048 -1.535 7.386 1.00 88.69 229 GLY A O 1
ATOM 1868 N N . ALA A 1 230 ? -36.682 -2.904 6.237 1.00 86.50 230 ALA A N 1
ATOM 1869 C CA . ALA A 1 230 ? -36.929 -4.092 7.051 1.00 86.50 230 ALA A CA 1
ATOM 1870 C C . ALA A 1 230 ? -36.465 -3.886 8.500 1.00 86.50 230 ALA A C 1
ATOM 1872 O O . ALA A 1 230 ? -37.205 -4.174 9.445 1.00 86.50 230 ALA A O 1
ATOM 1873 N N . GLN A 1 231 ? -35.276 -3.313 8.687 1.00 83.38 231 GLN A N 1
ATOM 1874 C CA . GLN A 1 231 ? -34.737 -3.030 10.011 1.00 83.38 231 GLN A CA 1
ATOM 1875 C C . GLN A 1 231 ? -35.517 -1.907 10.709 1.00 83.38 231 GLN A C 1
ATOM 1877 O O . GLN A 1 231 ? -35.787 -2.032 11.895 1.00 83.38 231 GLN A O 1
ATOM 1882 N N . ALA A 1 232 ? -35.972 -0.866 10.002 1.00 83.31 232 ALA A N 1
ATOM 1883 C CA . ALA A 1 232 ? -36.825 0.186 10.571 1.00 83.31 232 ALA A CA 1
ATOM 1884 C C . ALA A 1 232 ? -38.173 -0.377 11.032 1.00 83.31 232 ALA A C 1
ATOM 1886 O O . ALA A 1 232 ? -38.671 -0.002 12.091 1.00 83.31 232 ALA A O 1
ATOM 1887 N N . SER A 1 233 ? -38.728 -1.313 10.259 1.00 80.38 233 SER A N 1
ATOM 1888 C CA . SER A 1 233 ? -39.970 -2.013 10.598 1.00 80.38 233 SER A CA 1
ATOM 1889 C C . SER A 1 233 ? -39.797 -2.928 11.814 1.00 80.38 233 SER A C 1
ATOM 1891 O O . SER A 1 233 ? -40.706 -3.048 12.633 1.00 80.38 233 SER A O 1
ATOM 1893 N N . THR A 1 234 ? -38.622 -3.551 11.954 1.00 76.00 234 THR A N 1
ATOM 1894 C CA . THR A 1 234 ? -38.291 -4.449 13.074 1.00 76.00 234 THR A CA 1
ATOM 1895 C C . THR A 1 234 ? -37.917 -3.678 14.340 1.00 76.00 234 THR A C 1
ATOM 1897 O O . THR A 1 234 ? -38.303 -4.068 15.438 1.00 76.00 234 THR A O 1
ATOM 1900 N N . CYS A 1 235 ? -37.242 -2.536 14.202 1.00 69.25 235 CYS A N 1
ATOM 1901 C CA . CYS A 1 235 ? -36.970 -1.571 15.270 1.00 69.25 235 CYS A CA 1
ATOM 1902 C C . CYS A 1 235 ? -38.225 -0.773 15.671 1.00 69.25 235 CYS A C 1
ATOM 1904 O O . CYS A 1 235 ? -38.109 0.381 16.087 1.00 69.25 235 CYS A O 1
ATOM 1906 N N . GLY A 1 236 ? -39.413 -1.379 15.541 1.00 58.16 236 GLY A N 1
ATOM 1907 C CA . GLY A 1 236 ? -40.694 -0.808 15.930 1.00 58.16 236 GLY A CA 1
ATOM 1908 C C . GLY A 1 236 ? -40.659 -0.193 17.328 1.00 58.16 236 GLY A C 1
ATOM 1909 O O . GLY A 1 236 ? -39.814 -0.537 18.158 1.00 58.16 236 GLY A O 1
ATOM 1910 N N . ALA A 1 237 ? -41.575 0.754 17.550 1.00 58.69 237 ALA A N 1
ATOM 1911 C CA . ALA A 1 237 ? -41.603 1.615 18.725 1.00 58.69 237 ALA A CA 1
ATOM 1912 C C . ALA A 1 237 ? -41.278 0.825 20.012 1.00 58.69 237 ALA A C 1
ATOM 1914 O O . ALA A 1 237 ? -41.973 -0.148 20.311 1.00 58.69 237 ALA A O 1
ATOM 1915 N N . PRO A 1 238 ? -40.219 1.211 20.746 1.00 60.00 238 PRO A N 1
ATOM 1916 C CA . PRO A 1 238 ? -39.764 0.492 21.926 1.00 60.00 238 PRO A CA 1
ATOM 1917 C C . PRO A 1 238 ? -40.921 0.338 22.897 1.00 60.00 238 PRO A C 1
ATOM 1919 O O . PRO A 1 238 ? -41.581 1.327 23.213 1.00 60.00 238 PRO A O 1
ATOM 1922 N N . ASP A 1 239 ? -41.141 -0.886 23.369 1.00 71.31 239 ASP A N 1
ATOM 1923 C CA . ASP A 1 239 ? -42.188 -1.159 24.338 1.00 71.31 239 ASP A CA 1
ATOM 1924 C C . ASP A 1 239 ? -41.938 -0.312 25.604 1.00 71.31 239 ASP A C 1
ATOM 1926 O O . ASP A 1 239 ? -40.968 -0.560 26.336 1.00 71.31 239 ASP A O 1
ATOM 1930 N N . PRO A 1 240 ? -42.776 0.708 25.880 1.00 78.00 240 PRO A N 1
ATOM 1931 C CA . PRO A 1 240 ? -42.580 1.577 27.034 1.00 78.00 240 PRO A CA 1
ATOM 1932 C C . PRO A 1 240 ? -42.659 0.787 28.347 1.00 78.00 240 PRO A C 1
ATOM 1934 O O . PRO A 1 240 ? -42.050 1.189 29.342 1.00 78.00 240 PRO A O 1
ATOM 1937 N N . VAL A 1 241 ? -43.341 -0.364 28.344 1.00 85.25 241 VAL A N 1
ATOM 1938 C CA . VAL A 1 241 ? -43.467 -1.243 29.509 1.00 85.25 241 VAL A CA 1
ATOM 1939 C C . VAL A 1 241 ? -42.117 -1.857 29.875 1.00 85.25 241 VAL A C 1
ATOM 1941 O O . VAL A 1 241 ? -41.751 -1.878 31.053 1.00 85.25 241 VAL A O 1
ATOM 1944 N N . THR A 1 242 ? -41.326 -2.290 28.893 1.00 84.81 242 THR A N 1
ATOM 1945 C CA . THR A 1 242 ? -40.011 -2.901 29.138 1.00 84.81 242 THR A CA 1
ATOM 1946 C C . THR A 1 242 ? -39.012 -1.893 29.720 1.00 84.81 242 THR A C 1
ATOM 1948 O O . THR A 1 242 ? -38.358 -2.177 30.729 1.00 84.81 242 THR A O 1
ATOM 1951 N N . ALA A 1 243 ? -38.951 -0.674 29.175 1.00 86.06 243 ALA A N 1
ATOM 1952 C CA . ALA A 1 243 ? -38.097 0.389 29.715 1.00 86.06 243 ALA A CA 1
ATOM 1953 C C . ALA A 1 243 ? -38.492 0.777 31.153 1.00 86.06 243 ALA A C 1
ATOM 1955 O O . ALA A 1 243 ? -37.629 0.950 32.020 1.00 86.06 243 ALA A O 1
ATOM 1956 N N . GLN A 1 244 ? -39.796 0.867 31.433 1.00 89.38 244 GLN A N 1
ATOM 1957 C CA . GLN A 1 244 ? -40.296 1.181 32.770 1.00 89.38 244 GLN A CA 1
ATOM 1958 C C . GLN A 1 244 ? -40.034 0.044 33.770 1.00 89.38 244 GLN A C 1
ATOM 1960 O O . GLN A 1 244 ? -39.697 0.304 34.928 1.00 89.38 244 GLN A O 1
ATOM 1965 N N . THR A 1 245 ? -40.088 -1.209 33.311 1.00 93.38 245 THR A N 1
ATOM 1966 C CA . THR A 1 245 ? -39.726 -2.387 34.110 1.00 93.38 245 THR A CA 1
ATOM 1967 C C . THR A 1 245 ? -38.250 -2.340 34.513 1.00 93.38 245 THR A C 1
ATOM 1969 O O . THR A 1 245 ? -37.944 -2.451 35.702 1.00 93.38 245 THR A O 1
ATOM 1972 N N . LEU A 1 246 ? -37.339 -2.073 33.570 1.00 93.56 246 LEU A N 1
ATOM 1973 C CA . LEU A 1 246 ? -35.901 -1.949 33.848 1.00 93.56 246 LEU A CA 1
ATOM 1974 C C . LEU A 1 246 ? -35.584 -0.798 34.815 1.00 93.56 246 LEU A C 1
ATOM 1976 O O . LEU A 1 246 ? -34.813 -0.982 35.756 1.00 93.56 246 LEU A O 1
ATOM 1980 N N . LEU A 1 247 ? -36.223 0.367 34.650 1.00 93.50 247 LEU A N 1
ATOM 1981 C CA . LEU A 1 247 ? -36.092 1.490 35.590 1.00 93.50 247 LEU A CA 1
ATOM 1982 C C . LEU A 1 247 ? -36.539 1.108 37.007 1.00 93.50 247 LEU A C 1
ATOM 1984 O O . LEU A 1 247 ? -35.827 1.382 37.974 1.00 93.50 247 LEU A O 1
ATOM 1988 N N . SER A 1 248 ? -37.678 0.421 37.137 1.00 93.81 248 SER A N 1
ATOM 1989 C CA . SER A 1 248 ? -38.167 -0.040 38.442 1.00 93.81 248 SER A CA 1
ATOM 1990 C C . SER A 1 248 ? -37.213 -1.046 39.104 1.00 93.81 248 SER A C 1
ATOM 1992 O O . SER A 1 248 ? -37.008 -1.006 40.321 1.00 93.81 248 SER A O 1
ATOM 1994 N N . GLN A 1 249 ? -36.574 -1.907 38.305 1.00 95.88 249 GLN A N 1
ATOM 1995 C CA . GLN A 1 249 ? -35.577 -2.868 38.770 1.00 95.88 249 GLN A CA 1
ATOM 1996 C C . GLN A 1 249 ? -34.298 -2.168 39.245 1.00 95.88 249 GLN A C 1
ATOM 1998 O O . GLN A 1 249 ? -33.799 -2.486 40.327 1.00 95.88 249 GLN A O 1
ATOM 2003 N N . ILE A 1 250 ? -33.805 -1.180 38.493 1.00 94.56 250 ILE A N 1
ATOM 2004 C CA . ILE A 1 250 ? -32.648 -0.351 38.866 1.00 94.56 250 ILE A CA 1
ATOM 2005 C C . ILE A 1 250 ? -32.905 0.363 40.196 1.00 94.56 250 ILE A C 1
ATOM 2007 O O . ILE A 1 250 ? -32.071 0.300 41.102 1.00 94.56 250 ILE A O 1
ATOM 2011 N N . ASP A 1 251 ? -34.072 0.991 40.360 1.00 93.38 251 ASP A N 1
ATOM 2012 C CA . ASP A 1 251 ? -34.429 1.680 41.603 1.00 93.38 251 ASP A CA 1
ATOM 2013 C C . ASP A 1 251 ? -34.511 0.721 42.795 1.00 93.38 251 ASP A C 1
ATOM 2015 O O . ASP A 1 251 ? -34.025 1.041 43.887 1.00 93.38 251 ASP A O 1
ATOM 2019 N N . LYS A 1 252 ? -35.079 -0.475 42.593 1.00 96.31 252 LYS A N 1
ATOM 2020 C CA . LYS A 1 252 ? -35.120 -1.526 43.616 1.00 96.31 252 LYS A CA 1
ATOM 2021 C C . LYS A 1 252 ? -33.707 -1.945 44.025 1.00 96.31 252 LYS A C 1
ATOM 2023 O O . LYS A 1 252 ? -33.394 -1.912 45.214 1.00 96.31 252 LYS A O 1
ATOM 2028 N N . LEU A 1 253 ? -32.840 -2.255 43.059 1.00 94.94 253 LEU A N 1
ATOM 2029 C CA . LEU A 1 253 ? -31.449 -2.649 43.307 1.00 94.94 253 LEU A CA 1
ATOM 2030 C C . LEU A 1 253 ? -30.664 -1.545 44.026 1.00 94.94 253 LEU A C 1
ATOM 2032 O O . LEU A 1 253 ? -29.982 -1.823 45.013 1.00 94.94 253 LEU A O 1
ATOM 2036 N N . ARG A 1 254 ? -30.811 -0.278 43.617 1.00 93.94 254 ARG A N 1
ATOM 2037 C CA . ARG A 1 254 ? -30.166 0.871 44.279 1.00 93.94 254 ARG A CA 1
ATOM 2038 C C . ARG A 1 254 ? -30.601 1.023 45.736 1.00 93.94 254 ARG A C 1
ATOM 2040 O O . ARG A 1 254 ? -29.752 1.265 46.596 1.00 93.94 254 ARG A O 1
ATOM 2047 N N . ARG A 1 255 ? -31.895 0.854 46.039 1.00 93.56 255 ARG A N 1
ATOM 2048 C CA . ARG A 1 255 ? -32.405 0.880 47.425 1.00 93.56 255 ARG A CA 1
ATOM 2049 C C . ARG A 1 255 ? -31.842 -0.277 48.248 1.00 93.56 255 ARG A C 1
ATOM 2051 O O . ARG A 1 255 ? -31.364 -0.035 49.354 1.00 93.56 255 ARG A O 1
ATOM 2058 N N . THR A 1 256 ? -31.825 -1.494 47.702 1.00 92.50 256 THR A N 1
ATOM 2059 C CA . THR A 1 256 ? -31.267 -2.677 48.378 1.00 92.50 256 THR A CA 1
ATOM 2060 C C . THR A 1 256 ? -29.767 -2.527 48.643 1.00 92.50 256 THR A C 1
ATOM 2062 O O . THR A 1 256 ? -29.312 -2.812 49.749 1.00 92.50 256 THR A O 1
ATOM 2065 N N . ILE A 1 257 ? -28.998 -2.015 47.678 1.00 89.94 257 ILE A N 1
ATOM 2066 C CA . ILE A 1 257 ? -27.567 -1.720 47.851 1.00 89.94 257 ILE A CA 1
ATOM 2067 C C . ILE A 1 257 ? -27.362 -0.661 48.938 1.00 89.94 257 ILE A C 1
ATOM 2069 O O . ILE A 1 257 ? -26.483 -0.817 49.783 1.00 89.94 257 ILE A O 1
ATOM 2073 N N . LYS A 1 258 ? -28.162 0.415 48.943 1.00 91.81 258 LYS A N 1
ATOM 2074 C CA . LYS A 1 258 ? -28.071 1.469 49.965 1.00 91.81 258 LYS A CA 1
ATOM 2075 C C . LYS A 1 258 ? -28.340 0.915 51.365 1.00 91.81 258 LYS A C 1
ATOM 2077 O O . LYS A 1 258 ? -27.583 1.239 52.274 1.00 91.81 258 LYS A O 1
ATOM 2082 N N . PHE A 1 259 ? -29.365 0.076 51.510 1.00 93.00 259 PHE A N 1
ATOM 2083 C CA . PHE A 1 259 ? -29.730 -0.565 52.774 1.00 93.00 259 PHE A CA 1
ATOM 2084 C C . PHE A 1 259 ? -28.590 -1.440 53.321 1.00 93.00 259 PHE A C 1
ATOM 2086 O O . PHE A 1 259 ? -28.055 -1.143 54.383 1.00 93.00 259 PHE A O 1
ATOM 2093 N N . ASN A 1 260 ? -28.119 -2.420 52.54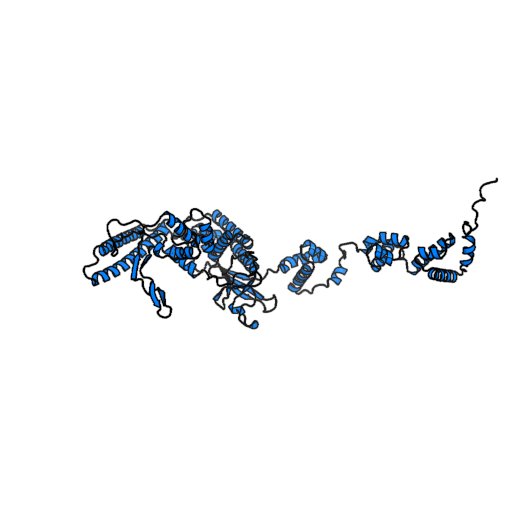1 1.00 89.88 260 ASN A N 1
ATOM 2094 C CA . ASN A 1 260 ? -27.038 -3.334 52.953 1.00 89.88 260 ASN A CA 1
ATOM 2095 C C . ASN A 1 260 ? -25.691 -2.623 53.187 1.00 89.88 260 ASN A C 1
ATOM 2097 O O . ASN A 1 260 ? -24.795 -3.152 53.832 1.00 89.88 260 ASN A O 1
ATOM 2101 N N . ARG A 1 261 ? -25.510 -1.410 52.648 1.00 88.00 261 ARG A N 1
ATOM 2102 C CA . ARG A 1 261 ? -24.315 -0.595 52.907 1.00 88.00 261 ARG A CA 1
ATOM 2103 C C . ARG A 1 261 ? -24.398 0.182 54.224 1.00 88.00 261 ARG A C 1
ATOM 2105 O O . ARG A 1 261 ? -23.356 0.533 54.770 1.00 88.00 261 ARG A O 1
ATOM 2112 N N . GLN A 1 262 ? -25.604 0.520 54.677 1.00 86.94 262 GLN A N 1
ATOM 2113 C CA . GLN A 1 262 ? -25.830 1.207 55.951 1.00 86.94 262 GLN A CA 1
ATOM 2114 C C . GLN A 1 262 ? -25.818 0.233 57.129 1.00 86.94 262 GLN A C 1
ATOM 2116 O O . GLN A 1 262 ? -25.425 0.635 58.219 1.00 86.94 262 GLN A O 1
ATOM 2121 N N . ASP A 1 263 ? -26.183 -1.022 56.879 1.00 89.31 263 ASP A N 1
ATOM 2122 C CA . ASP A 1 263 ? -26.232 -2.082 57.880 1.00 89.31 263 ASP A CA 1
ATOM 2123 C C . ASP A 1 263 ? -25.444 -3.320 57.407 1.00 89.31 263 ASP A C 1
ATOM 2125 O O . ASP A 1 263 ? -26.012 -4.225 56.796 1.00 89.31 263 ASP A O 1
ATOM 2129 N N . PRO A 1 264 ? -24.107 -3.338 57.585 1.00 80.94 264 PRO A N 1
A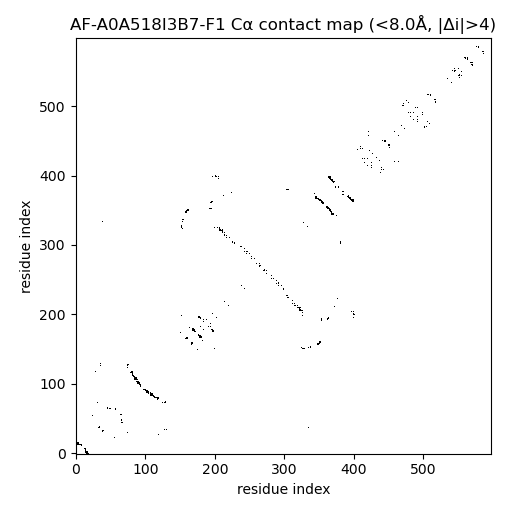TOM 2130 C CA . PRO A 1 264 ? -23.261 -4.432 57.113 1.00 80.94 264 PRO A CA 1
ATOM 2131 C C . PRO A 1 264 ? -23.255 -5.672 58.030 1.00 80.94 264 PRO A C 1
ATOM 2133 O O . PRO A 1 264 ? -22.570 -6.642 57.697 1.00 80.94 264 PRO A O 1
ATOM 2136 N N . GLY A 1 265 ? -23.979 -5.644 59.156 1.00 84.00 265 GLY A N 1
ATOM 2137 C CA . GLY A 1 265 ? -23.936 -6.664 60.209 1.00 84.00 265 GLY A CA 1
ATOM 2138 C C . GLY A 1 265 ? -22.882 -6.397 61.295 1.00 84.00 265 GLY A C 1
ATOM 2139 O O . GLY A 1 265 ? -21.906 -5.663 61.090 1.00 84.00 265 GLY A O 1
ATOM 2140 N N . GLU A 1 266 ? -23.087 -6.995 62.472 1.00 84.44 266 GLU A N 1
ATOM 2141 C CA . GLU A 1 266 ? -22.259 -6.773 63.668 1.00 84.44 266 GLU A CA 1
ATOM 2142 C C . GLU A 1 266 ? -21.045 -7.712 63.721 1.00 84.44 266 GLU A C 1
ATOM 2144 O O . GLU A 1 266 ? -19.988 -7.331 64.231 1.00 84.44 266 GLU A O 1
ATOM 2149 N N . SER A 1 267 ? -21.155 -8.919 63.156 1.00 86.81 267 SER A N 1
ATOM 2150 C CA . SER A 1 267 ? -20.066 -9.904 63.129 1.00 86.81 267 SER A CA 1
ATOM 2151 C C . SER A 1 267 ? -19.210 -9.828 61.855 1.00 86.81 267 SER A C 1
ATOM 2153 O O . SER A 1 267 ? -19.681 -9.459 60.779 1.00 86.81 267 SER A O 1
ATOM 2155 N N . GLU A 1 268 ? -17.936 -10.241 61.931 1.00 81.94 268 GLU A N 1
ATOM 2156 C CA . GLU A 1 268 ? -17.050 -10.310 60.750 1.00 81.94 268 GLU A CA 1
ATOM 2157 C C . GLU A 1 268 ? -17.601 -11.224 59.644 1.00 81.94 268 GLU A C 1
ATOM 2159 O O . GLU A 1 268 ? -17.421 -10.946 58.455 1.00 81.94 268 GLU A O 1
ATOM 2164 N N . MET A 1 269 ? -18.286 -12.305 60.027 1.00 85.19 269 MET A N 1
ATOM 2165 C CA . MET A 1 269 ? -18.886 -13.250 59.088 1.00 85.19 269 MET A CA 1
ATOM 2166 C C . MET A 1 269 ? -20.063 -12.615 58.334 1.00 85.19 269 MET A C 1
ATOM 2168 O O . MET A 1 269 ? -20.127 -12.728 57.110 1.00 85.19 269 MET A O 1
ATOM 2172 N N . GLU A 1 270 ? -20.939 -11.882 59.026 1.00 83.81 270 GLU A N 1
ATOM 2173 C CA . GLU A 1 270 ? -22.029 -11.121 58.397 1.00 83.81 270 GLU A CA 1
ATOM 2174 C C . GLU A 1 270 ? -21.480 -10.021 57.481 1.00 83.81 270 GLU A C 1
ATOM 2176 O O . GLU A 1 270 ? -21.949 -9.852 56.359 1.00 83.81 270 GLU A O 1
ATOM 2181 N N . GLN A 1 271 ? -20.408 -9.334 57.886 1.00 81.69 271 GLN A N 1
ATOM 2182 C CA . GLN A 1 271 ? -19.751 -8.330 57.043 1.00 81.69 271 GLN A CA 1
ATOM 2183 C C . GLN A 1 271 ? -19.104 -8.937 55.791 1.00 81.69 271 GLN A C 1
ATOM 2185 O O . GLN A 1 271 ? -19.007 -8.276 54.752 1.00 81.69 271 GLN A O 1
ATOM 2190 N N . GLN A 1 272 ? -18.609 -10.175 55.861 1.00 83.06 272 GLN A N 1
ATOM 2191 C CA . GLN A 1 272 ? -18.106 -10.910 54.698 1.00 83.06 272 GLN A CA 1
ATOM 2192 C C . GLN A 1 272 ? -19.257 -11.258 53.739 1.00 83.06 272 GLN A C 1
ATOM 2194 O O . GLN A 1 272 ? -19.172 -10.935 52.554 1.00 83.06 272 GLN A O 1
ATOM 2199 N N . GLN A 1 273 ? -20.352 -11.817 54.257 1.00 88.06 273 GLN A N 1
ATOM 2200 C CA . GLN A 1 273 ? -21.540 -12.166 53.469 1.00 88.06 273 GLN A CA 1
ATOM 2201 C C . GLN A 1 273 ? -22.182 -10.933 52.822 1.00 88.06 273 GLN A C 1
ATOM 2203 O O . GLN A 1 273 ? -22.502 -10.944 51.634 1.00 88.06 273 GLN A O 1
ATOM 2208 N N . THR A 1 274 ? -22.283 -9.824 53.558 1.00 88.44 274 THR A N 1
ATOM 2209 C CA . THR A 1 274 ? -22.809 -8.564 53.024 1.00 88.44 274 THR A CA 1
ATOM 2210 C C . THR A 1 274 ? -21.926 -8.011 51.907 1.00 88.44 274 THR A C 1
ATOM 2212 O O . THR A 1 274 ? -22.433 -7.470 50.924 1.00 88.44 274 THR A O 1
ATOM 2215 N N . ARG A 1 275 ? -20.597 -8.171 51.994 1.00 82.56 275 ARG A N 1
ATOM 2216 C CA . ARG A 1 275 ? -19.679 -7.776 50.910 1.00 82.56 275 ARG A CA 1
ATOM 2217 C C . ARG A 1 275 ? -19.888 -8.602 49.642 1.00 82.56 275 ARG A C 1
ATOM 2219 O O . ARG A 1 275 ? -19.860 -8.025 48.554 1.00 82.56 275 ARG A O 1
ATOM 2226 N N . GLU A 1 276 ? -20.098 -9.908 49.772 1.00 87.00 276 GLU A N 1
ATOM 2227 C CA . GLU A 1 276 ? -20.398 -10.797 48.642 1.00 87.00 276 GLU A CA 1
ATOM 2228 C C . GLU A 1 276 ? -21.751 -10.450 48.010 1.00 87.00 276 GLU A C 1
ATOM 2230 O O . GLU A 1 276 ? -21.818 -10.185 46.811 1.00 87.00 276 GLU A O 1
ATOM 2235 N N . LEU A 1 277 ? -22.797 -10.284 48.821 1.00 91.00 277 LEU A N 1
ATOM 2236 C CA . LEU A 1 277 ? -24.115 -9.861 48.346 1.00 91.00 277 LEU A CA 1
ATOM 2237 C C . LEU A 1 277 ? -24.068 -8.499 47.632 1.00 91.00 277 LEU A C 1
ATOM 2239 O O . LEU A 1 277 ? -24.656 -8.325 46.566 1.00 91.00 277 LEU A O 1
ATOM 2243 N N . LEU A 1 278 ? -23.349 -7.518 48.189 1.00 86.94 278 LEU A N 1
ATOM 2244 C CA . LEU A 1 278 ? -23.180 -6.204 47.562 1.00 86.94 278 LEU A CA 1
ATOM 2245 C C . LEU A 1 278 ? -22.449 -6.288 46.220 1.00 86.94 278 LEU A C 1
ATOM 2247 O O . LEU A 1 278 ? -22.710 -5.467 45.339 1.00 86.94 278 LEU A O 1
ATOM 2251 N N . ARG A 1 279 ? -21.531 -7.244 46.053 1.00 82.50 279 ARG A N 1
ATOM 2252 C CA . ARG A 1 279 ? -20.859 -7.487 44.774 1.00 82.50 279 ARG A CA 1
ATOM 2253 C C . ARG A 1 279 ? -21.853 -8.008 43.735 1.00 82.50 279 ARG A C 1
ATOM 2255 O O . ARG A 1 279 ? -21.896 -7.453 42.638 1.00 82.50 279 ARG A O 1
ATOM 2262 N N . ASP A 1 280 ? -22.682 -8.979 44.094 1.00 87.44 280 ASP A N 1
ATOM 2263 C CA . ASP A 1 280 ? -23.675 -9.561 43.184 1.00 87.44 280 ASP A CA 1
ATOM 2264 C C . ASP A 1 280 ? -24.778 -8.562 42.819 1.00 87.44 280 ASP A C 1
ATOM 2266 O O . ASP A 1 280 ? -25.123 -8.405 41.648 1.00 87.44 280 ASP A O 1
ATOM 2270 N N . LEU A 1 281 ? -25.281 -7.797 43.791 1.00 90.06 281 LEU A N 1
ATOM 2271 C CA . LEU A 1 281 ? -26.274 -6.749 43.536 1.00 90.06 281 LEU A CA 1
ATOM 2272 C C . LEU A 1 281 ? -25.736 -5.653 42.609 1.00 90.06 281 LEU A C 1
ATOM 2274 O O . LEU A 1 281 ? -26.477 -5.133 41.777 1.00 90.06 281 LEU A O 1
ATOM 2278 N N . ARG A 1 282 ? -24.451 -5.295 42.729 1.00 86.00 282 ARG A N 1
ATOM 2279 C CA . ARG A 1 282 ? -23.801 -4.346 41.809 1.00 86.00 282 ARG A CA 1
ATOM 2280 C C . ARG A 1 282 ? -23.653 -4.918 40.408 1.00 86.00 282 ARG A C 1
ATOM 2282 O O . ARG A 1 282 ? -23.814 -4.168 39.453 1.00 86.00 282 ARG A O 1
ATOM 2289 N N . HIS A 1 283 ? -23.370 -6.214 40.290 1.00 82.06 283 HIS A N 1
ATOM 2290 C CA . HIS A 1 283 ? -23.345 -6.890 38.998 1.00 82.06 283 HIS A CA 1
ATOM 2291 C C . HIS A 1 283 ? -24.715 -6.813 38.319 1.00 82.06 283 HIS A C 1
ATOM 2293 O O . HIS A 1 283 ? -24.814 -6.320 37.202 1.00 82.06 283 HIS A O 1
ATOM 2299 N N . GLN A 1 284 ? -25.779 -7.180 39.037 1.00 89.19 284 GLN A N 1
ATOM 2300 C CA . GLN A 1 284 ? -27.151 -7.101 38.526 1.00 89.19 284 GLN A CA 1
ATOM 2301 C C . GLN A 1 284 ? -27.569 -5.666 38.188 1.00 89.19 284 GLN A C 1
ATOM 2303 O O . GLN A 1 284 ? -28.271 -5.440 37.207 1.00 89.19 284 GLN A O 1
ATOM 2308 N N . LEU A 1 285 ? -27.141 -4.684 38.990 1.00 89.56 285 LEU A N 1
ATOM 2309 C CA . LEU A 1 285 ? -27.388 -3.273 38.699 1.00 89.56 285 LEU A CA 1
ATOM 2310 C C . LEU A 1 285 ? -26.709 -2.865 37.391 1.00 89.56 285 LEU A C 1
ATOM 2312 O O . LEU A 1 285 ? -27.357 -2.252 36.552 1.00 89.56 285 LEU A O 1
ATOM 2316 N N . ALA A 1 286 ? -25.441 -3.234 37.205 1.00 78.00 286 ALA A N 1
ATOM 2317 C CA . ALA A 1 286 ? -24.710 -2.950 35.977 1.00 78.00 286 ALA A CA 1
ATOM 2318 C C . ALA A 1 286 ? -25.343 -3.646 34.759 1.00 78.00 286 ALA A C 1
ATOM 2320 O O . ALA A 1 286 ? -25.442 -3.038 33.697 1.00 78.00 286 ALA A O 1
ATOM 2321 N N . GLU A 1 287 ? -25.826 -4.883 34.905 1.00 83.00 287 GLU A N 1
ATOM 2322 C CA . GLU A 1 287 ? -26.569 -5.594 33.856 1.00 83.00 287 GLU A CA 1
ATOM 2323 C C . GLU A 1 287 ? -27.881 -4.886 33.503 1.00 83.00 287 GLU A C 1
ATOM 2325 O O . GLU A 1 287 ? -28.163 -4.674 32.325 1.00 83.00 287 GLU A O 1
ATOM 2330 N N . ALA A 1 288 ? -28.663 -4.470 34.503 1.00 89.88 288 ALA A N 1
ATOM 2331 C CA . ALA A 1 288 ? -29.923 -3.762 34.288 1.00 89.88 288 ALA A CA 1
ATOM 2332 C C . ALA A 1 288 ? -29.710 -2.360 33.688 1.00 89.88 288 ALA A C 1
ATOM 2334 O O . ALA A 1 288 ? -30.446 -1.961 32.788 1.00 89.88 288 ALA A O 1
ATOM 2335 N N . GLU A 1 289 ? -28.692 -1.622 34.144 1.00 83.75 289 GLU A N 1
ATOM 2336 C CA . GLU A 1 289 ? -28.300 -0.326 33.576 1.00 83.75 289 GLU A CA 1
ATOM 2337 C C . GLU A 1 289 ? -27.792 -0.479 32.136 1.00 83.75 289 GLU A C 1
ATOM 2339 O O . GLU A 1 289 ? -28.153 0.325 31.278 1.00 83.75 289 GLU A O 1
ATOM 2344 N N . SER A 1 290 ? -27.028 -1.535 31.842 1.00 76.94 290 SER A N 1
ATOM 2345 C CA . SER A 1 290 ? -26.596 -1.875 30.482 1.00 76.94 290 SER A CA 1
ATOM 2346 C C . SER A 1 290 ? -27.783 -2.225 29.582 1.00 76.94 290 SER A C 1
ATOM 2348 O O . SER A 1 290 ? -27.899 -1.685 28.484 1.00 76.94 290 SER A O 1
ATOM 2350 N N . ALA A 1 291 ? -28.722 -3.046 30.064 1.00 84.69 291 ALA A N 1
ATOM 2351 C CA . ALA A 1 291 ? -29.938 -3.397 29.334 1.00 84.69 291 ALA A CA 1
ATOM 2352 C C . ALA A 1 291 ? -30.822 -2.170 29.070 1.00 84.69 291 ALA A C 1
ATOM 2354 O O . ALA A 1 291 ? -31.304 -1.992 27.953 1.00 84.69 291 ALA A O 1
ATOM 2355 N N . LEU A 1 292 ? -30.993 -1.287 30.061 1.00 86.62 292 LEU A N 1
ATOM 2356 C CA . LEU A 1 292 ? -31.727 -0.034 29.889 1.00 86.62 292 LEU A CA 1
ATOM 2357 C C . LEU A 1 292 ? -31.017 0.889 28.899 1.00 86.62 292 LEU A C 1
ATOM 2359 O O . LEU A 1 292 ? -31.675 1.457 28.034 1.00 86.62 292 LEU A O 1
ATOM 2363 N N . SER A 1 293 ? -29.694 1.020 28.997 1.00 79.12 293 SER A N 1
ATOM 2364 C CA . SER A 1 293 ? -28.889 1.815 28.069 1.00 79.12 293 SER A CA 1
ATOM 2365 C C . SER A 1 293 ? -28.995 1.279 26.640 1.00 79.12 293 SER A C 1
ATOM 2367 O O . SER A 1 293 ? -29.232 2.050 25.716 1.00 79.12 293 SER A O 1
ATOM 2369 N N . ALA A 1 294 ? -28.930 -0.041 26.444 1.00 77.94 294 ALA A N 1
ATOM 2370 C CA . ALA A 1 294 ? -29.143 -0.681 25.147 1.00 77.94 294 ALA A CA 1
ATOM 2371 C C . ALA A 1 294 ? -30.562 -0.424 24.616 1.00 77.94 294 ALA A C 1
ATOM 2373 O O . ALA A 1 294 ? -30.741 -0.041 23.457 1.00 77.94 294 ALA A O 1
ATOM 2374 N N . HIS A 1 295 ? -31.574 -0.552 25.476 1.00 79.88 295 HIS A N 1
ATOM 2375 C CA . HIS A 1 295 ? -32.961 -0.275 25.121 1.00 79.88 295 HIS A CA 1
ATOM 2376 C C . HIS A 1 295 ? -33.156 1.195 24.730 1.00 79.88 295 HIS A C 1
ATOM 2378 O O . HIS A 1 295 ? -33.750 1.478 23.696 1.00 79.88 295 HIS A O 1
ATOM 2384 N N . GLN A 1 296 ? -32.602 2.134 25.501 1.00 77.12 296 GLN A N 1
ATOM 2385 C CA . GLN A 1 296 ? -32.662 3.574 25.238 1.00 77.12 296 GLN A CA 1
ATOM 2386 C C . GLN A 1 296 ? -31.847 3.985 24.008 1.00 77.12 296 GLN A C 1
ATOM 2388 O O . GLN A 1 296 ? -32.274 4.864 23.263 1.00 77.12 296 GLN A O 1
ATOM 2393 N N . ALA A 1 297 ? -30.704 3.347 23.756 1.00 70.19 297 ALA A N 1
ATOM 2394 C CA . ALA A 1 297 ? -29.920 3.541 22.538 1.00 70.19 297 ALA A CA 1
ATOM 2395 C C . ALA A 1 297 ? -30.695 3.088 21.292 1.00 70.19 297 ALA A C 1
ATOM 2397 O O . ALA A 1 297 ? -30.558 3.698 20.230 1.00 70.19 297 ALA A O 1
ATOM 2398 N N . THR A 1 298 ? -31.547 2.072 21.446 1.00 68.75 298 THR A N 1
ATOM 2399 C CA . THR A 1 298 ? -32.498 1.630 20.419 1.00 68.75 298 THR A CA 1
ATOM 2400 C C . THR A 1 298 ? -33.661 2.627 20.287 1.00 68.75 298 THR A C 1
ATOM 2402 O O . THR A 1 298 ? -34.046 2.971 19.177 1.00 68.75 298 THR A O 1
ATOM 2405 N N . THR A 1 299 ? -34.158 3.186 21.401 1.00 65.81 299 THR A N 1
ATOM 2406 C CA . THR A 1 299 ? -35.243 4.188 21.442 1.00 65.81 299 THR A CA 1
ATOM 2407 C C . THR A 1 299 ? -34.870 5.549 20.848 1.00 65.81 299 THR A C 1
ATOM 2409 O O . THR A 1 299 ? -35.687 6.178 20.183 1.00 65.81 299 THR A O 1
ATOM 2412 N N . GLY A 1 300 ? -33.659 6.043 21.115 1.00 58.19 300 GLY A N 1
ATOM 2413 C CA . GLY A 1 300 ? -33.220 7.378 20.694 1.00 58.19 300 GLY A CA 1
ATOM 2414 C C . GLY A 1 300 ? -32.799 7.456 19.226 1.00 58.19 300 GLY A C 1
ATOM 2415 O O . GLY A 1 300 ? -32.729 8.545 18.660 1.00 58.19 300 GLY A O 1
ATOM 2416 N N . ARG A 1 301 ? -32.533 6.308 18.597 1.00 61.97 301 ARG A N 1
ATOM 2417 C CA . ARG A 1 301 ? -32.210 6.211 17.175 1.00 61.97 301 ARG A CA 1
ATOM 2418 C C . ARG A 1 301 ? -33.468 5.829 16.411 1.00 61.97 301 ARG A C 1
ATOM 2420 O O . ARG A 1 301 ? -33.624 4.686 16.002 1.00 61.97 301 ARG A O 1
ATOM 2427 N N . SER A 1 302 ? -34.347 6.809 16.183 1.00 64.25 302 SER A N 1
ATOM 2428 C CA . SER A 1 302 ? -35.238 6.718 15.024 1.00 64.25 302 SER A CA 1
ATOM 2429 C C . SER A 1 302 ? -34.332 6.516 13.818 1.00 64.25 302 SER A C 1
ATOM 2431 O O . SER A 1 302 ? -33.527 7.396 13.494 1.00 64.25 302 SER A O 1
ATOM 2433 N N . MET A 1 303 ? -34.346 5.310 13.257 1.00 69.94 303 MET A N 1
ATOM 2434 C CA . MET A 1 303 ? -33.474 4.990 12.146 1.00 69.94 303 MET A CA 1
ATOM 2435 C C . MET A 1 303 ? -33.991 5.772 10.946 1.00 69.94 303 MET A C 1
ATOM 2437 O O . MET A 1 303 ? -35.000 5.419 10.339 1.00 69.94 303 MET A O 1
ATOM 2441 N N . VAL A 1 304 ? -33.326 6.887 10.658 1.00 82.38 304 VAL A N 1
ATOM 2442 C CA . VAL A 1 304 ? -33.595 7.673 9.462 1.00 82.38 304 VAL A CA 1
ATOM 2443 C C . VAL A 1 304 ? -33.221 6.789 8.285 1.00 82.38 304 VAL A C 1
ATOM 2445 O O . VAL A 1 304 ? -32.050 6.447 8.122 1.00 82.38 304 VAL A O 1
ATOM 2448 N N . ILE A 1 305 ? -34.224 6.372 7.514 1.00 87.94 305 ILE A N 1
ATOM 2449 C CA . ILE A 1 305 ? -34.006 5.650 6.264 1.00 87.94 305 ILE A CA 1
ATOM 2450 C C . ILE A 1 305 ? -33.355 6.654 5.305 1.00 87.94 305 ILE A C 1
ATOM 2452 O O . ILE A 1 305 ? -33.996 7.662 4.993 1.00 87.94 305 ILE A O 1
ATOM 2456 N N . PRO A 1 306 ? -32.098 6.434 4.879 1.00 92.06 306 PRO A N 1
ATOM 2457 C CA . PRO A 1 306 ? -31.428 7.344 3.963 1.00 92.06 306 PRO A CA 1
ATOM 2458 C C . PRO A 1 306 ? -32.177 7.403 2.635 1.00 92.06 306 PRO A C 1
ATOM 2460 O O . PRO A 1 306 ? -32.711 6.396 2.161 1.00 92.06 306 PRO A O 1
ATOM 2463 N N . THR A 1 307 ? -32.197 8.577 2.021 1.00 94.06 307 THR A N 1
ATOM 2464 C CA . THR A 1 307 ? -32.735 8.742 0.669 1.00 94.06 307 THR A CA 1
ATOM 2465 C C . THR A 1 307 ? -31.815 8.088 -0.364 1.00 94.06 307 THR A C 1
ATOM 2467 O O . THR A 1 307 ? -30.611 7.936 -0.146 1.00 94.06 307 THR A O 1
ATOM 2470 N N . GLU A 1 308 ? -32.368 7.721 -1.521 1.00 95.81 308 GLU A N 1
ATOM 2471 C CA . GLU A 1 308 ? -31.591 7.186 -2.647 1.00 95.81 308 GLU A CA 1
ATOM 2472 C C . GLU A 1 308 ? -30.430 8.119 -3.037 1.00 95.81 308 GLU A C 1
ATOM 2474 O O . GLU A 1 308 ? -29.295 7.664 -3.190 1.00 95.81 308 GLU A O 1
ATOM 2479 N N . ASP A 1 309 ? -30.681 9.430 -3.093 1.00 94.75 309 ASP A N 1
ATOM 2480 C CA . ASP A 1 309 ? -29.665 10.434 -3.422 1.00 94.75 309 ASP A CA 1
ATOM 2481 C C . ASP A 1 309 ? -28.519 10.484 -2.397 1.00 94.75 309 ASP A C 1
ATOM 2483 O O . ASP A 1 309 ? -27.353 10.624 -2.780 1.00 94.75 309 ASP A O 1
ATOM 2487 N N . GLU A 1 310 ? -28.815 10.335 -1.100 1.00 95.38 310 GLU A N 1
ATOM 2488 C CA . GLU A 1 310 ? -27.797 10.284 -0.040 1.00 95.38 310 GLU A CA 1
ATOM 2489 C C . GLU A 1 310 ? -26.918 9.036 -0.161 1.00 95.38 310 GLU A C 1
ATOM 2491 O O . GLU A 1 310 ? -25.691 9.130 -0.045 1.00 95.38 310 GLU A O 1
ATOM 2496 N N . ILE A 1 311 ? -27.521 7.877 -0.449 1.00 96.00 311 ILE A N 1
ATOM 2497 C CA . ILE A 1 311 ? -26.782 6.624 -0.654 1.00 96.00 311 ILE A CA 1
ATOM 2498 C C . ILE A 1 311 ? -25.874 6.760 -1.880 1.00 96.00 311 ILE A C 1
ATOM 2500 O O . ILE A 1 311 ? -24.681 6.464 -1.795 1.00 96.00 311 ILE A O 1
ATOM 2504 N N . LEU A 1 312 ? -26.399 7.262 -3.002 1.00 95.94 312 LEU A N 1
ATOM 2505 C CA . LEU A 1 312 ? -25.628 7.479 -4.229 1.00 95.94 312 LEU A CA 1
ATOM 2506 C C . LEU A 1 312 ? -24.469 8.461 -4.018 1.00 95.94 312 LEU A C 1
ATOM 2508 O O . LEU A 1 312 ? -23.357 8.226 -4.503 1.00 95.94 312 LEU A O 1
ATOM 2512 N N . ALA A 1 313 ? -24.697 9.555 -3.288 1.00 96.06 313 ALA A N 1
ATOM 2513 C CA . ALA A 1 313 ? -23.656 10.525 -2.967 1.00 96.06 313 ALA A CA 1
ATOM 2514 C C . ALA A 1 313 ? -22.522 9.890 -2.146 1.00 96.06 313 ALA A C 1
ATOM 2516 O O . ALA A 1 313 ? -21.346 10.058 -2.490 1.00 96.06 313 ALA A O 1
ATOM 2517 N N . GLU A 1 314 ? -22.859 9.111 -1.115 1.00 95.62 314 GLU A N 1
ATOM 2518 C CA . GLU A 1 314 ? -21.870 8.423 -0.282 1.00 95.62 314 GLU A CA 1
ATOM 2519 C C . GLU A 1 314 ? -21.111 7.349 -1.077 1.00 95.62 314 GLU A C 1
ATOM 2521 O O . GLU A 1 314 ? -19.882 7.280 -1.011 1.00 95.62 314 GLU A O 1
ATOM 2526 N N . VAL A 1 315 ? -21.806 6.558 -1.901 1.00 96.25 315 VAL A N 1
ATOM 2527 C CA . VAL A 1 315 ? -21.200 5.549 -2.785 1.00 96.25 315 VAL A CA 1
ATOM 2528 C C . VAL A 1 315 ? -20.175 6.189 -3.730 1.00 96.25 315 VAL A C 1
ATOM 2530 O O . VAL A 1 315 ? -19.033 5.721 -3.824 1.00 96.25 315 VAL A O 1
ATOM 2533 N N . ARG A 1 316 ? -20.517 7.316 -4.366 1.00 96.31 316 ARG A N 1
ATOM 2534 C CA . ARG A 1 316 ? -19.592 8.067 -5.235 1.00 96.31 316 ARG A CA 1
ATOM 2535 C C . ARG A 1 316 ? -18.394 8.611 -4.462 1.00 96.31 316 ARG A C 1
ATOM 2537 O O . ARG A 1 316 ? -17.260 8.511 -4.941 1.00 96.31 316 ARG A O 1
ATOM 2544 N N . GLN A 1 317 ? -18.612 9.146 -3.261 1.00 95.88 317 GLN A N 1
ATOM 2545 C CA . GLN A 1 317 ? -17.534 9.636 -2.403 1.00 95.88 317 GLN A CA 1
ATOM 2546 C C . GLN A 1 317 ? -16.571 8.511 -1.998 1.00 95.88 317 GLN A C 1
ATOM 2548 O O . GLN A 1 317 ? -15.349 8.698 -2.043 1.00 95.88 317 GLN A O 1
ATOM 2553 N N . LEU A 1 318 ? -17.091 7.342 -1.619 1.00 95.75 318 LEU A N 1
ATOM 2554 C CA . LEU A 1 318 ? -16.297 6.168 -1.254 1.00 95.75 318 LEU A CA 1
ATOM 2555 C C . LEU A 1 318 ? -15.474 5.668 -2.440 1.00 95.75 318 LEU A C 1
ATOM 2557 O O . LEU A 1 318 ? -14.263 5.468 -2.303 1.00 95.75 318 LEU A O 1
ATOM 2561 N N . ARG A 1 319 ? -16.100 5.547 -3.615 1.00 96.25 319 ARG A N 1
ATOM 2562 C CA . ARG A 1 319 ? -15.434 5.158 -4.863 1.00 96.25 319 ARG A CA 1
ATOM 2563 C C . ARG A 1 319 ? -14.287 6.108 -5.200 1.00 96.25 319 ARG A C 1
ATOM 2565 O O . ARG A 1 319 ? -13.167 5.657 -5.445 1.00 96.25 319 ARG A O 1
ATOM 2572 N N . GLN A 1 320 ? -14.526 7.419 -5.137 1.00 96.12 320 GLN A N 1
ATOM 2573 C CA . GLN A 1 320 ? -13.490 8.427 -5.372 1.00 96.12 320 GLN A CA 1
ATOM 2574 C C . GLN A 1 320 ? -12.355 8.322 -4.345 1.00 96.12 320 GLN A C 1
ATOM 2576 O O . GLN A 1 320 ? -11.179 8.297 -4.710 1.00 96.12 320 GLN A O 1
ATOM 2581 N N . THR A 1 321 ? -12.700 8.189 -3.063 1.00 96.19 321 THR A N 1
ATOM 2582 C CA . THR A 1 321 ? -11.728 8.068 -1.968 1.00 96.19 321 THR A CA 1
ATOM 2583 C C . THR A 1 321 ? -10.830 6.840 -2.142 1.00 96.19 321 THR A C 1
ATOM 2585 O O . THR A 1 321 ? -9.617 6.929 -1.939 1.00 96.19 321 THR A O 1
ATOM 2588 N N . LEU A 1 322 ? -11.400 5.699 -2.545 1.00 96.44 322 LEU A N 1
ATOM 2589 C CA . LEU A 1 322 ? -10.658 4.468 -2.821 1.00 96.44 322 LEU A CA 1
ATOM 2590 C C . LEU A 1 322 ? -9.759 4.608 -4.058 1.00 96.44 322 LEU A C 1
ATOM 2592 O O . LEU A 1 322 ? -8.595 4.213 -3.997 1.00 96.44 322 LEU A O 1
ATOM 2596 N N . ASN A 1 323 ? -10.240 5.232 -5.135 1.00 94.94 323 ASN A N 1
ATOM 2597 C CA . ASN A 1 323 ? -9.460 5.456 -6.359 1.00 94.94 323 ASN A CA 1
ATOM 2598 C C . ASN A 1 323 ? -8.272 6.413 -6.158 1.00 94.94 323 ASN A C 1
ATOM 2600 O O . ASN A 1 323 ? -7.204 6.226 -6.752 1.00 94.94 323 ASN A O 1
ATOM 2604 N N . ASP A 1 324 ? -8.421 7.420 -5.298 1.00 95.19 324 ASP A N 1
ATOM 2605 C CA . ASP A 1 324 ? -7.346 8.365 -4.981 1.00 95.19 324 ASP A CA 1
ATOM 2606 C C . ASP A 1 324 ? -6.383 7.845 -3.908 1.00 95.19 324 ASP A C 1
ATOM 2608 O O . ASP A 1 324 ? -5.233 8.299 -3.831 1.00 95.19 324 ASP A O 1
ATOM 2612 N N . ALA A 1 325 ? -6.798 6.841 -3.128 1.00 94.06 325 ALA A N 1
ATOM 2613 C CA . ALA A 1 325 ? -6.036 6.268 -2.022 1.00 94.06 325 ALA A CA 1
ATOM 2614 C C . ALA A 1 325 ? -4.567 5.931 -2.341 1.00 94.06 325 ALA A C 1
ATOM 2616 O O . ALA A 1 325 ? -3.692 6.240 -1.519 1.00 94.06 325 ALA A O 1
ATOM 2617 N N . PRO A 1 326 ? -4.223 5.340 -3.506 1.00 91.62 326 PRO A N 1
ATOM 2618 C CA . PRO A 1 326 ? -2.836 5.000 -3.814 1.00 91.62 326 PRO A CA 1
ATOM 2619 C C . PRO A 1 326 ? -1.930 6.218 -4.045 1.00 91.62 326 PRO A C 1
ATOM 2621 O O . PRO A 1 326 ? -0.702 6.100 -3.957 1.00 91.62 326 PRO A O 1
ATOM 2624 N N . LYS A 1 327 ? -2.518 7.386 -4.340 1.00 91.62 327 LYS A N 1
ATOM 2625 C CA . LYS A 1 327 ? -1.813 8.650 -4.610 1.00 91.62 327 LYS A CA 1
ATOM 2626 C C . LYS A 1 327 ? -1.649 9.512 -3.355 1.00 91.62 327 LYS A C 1
ATOM 2628 O O . LYS A 1 327 ? -0.864 10.461 -3.379 1.00 91.62 327 LYS A O 1
ATOM 2633 N N . LEU A 1 328 ? -2.349 9.184 -2.268 1.00 91.00 328 LEU A N 1
ATOM 2634 C CA . LEU A 1 328 ? -2.317 9.958 -1.030 1.00 91.00 328 LEU A CA 1
ATOM 2635 C C . LEU A 1 328 ? -0.913 10.003 -0.418 1.00 91.00 328 LEU A C 1
ATOM 2637 O O . LEU A 1 328 ? -0.205 8.996 -0.314 1.00 91.00 328 LEU A O 1
ATOM 2641 N N . THR A 1 329 ? -0.530 11.197 0.029 1.00 86.94 329 THR A N 1
ATOM 2642 C CA . THR A 1 329 ? 0.737 11.446 0.736 1.00 86.94 329 THR A CA 1
ATOM 2643 C C . THR A 1 329 ? 0.525 11.896 2.178 1.00 86.94 329 THR A C 1
ATOM 2645 O O . THR A 1 329 ? 1.409 11.672 3.013 1.00 86.94 329 THR A O 1
ATOM 2648 N N . ASP A 1 330 ? -0.643 12.471 2.484 1.00 86.12 330 ASP A N 1
ATOM 2649 C CA . ASP A 1 330 ? -1.008 12.890 3.831 1.00 86.12 330 ASP A CA 1
ATOM 2650 C C . ASP A 1 330 ? -1.317 11.688 4.739 1.00 86.12 330 ASP A C 1
ATOM 2652 O O . ASP A 1 330 ? -2.064 10.771 4.400 1.00 86.12 330 ASP A O 1
ATOM 2656 N N . GLU A 1 331 ? -0.725 11.694 5.933 1.00 81.69 331 GLU A N 1
ATOM 2657 C CA . GLU A 1 331 ? -0.815 10.590 6.889 1.00 81.69 331 GLU A CA 1
ATOM 2658 C C . GLU A 1 331 ? -2.183 10.540 7.584 1.00 81.69 331 GLU A C 1
ATOM 2660 O O . GLU A 1 331 ? -2.641 9.445 7.921 1.00 81.69 331 GLU A O 1
ATOM 2665 N N . ARG A 1 332 ? -2.862 11.689 7.746 1.00 82.88 332 ARG A N 1
ATOM 2666 C CA . ARG A 1 332 ? -4.228 11.733 8.290 1.00 82.88 332 ARG A CA 1
ATOM 2667 C C . ARG A 1 332 ? -5.216 11.122 7.294 1.00 82.88 332 ARG A C 1
ATOM 2669 O O . ARG A 1 332 ? -5.942 10.203 7.669 1.00 82.88 332 ARG A O 1
ATOM 2676 N N . GLN A 1 333 ? -5.168 11.521 6.023 1.00 88.75 333 GLN A N 1
ATOM 2677 C CA . GLN A 1 333 ? -5.994 10.910 4.973 1.00 88.75 333 GLN A CA 1
ATOM 2678 C C . GLN A 1 333 ? -5.720 9.407 4.804 1.00 88.75 333 GLN A C 1
ATOM 2680 O O . GLN A 1 333 ? -6.662 8.618 4.790 1.00 88.75 333 GLN A O 1
ATOM 2685 N N . ILE A 1 334 ? -4.452 8.969 4.780 1.00 88.88 334 ILE A N 1
ATOM 2686 C CA . ILE A 1 334 ? -4.111 7.532 4.696 1.00 88.88 334 ILE A CA 1
ATOM 2687 C C . ILE A 1 334 ? -4.741 6.730 5.848 1.00 88.88 334 ILE A C 1
ATOM 2689 O O . ILE A 1 334 ? -5.147 5.588 5.638 1.00 88.88 334 ILE A O 1
ATOM 2693 N N . ARG A 1 335 ? -4.834 7.293 7.061 1.00 84.25 335 ARG A N 1
ATOM 2694 C CA . ARG A 1 335 ? -5.513 6.636 8.191 1.00 84.25 335 ARG A CA 1
ATOM 2695 C C . ARG A 1 335 ? -7.015 6.516 7.988 1.00 84.25 335 ARG A C 1
ATOM 2697 O O . ARG A 1 335 ? -7.557 5.462 8.300 1.00 84.25 335 ARG A O 1
ATOM 2704 N N . LEU A 1 336 ? -7.663 7.574 7.506 1.00 88.88 336 LEU A N 1
ATOM 2705 C CA . LEU A 1 336 ? -9.103 7.568 7.250 1.00 88.88 336 LEU A CA 1
ATOM 2706 C C . LEU A 1 336 ? -9.456 6.500 6.215 1.00 88.88 336 LEU A C 1
ATOM 2708 O O . LEU A 1 336 ? -10.308 5.658 6.477 1.00 88.88 336 LEU A O 1
ATOM 2712 N N . VAL A 1 337 ? -8.720 6.451 5.100 1.00 93.75 337 VAL A N 1
ATOM 2713 C CA . VAL A 1 337 ? -8.935 5.410 4.085 1.00 93.75 337 VAL A CA 1
ATOM 2714 C C . VAL A 1 337 ? -8.580 4.025 4.620 1.00 93.75 337 VAL A C 1
ATOM 2716 O O . VAL A 1 337 ? -9.234 3.041 4.298 1.00 93.75 337 VAL A O 1
ATOM 2719 N N . ARG A 1 338 ? -7.560 3.915 5.475 1.00 92.56 338 ARG A N 1
ATOM 2720 C CA . ARG A 1 338 ? -7.242 2.640 6.116 1.00 92.56 338 ARG A CA 1
ATOM 2721 C C . ARG A 1 338 ? -8.386 2.147 7.004 1.00 92.56 338 ARG A C 1
ATOM 2723 O O . ARG A 1 338 ? -8.674 0.963 6.922 1.00 92.56 338 ARG A O 1
ATOM 2730 N N . ARG A 1 339 ? -9.024 3.015 7.802 1.00 89.56 339 ARG A N 1
ATOM 2731 C CA . ARG A 1 339 ? -10.215 2.641 8.587 1.00 89.56 339 ARG A CA 1
ATOM 2732 C C . ARG A 1 339 ? -11.354 2.204 7.691 1.00 89.56 339 ARG A C 1
ATOM 2734 O O . ARG A 1 339 ? -11.891 1.138 7.910 1.00 89.56 339 ARG A O 1
ATOM 2741 N N . LEU A 1 340 ? -11.621 2.964 6.632 1.00 94.19 340 LEU A N 1
ATOM 2742 C CA . LEU A 1 340 ? -12.613 2.597 5.624 1.00 94.19 340 LEU A CA 1
ATOM 2743 C C . LEU A 1 340 ? -12.353 1.176 5.095 1.00 94.19 340 LEU A C 1
ATOM 2745 O O . LEU A 1 340 ? -13.257 0.355 5.078 1.00 94.19 340 LEU A O 1
ATOM 2749 N N . ILE A 1 341 ? -11.108 0.844 4.738 1.00 95.38 341 ILE A N 1
ATOM 2750 C CA . ILE A 1 341 ? -10.743 -0.514 4.300 1.00 95.38 341 ILE A CA 1
ATOM 2751 C C . ILE A 1 341 ? -10.815 -1.528 5.453 1.00 95.38 341 ILE A C 1
ATOM 2753 O O . ILE A 1 341 ? -11.121 -2.692 5.215 1.00 95.38 341 ILE A O 1
ATOM 2757 N N . ASP A 1 342 ? -10.485 -1.133 6.685 1.00 91.38 342 ASP A N 1
ATOM 2758 C CA . ASP A 1 342 ? -10.610 -1.983 7.872 1.00 91.38 342 ASP A CA 1
ATOM 2759 C C . ASP A 1 342 ? -12.071 -2.360 8.152 1.00 91.38 342 ASP A C 1
ATOM 2761 O O . ASP A 1 342 ? -12.311 -3.511 8.503 1.00 91.38 342 ASP A O 1
ATOM 2765 N N . ASP A 1 343 ? -13.000 -1.429 7.946 1.00 91.25 343 ASP A N 1
ATOM 2766 C CA . ASP A 1 343 ? -14.436 -1.613 8.155 1.00 91.25 343 ASP A CA 1
ATOM 2767 C C . ASP A 1 343 ? -15.099 -2.354 6.980 1.00 91.25 343 ASP A C 1
ATOM 2769 O O . ASP A 1 343 ? -16.017 -3.140 7.188 1.00 91.25 343 ASP A O 1
ATOM 2773 N N . LEU A 1 344 ? -14.621 -2.133 5.748 1.00 94.56 344 LEU A N 1
ATOM 2774 C CA . LEU A 1 344 ? -15.156 -2.767 4.538 1.00 94.56 344 LEU A CA 1
ATOM 2775 C C . LEU A 1 344 ? -14.682 -4.221 4.359 1.00 94.56 344 LEU A C 1
ATOM 2777 O O . LEU A 1 344 ? -15.435 -5.063 3.868 1.00 94.56 344 LEU A O 1
ATOM 2781 N N . VAL A 1 345 ? -13.421 -4.510 4.706 1.00 95.19 345 VAL A N 1
ATOM 2782 C CA . VAL A 1 345 ? -12.796 -5.834 4.545 1.00 95.19 345 VAL A CA 1
ATOM 2783 C C . VAL A 1 345 ? -12.861 -6.607 5.854 1.00 95.19 345 VAL A C 1
ATOM 2785 O O . VAL A 1 345 ? -12.115 -6.313 6.797 1.00 95.19 345 VAL A O 1
ATOM 2788 N N . THR A 1 346 ? -13.665 -7.665 5.867 1.00 90.75 346 THR A N 1
ATOM 2789 C CA . THR A 1 346 ? -13.798 -8.563 7.010 1.00 90.75 346 THR A CA 1
ATOM 2790 C C . THR A 1 346 ? -12.523 -9.397 7.152 1.00 90.75 346 THR A C 1
ATOM 2792 O O . THR A 1 346 ? -12.132 -10.161 6.271 1.00 90.75 346 THR A O 1
ATOM 2795 N N . GLY A 1 347 ? -11.814 -9.230 8.271 1.00 91.44 347 GLY A N 1
ATOM 2796 C CA . GLY A 1 347 ? -10.605 -9.998 8.570 1.00 91.44 347 GLY A CA 1
ATOM 2797 C C . GLY A 1 347 ? -9.348 -9.560 7.797 1.00 91.44 347 GLY A C 1
ATOM 2798 O O . GLY A 1 347 ? -8.869 -8.420 7.914 1.00 91.44 347 GLY A O 1
ATOM 2799 N N . ARG A 1 348 ? -8.705 -10.516 7.114 1.00 94.94 348 ARG A N 1
ATOM 2800 C CA . ARG A 1 348 ? -7.389 -10.370 6.463 1.00 94.94 348 ARG A CA 1
ATOM 2801 C C . ARG A 1 348 ? -7.438 -10.901 5.034 1.00 94.94 348 ARG A C 1
ATOM 2803 O O . ARG A 1 348 ? -8.187 -11.816 4.729 1.00 94.94 348 ARG A O 1
ATOM 2810 N N . ILE A 1 349 ? -6.569 -10.357 4.186 1.00 97.81 349 ILE A N 1
ATOM 2811 C CA . ILE A 1 349 ? -6.396 -10.795 2.801 1.00 97.81 349 ILE A CA 1
ATOM 2812 C C . ILE A 1 349 ? -5.445 -11.986 2.786 1.00 97.81 349 ILE A C 1
ATOM 2814 O O . ILE A 1 349 ? -4.229 -11.819 2.945 1.00 97.81 349 ILE A O 1
ATOM 2818 N N . GLN A 1 350 ? -5.998 -13.178 2.602 1.00 98.19 350 GLN A N 1
ATOM 2819 C CA . GLN A 1 350 ? -5.234 -14.415 2.509 1.00 98.19 350 GLN A CA 1
ATOM 2820 C C . GLN A 1 350 ? -4.598 -14.520 1.125 1.00 98.19 350 GLN A C 1
ATOM 2822 O O . GLN A 1 350 ? -5.260 -14.323 0.109 1.00 98.19 350 GLN A O 1
ATOM 2827 N N . LEU A 1 351 ? -3.294 -14.787 1.075 1.00 98.38 351 LEU A N 1
ATOM 2828 C CA . LEU A 1 351 ? -2.540 -14.859 -0.174 1.00 98.38 351 LEU A CA 1
ATOM 2829 C C . LEU A 1 351 ? -2.202 -16.300 -0.539 1.00 98.38 351 LEU A C 1
ATOM 2831 O O . LEU A 1 351 ? -1.494 -16.978 0.203 1.00 98.38 351 LEU A O 1
ATOM 2835 N N . TYR A 1 352 ? -2.615 -16.706 -1.733 1.00 98.06 352 TYR A N 1
ATOM 2836 C CA . TYR A 1 352 ? -2.326 -18.004 -2.328 1.00 98.06 352 TYR A CA 1
ATOM 2837 C C . TYR A 1 352 ? -1.340 -17.848 -3.480 1.00 98.06 352 TYR A C 1
ATOM 2839 O O . TYR A 1 352 ? -1.427 -16.913 -4.279 1.00 98.06 352 TYR A O 1
ATOM 2847 N N . GLN A 1 353 ? -0.376 -18.756 -3.569 1.00 97.62 353 GLN A N 1
ATOM 2848 C CA . GLN A 1 353 ? 0.583 -18.765 -4.665 1.00 97.62 353 GLN A CA 1
ATOM 2849 C C . GLN A 1 353 ? -0.062 -19.331 -5.929 1.00 97.62 353 GLN A C 1
ATOM 2851 O O . GLN A 1 353 ? -0.645 -20.407 -5.900 1.00 97.62 353 GLN A O 1
ATOM 2856 N N . GLN A 1 354 ? 0.102 -18.617 -7.039 1.00 97.50 354 GLN A N 1
ATOM 2857 C CA . GLN A 1 354 ? -0.349 -19.030 -8.363 1.00 97.50 354 GLN A CA 1
ATOM 2858 C C . GLN A 1 354 ? 0.808 -18.975 -9.368 1.00 97.50 354 GLN A C 1
ATOM 2860 O O . GLN A 1 354 ? 1.818 -18.292 -9.141 1.00 97.50 354 GLN A O 1
ATOM 2865 N N . GLY A 1 355 ? 0.657 -19.692 -10.481 1.00 94.06 355 GLY A N 1
ATOM 2866 C CA . GLY A 1 355 ? 1.648 -19.767 -11.556 1.00 94.06 355 GLY A CA 1
ATOM 2867 C C . GLY A 1 355 ? 2.869 -20.637 -11.249 1.00 94.06 355 GLY A C 1
ATOM 2868 O O . GLY A 1 355 ? 3.008 -21.228 -10.179 1.00 94.06 355 GLY A O 1
ATOM 2869 N N . GLU A 1 356 ? 3.781 -20.722 -12.216 1.00 93.00 356 GLU A N 1
ATOM 2870 C CA . GLU A 1 356 ? 4.955 -21.589 -12.114 1.00 93.00 356 GLU A CA 1
ATOM 2871 C C . GLU A 1 356 ? 6.075 -20.973 -11.265 1.00 93.00 356 GLU A C 1
ATOM 2873 O O . GLU A 1 356 ? 6.304 -19.758 -11.250 1.00 93.00 356 GLU A O 1
ATOM 2878 N N . ARG A 1 357 ? 6.882 -21.840 -10.641 1.00 92.06 357 ARG A N 1
ATOM 2879 C CA . ARG A 1 357 ? 8.111 -21.481 -9.916 1.00 92.06 357 ARG A CA 1
ATOM 2880 C C . ARG A 1 357 ? 9.271 -21.145 -10.867 1.00 92.06 357 ARG A C 1
ATOM 2882 O O . ARG A 1 357 ? 10.402 -21.599 -10.705 1.00 92.06 357 ARG A O 1
ATOM 2889 N N . LYS A 1 358 ? 8.995 -20.328 -11.878 1.00 88.94 358 LYS A N 1
ATOM 2890 C CA . LYS A 1 358 ? 9.973 -19.777 -12.817 1.00 88.94 358 LYS A CA 1
ATOM 2891 C C . LYS A 1 358 ? 10.003 -18.262 -12.685 1.00 88.94 358 LYS A C 1
ATOM 2893 O O . LYS A 1 358 ? 9.061 -17.614 -12.223 1.00 88.94 358 LYS A O 1
ATOM 2898 N N . LYS A 1 359 ? 11.130 -17.671 -13.078 1.00 82.94 359 LYS A N 1
ATOM 2899 C CA . LYS A 1 359 ? 11.339 -16.224 -12.987 1.00 82.94 359 LYS A CA 1
ATOM 2900 C C . LYS A 1 359 ? 10.213 -15.485 -13.721 1.00 82.94 359 LYS A C 1
ATOM 2902 O O . LYS A 1 359 ? 10.031 -15.679 -14.916 1.00 82.94 359 LYS A O 1
ATOM 2907 N N . CYS A 1 360 ? 9.503 -14.620 -12.994 1.00 80.38 360 CYS A N 1
ATOM 2908 C CA . CYS A 1 360 ? 8.389 -13.805 -13.497 1.00 80.38 360 CYS A CA 1
ATOM 2909 C C . CYS A 1 360 ? 7.132 -14.575 -13.953 1.00 80.38 360 CYS A C 1
ATOM 2911 O O . CYS A 1 360 ? 6.287 -13.957 -14.591 1.00 80.38 360 CYS A O 1
ATOM 2913 N N . GLN A 1 361 ? 6.988 -15.864 -13.627 1.00 87.75 361 GLN A N 1
ATOM 2914 C CA . GLN A 1 361 ? 5.798 -16.652 -13.991 1.00 87.75 361 GLN A CA 1
ATOM 2915 C C . GLN A 1 361 ? 4.843 -16.929 -12.821 1.00 87.75 361 GLN A C 1
ATOM 2917 O O . GLN A 1 361 ? 3.698 -17.292 -13.063 1.00 87.75 361 GLN A O 1
ATOM 2922 N N . GLY A 1 362 ? 5.274 -16.716 -11.575 1.00 93.12 362 GLY A N 1
ATOM 2923 C CA . GLY A 1 362 ? 4.406 -16.819 -10.401 1.00 93.12 362 GLY A CA 1
ATOM 2924 C C . GLY A 1 362 ? 3.813 -15.475 -9.972 1.00 93.12 362 GLY A C 1
ATOM 2925 O O . GLY A 1 362 ? 4.507 -14.452 -9.987 1.00 93.12 362 GLY A O 1
ATOM 2926 N N . TRP A 1 363 ? 2.572 -15.482 -9.495 1.00 96.44 363 TRP A N 1
ATOM 2927 C CA . TRP A 1 363 ? 1.887 -14.341 -8.872 1.00 96.44 363 TRP A CA 1
ATOM 2928 C C . TRP A 1 363 ? 1.172 -14.776 -7.587 1.00 96.44 363 TRP A C 1
ATOM 2930 O O . TRP A 1 363 ? 1.200 -15.946 -7.217 1.00 96.44 363 TRP A O 1
ATOM 2940 N N . LEU A 1 364 ? 0.591 -13.822 -6.864 1.00 97.81 364 LEU A N 1
ATOM 2941 C CA . LEU A 1 364 ? -0.181 -14.099 -5.654 1.00 97.81 364 LEU A CA 1
ATOM 2942 C C . LEU A 1 364 ? -1.643 -13.754 -5.908 1.00 97.81 364 LEU A C 1
ATOM 2944 O O . LEU A 1 364 ? -1.918 -12.697 -6.470 1.00 97.81 364 LEU A O 1
ATOM 2948 N N . GLN A 1 365 ? -2.549 -14.614 -5.470 1.00 98.12 365 GLN A N 1
ATOM 2949 C CA . GLN A 1 365 ? -3.985 -14.377 -5.480 1.00 98.12 365 GLN A CA 1
ATOM 2950 C C . GLN A 1 365 ? -4.443 -14.063 -4.054 1.00 98.12 365 GLN A C 1
ATOM 2952 O O . GLN A 1 365 ? -4.228 -14.866 -3.148 1.00 98.12 365 GLN A O 1
ATOM 2957 N N . GLY A 1 366 ? -5.014 -12.881 -3.843 1.00 98.12 366 GLY A N 1
ATOM 2958 C CA . GLY A 1 366 ? -5.675 -12.498 -2.602 1.00 98.12 366 GLY A CA 1
ATOM 2959 C C . GLY A 1 366 ? -7.110 -12.988 -2.570 1.00 98.12 366 GLY A C 1
ATOM 2960 O O . GLY A 1 366 ? -7.807 -12.840 -3.568 1.00 98.12 366 GLY A O 1
ATOM 2961 N N . ARG A 1 367 ? -7.535 -13.527 -1.429 1.00 98.31 367 ARG A N 1
ATOM 2962 C CA . ARG A 1 367 ? -8.929 -13.872 -1.130 1.00 98.31 367 ARG A CA 1
ATOM 2963 C C . ARG A 1 367 ? -9.329 -13.269 0.209 1.00 98.31 367 ARG A C 1
ATOM 2965 O O . ARG A 1 367 ? -8.522 -13.281 1.146 1.00 98.31 367 ARG A O 1
ATOM 2972 N N . PHE A 1 368 ? -10.510 -12.673 0.267 1.00 97.44 368 PHE A N 1
ATOM 2973 C CA . PHE A 1 368 ? -11.075 -12.075 1.475 1.00 97.44 368 PHE A CA 1
ATOM 2974 C C . PHE A 1 368 ? -12.565 -11.814 1.297 1.00 97.44 368 PHE A C 1
ATOM 2976 O O . PHE A 1 368 ? -13.047 -11.715 0.176 1.00 97.44 368 PHE A O 1
ATOM 2983 N N . GLU A 1 369 ? -13.265 -11.639 2.407 1.00 96.38 369 GLU A N 1
ATOM 2984 C CA . GLU A 1 369 ? -14.678 -11.275 2.422 1.00 96.38 369 GLU A CA 1
ATOM 2985 C C . GLU A 1 369 ? -14.848 -9.763 2.587 1.00 96.38 369 GLU A C 1
ATOM 2987 O O . GLU A 1 369 ? -14.065 -9.098 3.279 1.00 96.38 369 GLU A O 1
ATOM 2992 N N . VAL A 1 370 ? -15.887 -9.217 1.961 1.00 95.75 370 VAL A N 1
ATOM 2993 C CA . VAL A 1 370 ? -16.299 -7.818 2.122 1.00 95.75 370 VAL A CA 1
ATOM 2994 C C . VAL A 1 370 ? -17.749 -7.728 2.565 1.00 95.75 370 VAL A C 1
ATOM 2996 O O . VAL A 1 370 ? -18.589 -8.523 2.153 1.00 95.75 370 VAL A O 1
ATOM 2999 N N . ALA A 1 371 ? -18.029 -6.720 3.384 1.00 93.44 371 ALA A N 1
ATOM 3000 C CA . ALA A 1 371 ? -19.341 -6.446 3.952 1.00 93.44 371 ALA A CA 1
ATOM 3001 C C . ALA A 1 371 ? -19.828 -5.062 3.489 1.00 93.44 371 ALA A C 1
ATOM 3003 O O . ALA A 1 371 ? -19.891 -4.124 4.280 1.00 93.44 371 ALA A O 1
ATOM 3004 N N . VAL A 1 372 ? -20.125 -4.911 2.190 1.00 94.19 372 VAL A N 1
ATOM 3005 C CA . VAL A 1 372 ? -20.430 -3.600 1.573 1.00 94.19 372 VAL A CA 1
ATOM 3006 C C . VAL A 1 372 ? -21.706 -2.983 2.148 1.00 94.19 372 VAL A C 1
ATOM 3008 O O . VAL A 1 372 ? -21.689 -1.832 2.581 1.00 94.19 372 VAL A O 1
ATOM 3011 N N . VAL A 1 373 ? -22.796 -3.749 2.185 1.00 93.62 373 VAL A N 1
ATOM 3012 C CA . VAL A 1 373 ? -24.097 -3.272 2.671 1.00 93.62 373 VAL A CA 1
ATOM 3013 C C . VAL A 1 373 ? -24.072 -2.959 4.176 1.00 93.62 373 VAL A C 1
ATOM 3015 O O . VAL A 1 373 ? -24.387 -1.819 4.527 1.00 93.62 373 VAL A O 1
ATOM 3018 N N . PRO A 1 374 ? -23.604 -3.862 5.070 1.00 92.62 374 PRO A N 1
ATOM 3019 C CA . PRO A 1 374 ? -23.445 -3.533 6.490 1.00 92.62 374 PRO A CA 1
ATOM 3020 C C . PRO A 1 374 ? -22.590 -2.280 6.722 1.00 92.62 374 PRO A C 1
ATOM 3022 O O . PRO A 1 374 ? -22.905 -1.451 7.577 1.00 92.62 374 PRO A O 1
ATOM 3025 N N . PHE A 1 375 ? -21.518 -2.119 5.939 1.00 93.75 375 PHE A N 1
ATOM 3026 C CA . PHE A 1 375 ? -20.642 -0.956 6.014 1.00 93.75 375 PHE A CA 1
ATOM 3027 C C . PHE A 1 375 ? -21.366 0.348 5.645 1.00 93.75 375 PHE A C 1
ATOM 3029 O O . PHE A 1 375 ? -21.260 1.328 6.386 1.00 93.75 375 PHE A O 1
ATOM 3036 N N . LEU A 1 376 ? -22.113 0.369 4.535 1.00 94.31 376 LEU A N 1
ATOM 3037 C CA . LEU A 1 376 ? -22.869 1.549 4.102 1.00 94.31 376 LEU A CA 1
ATOM 3038 C C . LEU A 1 376 ? -23.941 1.939 5.118 1.00 94.31 376 LEU A C 1
ATOM 3040 O O . LEU A 1 376 ? -24.031 3.109 5.486 1.00 94.31 376 LEU A O 1
ATOM 3044 N N . ILE A 1 377 ? -24.694 0.965 5.630 1.00 92.19 377 ILE A N 1
ATOM 3045 C CA . ILE A 1 377 ? -25.751 1.233 6.608 1.00 92.19 377 ILE A CA 1
ATOM 3046 C C . ILE A 1 377 ? -25.160 1.791 7.900 1.00 92.19 377 ILE A C 1
ATOM 3048 O O . ILE A 1 377 ? -25.620 2.828 8.384 1.00 92.19 377 ILE A O 1
ATOM 3052 N N . LYS A 1 378 ? -24.088 1.177 8.419 1.00 90.94 378 LYS A N 1
ATOM 3053 C CA . LYS A 1 378 ? -23.376 1.680 9.602 1.00 90.94 378 LYS A CA 1
ATOM 3054 C C . LYS A 1 378 ? -22.887 3.108 9.412 1.00 90.94 378 LYS A C 1
ATOM 3056 O O . LYS A 1 378 ? -22.906 3.894 10.354 1.00 90.94 378 LYS A O 1
ATOM 3061 N N . ARG A 1 379 ? -22.446 3.454 8.207 1.00 92.06 379 ARG A N 1
ATOM 3062 C CA . ARG A 1 379 ? -21.910 4.779 7.904 1.00 92.06 379 ARG A CA 1
ATOM 3063 C C . ARG A 1 379 ? -22.992 5.847 7.746 1.00 92.06 379 ARG A C 1
ATOM 3065 O O . ARG A 1 379 ? -22.795 6.947 8.249 1.00 92.06 379 ARG A O 1
ATOM 3072 N N . LEU A 1 380 ? -24.107 5.522 7.092 1.00 91.62 380 LEU A N 1
ATOM 3073 C CA . LEU A 1 380 ? -25.219 6.450 6.858 1.00 91.62 380 LEU A CA 1
ATOM 3074 C C . LEU A 1 380 ? -26.092 6.643 8.104 1.00 91.62 380 LEU A C 1
ATOM 3076 O O . LEU A 1 380 ? -26.482 7.760 8.421 1.00 91.62 380 LEU A O 1
ATOM 3080 N N . THR A 1 381 ? -26.373 5.561 8.833 1.00 87.88 381 THR A N 1
ATOM 3081 C CA . THR A 1 381 ? -27.336 5.569 9.951 1.00 87.88 381 THR A CA 1
ATOM 3082 C C . THR A 1 381 ? -26.674 5.502 11.330 1.00 87.88 381 THR A C 1
ATOM 3084 O O . THR A 1 381 ? -27.305 5.798 12.344 1.00 87.88 381 THR A O 1
ATOM 3087 N N . GLY A 1 382 ? -25.406 5.082 11.410 1.00 84.88 382 GLY A N 1
ATOM 3088 C CA . GLY A 1 382 ? -24.737 4.785 12.681 1.00 84.88 382 GLY A CA 1
ATOM 3089 C C . GLY A 1 382 ? -25.199 3.483 13.351 1.00 84.88 382 GLY A C 1
ATOM 3090 O O . GLY A 1 382 ? -24.743 3.186 14.462 1.00 84.88 382 GLY A O 1
ATOM 3091 N N . ALA A 1 383 ? -26.104 2.724 12.721 1.00 82.62 383 ALA A N 1
ATOM 3092 C CA . ALA A 1 383 ? -26.617 1.458 13.230 1.00 82.62 383 ALA A CA 1
ATOM 3093 C C . ALA A 1 383 ? -25.736 0.283 12.786 1.00 82.62 383 ALA A C 1
ATOM 3095 O O . ALA A 1 383 ? -25.386 0.151 11.615 1.00 82.62 383 ALA A O 1
ATOM 3096 N N . GLU A 1 384 ? -25.382 -0.592 13.725 1.00 81.81 384 GLU A N 1
ATOM 3097 C CA . GLU A 1 384 ? -24.753 -1.870 13.400 1.00 81.81 384 GLU A CA 1
ATOM 3098 C C . GLU A 1 384 ? -25.857 -2.899 13.181 1.00 81.81 384 GLU A C 1
ATOM 3100 O O . GLU A 1 384 ? -26.570 -3.255 14.118 1.00 81.81 384 GLU A O 1
ATOM 3105 N N . ILE A 1 385 ? -26.019 -3.355 11.941 1.00 79.75 385 ILE A N 1
ATOM 3106 C CA . ILE A 1 385 ? -26.961 -4.428 11.631 1.00 79.75 385 ILE A CA 1
ATOM 3107 C C . ILE A 1 385 ? -26.202 -5.749 11.694 1.00 79.75 385 ILE A C 1
ATOM 3109 O O . ILE A 1 385 ? -25.184 -5.932 1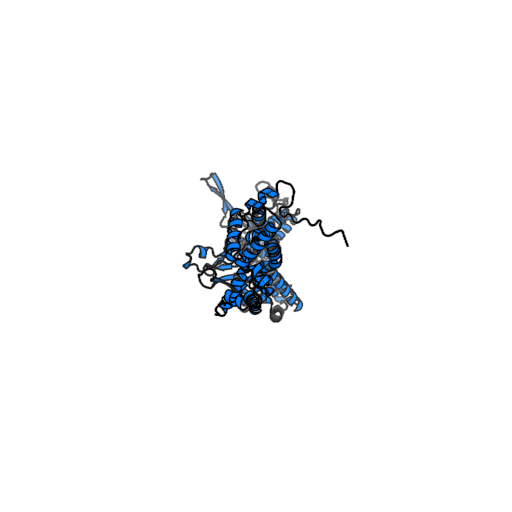1.021 1.00 79.75 385 ILE A O 1
ATOM 3113 N N . GLY A 1 386 ? -26.700 -6.662 12.529 1.00 74.06 386 GLY A N 1
ATOM 3114 C CA . GLY A 1 386 ? -26.261 -8.051 12.566 1.00 74.06 386 GLY A CA 1
ATOM 3115 C C . GLY A 1 386 ? -26.749 -8.759 11.313 1.00 74.06 386 GLY A C 1
ATOM 3116 O O . GLY A 1 386 ? -27.813 -9.365 11.315 1.00 74.06 386 GLY A O 1
ATOM 3117 N N . ILE A 1 387 ? -25.996 -8.618 10.232 1.00 69.19 387 ILE A N 1
ATOM 3118 C CA . ILE A 1 387 ? -26.316 -9.247 8.960 1.00 69.19 387 ILE A CA 1
ATOM 3119 C C . ILE A 1 387 ? -25.719 -10.663 8.942 1.00 69.19 387 ILE A C 1
ATOM 3121 O O . ILE A 1 387 ? -24.606 -10.879 9.434 1.00 69.19 387 ILE A O 1
ATOM 3125 N N . GLY A 1 388 ? -26.485 -11.627 8.420 1.00 72.94 388 GLY A N 1
ATOM 3126 C CA . GLY A 1 388 ? -26.064 -13.023 8.287 1.00 72.94 388 GLY A CA 1
ATOM 3127 C C . GLY A 1 388 ? -24.831 -13.182 7.392 1.00 72.94 388 GLY A C 1
ATOM 3128 O O . GLY A 1 388 ? -24.489 -12.294 6.613 1.00 72.94 388 GLY A O 1
ATOM 3129 N N . ASP A 1 389 ? -24.151 -14.328 7.487 1.00 74.69 389 ASP A N 1
ATOM 3130 C CA . ASP A 1 389 ? -22.959 -14.608 6.668 1.00 74.69 389 ASP A CA 1
ATOM 3131 C C . ASP A 1 389 ? -23.254 -14.597 5.147 1.00 74.69 389 ASP A C 1
ATOM 3133 O O . ASP A 1 389 ? -22.325 -14.454 4.355 1.00 74.69 389 ASP A O 1
ATOM 3137 N N . GLU A 1 390 ? -24.527 -14.679 4.735 1.00 77.38 390 GLU A N 1
ATOM 3138 C CA . GLU A 1 390 ? -24.968 -14.700 3.329 1.00 77.38 390 GLU A CA 1
ATOM 3139 C C . GLU A 1 390 ? -24.703 -13.390 2.562 1.00 77.38 390 GLU A C 1
ATOM 3141 O O . GLU A 1 390 ? -24.478 -13.434 1.354 1.00 77.38 390 GLU A O 1
ATOM 3146 N N . ASP A 1 391 ? -24.623 -12.238 3.239 1.00 81.38 391 ASP A N 1
ATOM 3147 C CA . ASP A 1 391 ? -24.368 -10.939 2.585 1.00 81.38 391 ASP A CA 1
ATOM 3148 C C . ASP A 1 391 ? -22.873 -10.597 2.455 1.00 81.38 391 ASP A C 1
ATOM 3150 O O . ASP A 1 391 ? -22.492 -9.477 2.086 1.00 81.38 391 ASP A O 1
ATOM 3154 N N . ARG A 1 392 ? -21.986 -11.549 2.768 1.00 89.38 392 ARG A N 1
ATOM 3155 C CA . ARG A 1 392 ? -20.545 -11.385 2.561 1.00 89.38 392 ARG A CA 1
ATOM 3156 C C . ARG A 1 392 ? -20.152 -11.872 1.177 1.00 89.38 392 ARG A C 1
ATOM 3158 O O . ARG A 1 392 ? -20.255 -13.050 0.855 1.00 89.38 392 ARG A O 1
ATOM 3165 N N . ALA A 1 393 ? -19.612 -10.966 0.369 1.00 91.50 393 ALA A N 1
ATOM 3166 C CA . ALA A 1 393 ? -19.063 -11.327 -0.932 1.00 91.50 393 ALA A CA 1
ATOM 3167 C C . ALA A 1 393 ? -17.595 -11.763 -0.792 1.00 91.50 393 ALA A C 1
ATOM 3169 O O . ALA A 1 393 ? -16.766 -11.008 -0.273 1.00 91.50 393 ALA A O 1
ATOM 3170 N N . GLU A 1 394 ? -17.244 -12.954 -1.288 1.00 96.12 394 GLU A N 1
ATOM 3171 C CA . GLU A 1 394 ? -15.840 -13.352 -1.438 1.00 96.12 394 GLU A CA 1
ATOM 3172 C C . GLU A 1 394 ? -15.219 -12.606 -2.628 1.00 96.12 394 GLU A C 1
ATOM 3174 O O . GLU A 1 394 ? -15.659 -12.710 -3.775 1.00 96.12 394 GLU A O 1
ATOM 3179 N N . ILE A 1 395 ? -14.154 -11.854 -2.361 1.00 97.25 395 ILE A N 1
ATOM 3180 C CA . ILE A 1 395 ? -13.391 -11.117 -3.359 1.00 97.25 395 ILE A CA 1
ATOM 3181 C C . ILE A 1 395 ? -12.076 -11.827 -3.630 1.00 97.25 395 ILE A C 1
ATOM 3183 O O . ILE A 1 395 ? -11.251 -12.036 -2.739 1.00 97.25 395 ILE A O 1
ATOM 3187 N N . VAL A 1 396 ? -11.848 -12.110 -4.910 1.00 97.88 396 VAL A N 1
ATOM 3188 C CA . VAL A 1 396 ? -10.603 -12.686 -5.414 1.00 97.88 396 VAL A CA 1
ATOM 3189 C C . VAL A 1 396 ? -9.851 -11.643 -6.242 1.00 97.88 396 VAL A C 1
ATOM 3191 O O . VAL A 1 396 ? -10.407 -11.036 -7.159 1.00 97.88 396 VAL A O 1
ATOM 3194 N N . ILE A 1 397 ? -8.572 -11.425 -5.921 1.00 97.19 397 ILE A N 1
ATOM 3195 C CA . ILE A 1 397 ? -7.684 -10.488 -6.625 1.00 97.19 397 ILE A CA 1
ATOM 3196 C C . ILE A 1 397 ? -6.409 -11.198 -7.046 1.00 97.19 397 ILE A C 1
ATOM 3198 O O . ILE A 1 397 ? -5.604 -11.592 -6.205 1.00 97.19 397 ILE A O 1
ATOM 3202 N N . ASP A 1 398 ? -6.145 -11.260 -8.344 1.00 96.81 398 ASP A N 1
ATOM 3203 C CA . ASP A 1 398 ? -4.836 -11.668 -8.838 1.00 96.81 398 ASP A CA 1
ATOM 3204 C C . ASP A 1 398 ? -3.865 -10.484 -8.810 1.00 96.81 398 ASP A C 1
ATOM 3206 O O . ASP A 1 398 ? -3.913 -9.586 -9.649 1.00 96.81 398 ASP A O 1
ATOM 3210 N N . TYR A 1 399 ? -2.904 -10.502 -7.882 1.00 95.81 399 TYR A N 1
ATOM 3211 C CA . TYR A 1 399 ? -1.815 -9.521 -7.800 1.00 95.81 399 TYR A CA 1
ATOM 3212 C C . TYR A 1 399 ? -0.727 -9.784 -8.843 1.00 95.81 399 TYR A C 1
ATOM 3214 O O . TYR A 1 399 ? 0.473 -9.872 -8.549 1.00 95.81 399 TYR A O 1
ATOM 3222 N N . ARG A 1 400 ? -1.148 -9.904 -10.096 1.00 91.75 400 ARG A N 1
ATOM 3223 C CA . ARG A 1 400 ? -0.282 -9.886 -11.264 1.00 91.75 400 ARG A CA 1
ATOM 3224 C C . ARG A 1 400 ? -0.173 -8.438 -11.705 1.00 91.75 400 ARG A C 1
ATOM 3226 O O . ARG A 1 400 ? -1.160 -7.714 -11.735 1.00 91.75 400 ARG A O 1
ATOM 3233 N N . LYS A 1 401 ? 1.038 -7.982 -12.039 1.00 83.44 401 LYS A N 1
ATOM 3234 C CA . LYS A 1 401 ? 1.164 -6.692 -12.719 1.00 83.44 401 LYS A CA 1
ATOM 3235 C C . LYS A 1 401 ? 0.319 -6.830 -13.975 1.00 83.44 401 LYS A C 1
ATOM 3237 O O . LYS A 1 401 ? 0.693 -7.681 -14.788 1.00 83.44 401 LYS A O 1
ATOM 3242 N N . SER A 1 402 ? -0.780 -6.065 -14.077 1.00 69.31 402 SER A N 1
ATOM 3243 C CA . SER A 1 402 ? -1.595 -6.039 -15.288 1.00 69.31 402 SER A CA 1
ATOM 3244 C C . SER A 1 402 ? -0.607 -5.983 -16.428 1.00 69.31 402 SER A C 1
ATOM 3246 O O . SER A 1 402 ? 0.411 -5.265 -16.372 1.00 69.31 402 SER A O 1
ATOM 3248 N N . GLU A 1 403 ? -0.776 -6.892 -17.376 1.00 68.25 403 GLU A N 1
ATOM 3249 C CA . GLU A 1 403 ? 0.077 -6.885 -18.534 1.00 68.25 403 GLU A CA 1
ATOM 3250 C C . GLU A 1 403 ? -0.318 -5.616 -19.279 1.00 68.25 403 GLU A C 1
ATOM 3252 O O . GLU A 1 403 ? -1.059 -5.658 -20.236 1.00 68.25 403 GLU A O 1
ATOM 3257 N N . LEU A 1 404 ? 0.231 -4.465 -18.871 1.00 68.44 404 LEU A N 1
ATOM 3258 C CA . LEU A 1 404 ? 0.306 -3.242 -19.661 1.00 68.44 404 LEU A CA 1
ATOM 3259 C C . LEU A 1 404 ? 0.770 -3.599 -21.072 1.00 68.44 404 LEU A C 1
ATOM 3261 O O . LEU A 1 404 ? 0.467 -2.909 -22.023 1.00 68.44 404 LEU A O 1
ATOM 3265 N N . ILE A 1 405 ? 1.520 -4.699 -21.194 1.00 80.12 405 ILE A N 1
ATOM 3266 C CA . ILE A 1 405 ? 1.863 -5.339 -22.451 1.00 80.12 405 ILE A CA 1
ATOM 3267 C C . ILE A 1 405 ? 0.624 -5.763 -23.251 1.00 80.12 405 ILE A C 1
ATOM 3269 O O . ILE A 1 405 ? 0.620 -5.448 -24.424 1.00 80.12 405 ILE A O 1
ATOM 3273 N N . ALA A 1 406 ? -0.381 -6.419 -22.670 1.00 82.69 406 ALA A N 1
ATOM 3274 C CA . ALA A 1 406 ? -1.620 -6.846 -23.323 1.00 82.69 406 ALA A CA 1
ATOM 3275 C C . ALA A 1 406 ? -2.471 -5.665 -23.820 1.00 82.69 406 ALA A C 1
ATOM 3277 O O . ALA A 1 406 ? -2.777 -5.606 -25.005 1.00 82.69 406 ALA A O 1
ATOM 3278 N N . GLU A 1 407 ? -2.749 -4.665 -22.978 1.00 82.94 407 GLU A N 1
ATOM 3279 C CA . GLU A 1 407 ? -3.478 -3.454 -23.410 1.00 82.94 407 GLU A CA 1
ATOM 3280 C C . GLU A 1 407 ? -2.713 -2.692 -24.508 1.00 82.94 407 GLU A C 1
ATOM 3282 O O . GLU A 1 407 ? -3.269 -2.247 -25.515 1.00 82.94 407 GLU A O 1
ATOM 3287 N N . GLN A 1 408 ? -1.389 -2.581 -24.354 1.00 92.88 408 GLN A N 1
ATOM 3288 C CA . GLN A 1 408 ? -0.523 -1.959 -25.355 1.00 92.88 408 GLN A CA 1
ATOM 3289 C C . GLN A 1 408 ? -0.360 -2.833 -26.604 1.00 92.88 408 GLN A C 1
ATOM 3291 O O . GLN A 1 408 ? 0.012 -2.305 -27.649 1.00 92.88 408 GLN A O 1
ATOM 3296 N N . ALA A 1 409 ? -0.593 -4.145 -26.519 1.00 94.62 409 ALA A N 1
ATOM 3297 C CA . ALA A 1 409 ? -0.315 -5.099 -27.586 1.00 94.62 409 ALA A CA 1
ATOM 3298 C C . ALA A 1 409 ? -1.252 -4.895 -28.761 1.00 94.62 409 ALA A C 1
ATOM 3300 O O . ALA A 1 409 ? -0.764 -4.788 -29.885 1.00 94.62 409 ALA A O 1
ATOM 3301 N N . ASP A 1 410 ? -2.555 -4.769 -28.513 1.00 93.81 410 ASP A N 1
ATOM 3302 C CA . ASP A 1 410 ? -3.521 -4.541 -29.587 1.00 93.81 410 ASP A CA 1
ATOM 3303 C C . ASP A 1 410 ? -3.297 -3.173 -30.249 1.00 93.81 410 ASP A C 1
ATOM 3305 O O . ASP A 1 410 ? -3.226 -3.085 -31.473 1.00 93.81 410 ASP A O 1
ATOM 3309 N N . THR A 1 411 ? -3.048 -2.118 -29.464 1.00 95.56 411 THR A N 1
ATOM 3310 C CA . THR A 1 411 ? -2.735 -0.780 -30.003 1.00 95.56 411 THR A CA 1
ATOM 3311 C C . THR A 1 411 ? -1.433 -0.776 -30.815 1.00 95.56 411 THR A C 1
ATOM 3313 O O . THR A 1 411 ? -1.395 -0.286 -31.944 1.00 95.56 411 THR A O 1
ATOM 3316 N N . ALA A 1 412 ? -0.358 -1.370 -30.284 1.00 96.81 412 ALA A N 1
ATOM 3317 C CA . ALA A 1 412 ? 0.918 -1.470 -30.990 1.00 96.81 412 ALA A CA 1
ATOM 3318 C C . ALA A 1 412 ? 0.795 -2.308 -32.267 1.00 96.81 412 ALA A C 1
ATOM 3320 O O . ALA A 1 412 ? 1.467 -2.008 -33.257 1.00 96.81 412 ALA A O 1
ATOM 3321 N N . LYS A 1 413 ? -0.036 -3.358 -32.247 1.00 96.88 413 LYS A N 1
ATOM 3322 C CA . LYS A 1 413 ? -0.292 -4.202 -33.412 1.00 96.88 413 LYS A CA 1
ATOM 3323 C C . LYS A 1 413 ? -1.067 -3.456 -34.489 1.00 96.88 413 LYS A C 1
ATOM 3325 O O . LYS A 1 413 ? -0.661 -3.558 -35.639 1.00 96.88 413 LYS A O 1
ATOM 3330 N N . ARG A 1 414 ? -2.081 -2.659 -34.135 1.00 96.94 414 ARG A N 1
ATOM 3331 C CA . ARG A 1 414 ? -2.790 -1.792 -35.096 1.00 96.94 414 ARG A CA 1
ATOM 3332 C C . ARG A 1 414 ? -1.813 -0.868 -35.819 1.00 96.94 414 ARG A C 1
ATOM 3334 O O . ARG A 1 414 ? -1.685 -0.975 -37.029 1.00 96.94 414 ARG A O 1
ATOM 3341 N N . PHE A 1 415 ? -0.982 -0.120 -35.086 1.00 97.00 415 PHE A N 1
ATOM 3342 C CA . PHE A 1 415 ? 0.043 0.721 -35.720 1.00 97.00 415 PHE A CA 1
ATOM 3343 C C . PHE A 1 415 ? 1.060 -0.075 -36.554 1.00 97.00 415 PHE A C 1
ATOM 3345 O O . PHE A 1 415 ? 1.580 0.406 -37.560 1.00 97.00 415 PHE A O 1
ATOM 3352 N N . TRP A 1 416 ? 1.384 -1.305 -36.148 1.00 96.19 416 TRP A N 1
ATOM 3353 C CA . TRP A 1 416 ? 2.224 -2.187 -36.955 1.00 96.19 416 TRP A CA 1
ATOM 3354 C C . TRP A 1 416 ? 1.517 -2.603 -38.253 1.00 96.19 416 TRP A C 1
ATOM 3356 O O . TRP A 1 416 ? 2.168 -2.682 -39.297 1.00 96.19 416 TRP A O 1
ATOM 3366 N N . ASP A 1 417 ? 0.227 -2.896 -38.222 1.00 94.94 417 ASP A N 1
ATOM 3367 C CA . ASP A 1 417 ? -0.534 -3.285 -39.411 1.00 94.94 417 ASP A CA 1
ATOM 3368 C C . ASP A 1 417 ? -0.754 -2.106 -40.356 1.00 94.94 417 ASP A C 1
ATOM 3370 O O . ASP A 1 417 ? -0.580 -2.272 -41.561 1.00 94.94 417 ASP A O 1
ATOM 3374 N N . ASP A 1 418 ? -0.916 -0.902 -39.805 1.00 95.19 418 ASP A N 1
ATOM 3375 C CA . ASP A 1 418 ? -0.951 0.380 -40.527 1.00 95.19 418 ASP A CA 1
ATOM 3376 C C . ASP A 1 418 ? 0.403 0.752 -41.173 1.00 95.19 418 ASP A C 1
ATOM 3378 O O . ASP A 1 418 ? 0.578 1.824 -41.749 1.00 95.19 418 ASP A O 1
ATOM 3382 N N . GLY A 1 419 ? 1.406 -0.123 -41.075 1.00 94.25 419 GLY A N 1
ATOM 3383 C CA . GLY A 1 419 ? 2.684 0.032 -41.762 1.00 94.25 419 GLY A CA 1
ATOM 3384 C C . GLY A 1 419 ? 3.738 0.835 -40.999 1.00 94.25 419 GLY A C 1
ATOM 3385 O O . GLY A 1 419 ? 4.867 0.943 -41.482 1.00 94.25 419 GLY A O 1
ATOM 3386 N N . LEU A 1 420 ? 3.467 1.310 -39.778 1.00 95.25 420 LEU A N 1
ATOM 3387 C CA . LEU A 1 420 ? 4.444 2.102 -39.024 1.00 95.25 420 LEU A CA 1
ATOM 3388 C C . LEU A 1 420 ? 5.666 1.263 -38.610 1.00 95.25 420 LEU A C 1
ATOM 3390 O O . LEU A 1 420 ? 5.609 0.057 -38.312 1.00 95.25 420 LEU A O 1
ATOM 3394 N N . LEU A 1 421 ? 6.832 1.899 -38.566 1.00 94.50 421 LEU A N 1
ATOM 3395 C CA . LEU A 1 421 ? 8.058 1.312 -38.038 1.00 94.50 421 LEU A CA 1
ATOM 3396 C C . LEU A 1 421 ? 8.000 1.283 -36.507 1.00 94.50 421 LEU A C 1
ATOM 3398 O O . LEU A 1 421 ? 7.501 2.200 -35.871 1.00 94.50 421 LEU A O 1
ATOM 3402 N N . CYS A 1 422 ? 8.643 0.299 -35.865 1.00 94.50 422 CYS A N 1
ATOM 3403 C CA . CYS A 1 422 ? 8.683 0.231 -34.392 1.00 94.50 422 CYS A CA 1
ATOM 3404 C C . CYS A 1 422 ? 9.221 1.505 -33.711 1.00 94.50 422 CYS A C 1
ATOM 3406 O O . CYS A 1 422 ? 8.979 1.696 -32.524 1.00 94.50 422 CYS A O 1
ATOM 3408 N N . LYS A 1 423 ? 10.005 2.333 -34.421 1.00 94.56 423 LYS A N 1
ATOM 3409 C CA . LYS A 1 423 ? 10.470 3.639 -33.926 1.00 94.56 423 LYS A CA 1
ATOM 3410 C C . LYS A 1 423 ? 9.318 4.651 -33.867 1.00 94.56 423 LYS A C 1
ATOM 3412 O O . LYS A 1 423 ? 9.235 5.384 -32.896 1.00 94.56 423 LYS A O 1
ATOM 3417 N N . GLU A 1 424 ? 8.448 4.668 -34.868 1.00 95.12 424 GLU A N 1
ATOM 3418 C CA . GLU A 1 424 ? 7.293 5.572 -34.943 1.00 95.12 424 GLU A CA 1
ATOM 3419 C C . GLU A 1 424 ? 6.223 5.150 -33.937 1.00 95.12 424 GLU A C 1
ATOM 3421 O O . GLU A 1 424 ? 5.776 5.977 -33.153 1.00 95.12 424 GLU A O 1
ATOM 3426 N N . ILE A 1 425 ? 5.939 3.845 -33.850 1.00 96.06 425 ILE A N 1
ATOM 3427 C CA . ILE A 1 425 ? 5.050 3.268 -32.826 1.00 96.06 425 ILE A CA 1
ATOM 3428 C C . ILE A 1 425 ? 5.536 3.641 -31.416 1.00 96.06 425 ILE A C 1
ATOM 3430 O O . ILE A 1 425 ? 4.754 4.014 -30.550 1.00 96.06 425 ILE A O 1
ATOM 3434 N N . ALA A 1 426 ? 6.851 3.566 -31.182 1.00 96.00 426 ALA A N 1
ATOM 3435 C CA . ALA A 1 426 ? 7.460 3.956 -29.913 1.00 96.00 426 ALA A CA 1
ATOM 3436 C C . ALA A 1 426 ? 7.214 5.433 -29.572 1.00 96.00 426 ALA A C 1
ATOM 3438 O O . ALA A 1 426 ? 6.862 5.735 -28.435 1.00 96.00 426 ALA A O 1
ATOM 3439 N N . VAL A 1 427 ? 7.354 6.331 -30.552 1.00 95.88 427 VAL A N 1
ATOM 3440 C CA . VAL A 1 427 ? 7.065 7.761 -30.376 1.00 95.88 427 VAL A CA 1
ATOM 3441 C C . VAL A 1 427 ? 5.575 7.986 -30.109 1.00 95.88 427 VAL A C 1
ATOM 3443 O O . VAL A 1 427 ? 5.250 8.656 -29.135 1.00 95.88 427 VAL A O 1
ATOM 3446 N N . GLN A 1 428 ? 4.680 7.379 -30.895 1.00 96.38 428 GLN A N 1
ATOM 3447 C CA . GLN A 1 428 ? 3.229 7.542 -30.731 1.00 96.38 428 GLN A CA 1
ATOM 3448 C C . GLN A 1 428 ? 2.712 7.025 -29.384 1.00 96.38 428 GLN A C 1
ATOM 3450 O O . GLN A 1 428 ? 1.851 7.650 -28.779 1.00 96.38 428 GLN A O 1
ATOM 3455 N N . MET A 1 429 ? 3.252 5.910 -28.886 1.00 96.12 429 MET A N 1
ATOM 3456 C CA . MET A 1 429 ? 2.829 5.334 -27.604 1.00 96.12 429 MET A CA 1
ATOM 3457 C C . MET A 1 429 ? 3.580 5.906 -26.392 1.00 96.12 429 MET A C 1
ATOM 3459 O O . MET A 1 429 ? 3.315 5.490 -25.266 1.00 96.12 429 MET A O 1
ATOM 3463 N N . GLY A 1 430 ? 4.566 6.790 -26.590 1.00 94.31 430 GLY A N 1
ATOM 3464 C CA . GLY A 1 430 ? 5.431 7.271 -25.506 1.00 94.31 430 GLY A CA 1
ATOM 3465 C C . GLY A 1 430 ? 6.266 6.159 -24.848 1.00 94.31 430 GLY A C 1
ATOM 3466 O O . GLY A 1 430 ? 6.584 6.226 -23.661 1.00 94.31 430 GLY A O 1
ATOM 3467 N N . LEU A 1 431 ? 6.612 5.104 -25.595 1.00 94.25 431 LEU A N 1
ATOM 3468 C CA . LEU A 1 431 ? 7.329 3.927 -25.094 1.00 94.25 431 LEU A CA 1
ATOM 3469 C C . LEU A 1 431 ? 8.709 3.795 -25.736 1.00 94.25 431 LEU A C 1
ATOM 3471 O O . LEU A 1 431 ? 8.937 4.157 -26.882 1.00 94.25 431 LEU A O 1
ATOM 3475 N N . HIS A 1 432 ? 9.654 3.172 -25.033 1.00 95.12 432 HIS A N 1
ATOM 3476 C CA . HIS A 1 432 ? 10.954 2.866 -25.629 1.00 95.12 432 HIS A CA 1
ATOM 3477 C C . HIS A 1 432 ? 10.832 1.794 -26.735 1.00 95.12 432 HIS A C 1
ATOM 3479 O O . HIS A 1 432 ? 10.112 0.805 -26.587 1.00 95.12 432 HIS A O 1
ATOM 3485 N N . ARG A 1 433 ? 11.610 1.899 -27.821 1.00 95.38 433 ARG A N 1
ATOM 3486 C CA . ARG A 1 433 ? 11.560 0.967 -28.974 1.00 95.38 433 ARG A CA 1
ATOM 3487 C C . ARG A 1 433 ? 11.714 -0.516 -28.603 1.00 95.38 433 ARG A C 1
ATOM 3489 O O . ARG A 1 433 ? 11.074 -1.389 -29.198 1.00 95.38 433 ARG A O 1
ATOM 3496 N N . SER A 1 434 ? 12.563 -0.825 -27.622 1.00 94.12 434 SER A N 1
ATOM 3497 C CA . SER A 1 434 ? 12.725 -2.205 -27.136 1.00 94.12 434 SER A CA 1
ATOM 3498 C C . SER A 1 434 ? 11.471 -2.725 -26.423 1.00 94.12 434 SER A C 1
ATOM 3500 O O . SER A 1 434 ? 11.184 -3.918 -26.502 1.00 94.12 434 SER A O 1
ATOM 3502 N N . ARG A 1 435 ? 10.690 -1.845 -25.778 1.00 93.44 435 ARG A N 1
ATOM 3503 C CA . ARG A 1 435 ? 9.406 -2.184 -25.154 1.00 93.44 435 ARG A CA 1
ATOM 3504 C C . ARG A 1 435 ? 8.368 -2.524 -26.214 1.00 93.44 435 ARG A C 1
ATOM 3506 O O . ARG A 1 435 ? 7.793 -3.597 -26.121 1.00 93.44 435 ARG A O 1
ATOM 3513 N N . ILE A 1 436 ? 8.232 -1.700 -27.252 1.00 96.06 436 ILE A N 1
ATOM 3514 C CA . ILE A 1 436 ? 7.372 -1.975 -28.418 1.00 96.06 436 ILE A CA 1
ATOM 3515 C C . ILE A 1 436 ? 7.688 -3.348 -29.016 1.00 96.06 436 ILE A C 1
ATOM 3517 O O . ILE A 1 436 ? 6.808 -4.178 -29.204 1.00 96.06 436 ILE A O 1
ATOM 3521 N N . THR A 1 437 ? 8.972 -3.658 -29.196 1.00 94.94 437 THR A N 1
ATOM 3522 C CA . THR A 1 437 ? 9.398 -4.972 -29.702 1.00 94.94 437 THR A CA 1
ATOM 3523 C C . THR A 1 437 ? 8.895 -6.133 -28.832 1.00 94.94 437 THR A C 1
ATOM 3525 O O . THR A 1 437 ? 8.526 -7.162 -29.392 1.00 94.94 437 THR A O 1
ATOM 3528 N N . LYS A 1 438 ? 8.868 -5.982 -27.501 1.00 93.25 438 LYS A N 1
ATOM 3529 C CA . LYS A 1 438 ? 8.332 -6.987 -26.564 1.00 93.25 438 LYS A CA 1
ATOM 3530 C C . LYS A 1 438 ? 6.804 -7.031 -26.557 1.00 93.25 438 LYS A C 1
ATOM 3532 O O . LYS A 1 438 ? 6.252 -8.115 -26.495 1.00 93.25 438 LYS A O 1
ATOM 3537 N N . VAL A 1 439 ? 6.147 -5.877 -26.650 1.00 94.56 439 VAL A N 1
ATOM 3538 C CA . VAL A 1 439 ? 4.683 -5.746 -26.735 1.00 94.56 439 VAL A CA 1
ATOM 3539 C C . VAL A 1 439 ? 4.134 -6.473 -27.959 1.00 94.56 439 VAL A C 1
ATOM 3541 O O . VAL A 1 439 ? 3.212 -7.270 -27.857 1.00 94.56 439 VAL A O 1
ATOM 3544 N N . LEU A 1 440 ? 4.785 -6.295 -29.103 1.00 95.88 440 LEU A N 1
ATOM 3545 C CA . LEU A 1 440 ? 4.405 -6.974 -30.338 1.00 95.88 440 LEU A CA 1
ATOM 3546 C C . LEU A 1 440 ? 4.764 -8.460 -30.334 1.00 95.88 440 LEU A C 1
ATOM 3548 O O . LEU A 1 440 ? 4.041 -9.256 -30.915 1.00 95.88 440 LEU A O 1
ATOM 3552 N N . GLN A 1 441 ? 5.864 -8.844 -29.674 1.00 94.31 441 GLN A N 1
ATOM 3553 C CA . GLN A 1 441 ? 6.173 -10.261 -29.459 1.00 94.31 441 GLN A CA 1
ATOM 3554 C C . GLN A 1 441 ? 5.061 -10.929 -28.652 1.00 94.31 441 GLN A C 1
ATOM 3556 O O . GLN A 1 441 ? 4.517 -11.931 -29.087 1.00 94.31 441 GLN A O 1
ATOM 3561 N N . TYR A 1 442 ? 4.692 -10.311 -27.531 1.00 92.06 442 TYR A N 1
ATOM 3562 C CA . TYR A 1 442 ? 3.624 -10.785 -26.667 1.00 92.06 442 TYR A CA 1
ATOM 3563 C C . TYR A 1 442 ? 2.297 -10.937 -27.423 1.00 92.06 442 TYR A C 1
ATOM 3565 O O . TYR A 1 442 ? 1.664 -11.976 -27.301 1.00 92.06 442 TYR A O 1
ATOM 3573 N N . TRP A 1 443 ? 1.915 -9.959 -28.258 1.00 95.44 443 TRP A N 1
ATOM 3574 C CA . TRP A 1 443 ? 0.696 -10.043 -29.077 1.00 95.44 443 TRP A CA 1
ATOM 3575 C C . TRP A 1 443 ? 0.655 -11.309 -29.947 1.00 95.44 443 TRP A C 1
ATOM 3577 O O . TRP A 1 443 ? -0.377 -11.972 -30.049 1.00 95.44 443 TRP A O 1
ATOM 3587 N N . HIS A 1 444 ? 1.789 -11.627 -30.581 1.00 95.50 444 HIS A N 1
ATOM 3588 C CA . HIS A 1 444 ? 1.953 -12.796 -31.441 1.00 95.50 444 HIS A CA 1
ATOM 3589 C C . HIS A 1 444 ? 1.959 -14.099 -30.631 1.00 95.50 444 HIS A C 1
ATOM 3591 O O . HIS A 1 444 ? 1.229 -15.026 -30.981 1.00 95.50 444 HIS A O 1
ATOM 3597 N N . ASP A 1 445 ? 2.711 -14.139 -29.528 1.00 90.12 445 ASP A N 1
ATOM 3598 C CA . ASP A 1 445 ? 2.818 -15.307 -28.647 1.00 90.12 445 ASP A CA 1
ATOM 3599 C C . ASP A 1 445 ? 1.456 -15.675 -28.037 1.00 90.12 445 ASP A C 1
ATOM 3601 O O . ASP A 1 445 ? 1.069 -16.840 -28.060 1.00 90.12 445 ASP A O 1
ATOM 3605 N N . GLN A 1 446 ? 0.690 -14.681 -27.566 1.00 89.56 446 GLN A N 1
ATOM 3606 C CA . GLN A 1 446 ? -0.646 -14.870 -26.982 1.00 89.56 446 GLN A CA 1
ATOM 3607 C C . GLN A 1 446 ? -1.629 -15.533 -27.962 1.00 89.56 446 GLN A C 1
ATOM 3609 O O . GLN A 1 446 ? -2.544 -16.233 -27.541 1.00 89.56 446 GLN A O 1
ATOM 3614 N N . ARG A 1 447 ? -1.443 -15.324 -29.271 1.00 94.31 447 ARG A N 1
ATOM 3615 C CA . ARG A 1 447 ? -2.296 -15.875 -30.336 1.00 94.31 447 ARG A CA 1
ATOM 3616 C C . ARG A 1 447 ? -1.682 -17.099 -31.024 1.00 94.31 447 ARG A C 1
ATOM 3618 O O . ARG A 1 447 ? -2.218 -17.553 -32.029 1.00 94.31 447 ARG A O 1
ATOM 3625 N N . GLY A 1 448 ? -0.550 -17.607 -30.529 1.00 92.62 448 GLY A N 1
ATOM 3626 C CA . GLY A 1 448 ? 0.157 -18.741 -31.133 1.00 92.62 448 GLY A CA 1
ATOM 3627 C C . GLY A 1 448 ? 0.686 -18.463 -32.546 1.00 92.62 448 GLY A C 1
ATOM 3628 O O . GLY A 1 448 ? 0.920 -19.396 -33.311 1.00 92.62 448 GLY A O 1
ATOM 3629 N N . LEU A 1 449 ? 0.861 -17.192 -32.922 1.00 95.56 449 LEU A N 1
ATOM 3630 C CA . LEU A 1 449 ? 1.312 -16.799 -34.256 1.00 95.56 449 LEU A CA 1
ATOM 3631 C C . LEU A 1 449 ? 2.830 -16.576 -34.267 1.00 95.56 449 LEU A C 1
ATOM 3633 O O . LEU A 1 449 ? 3.350 -15.865 -33.405 1.00 95.56 449 LEU A O 1
ATOM 3637 N N . PRO A 1 450 ? 3.569 -17.074 -35.273 1.00 94.31 450 PRO A N 1
ATOM 3638 C CA . PRO A 1 450 ? 4.981 -16.756 -35.407 1.00 94.31 450 PRO A CA 1
ATOM 3639 C C . PRO A 1 450 ? 5.151 -15.274 -35.750 1.00 94.31 450 PRO A C 1
ATOM 3641 O O . PRO A 1 450 ? 4.531 -14.740 -36.674 1.00 94.31 450 PRO A O 1
ATOM 3644 N N . ARG A 1 451 ? 6.035 -14.588 -35.025 1.00 92.25 451 ARG A N 1
ATOM 3645 C CA . ARG A 1 451 ? 6.322 -13.181 -35.296 1.00 92.25 451 ARG A CA 1
ATOM 3646 C C . ARG A 1 451 ? 7.083 -13.018 -36.624 1.00 92.25 451 ARG A C 1
ATOM 3648 O O . ARG A 1 451 ? 8.175 -13.575 -36.769 1.00 92.25 451 ARG A O 1
ATOM 3655 N N . PRO A 1 452 ? 6.614 -12.167 -37.557 1.00 90.88 452 PRO A N 1
ATOM 3656 C CA . PRO A 1 452 ? 7.339 -11.878 -38.789 1.00 90.88 452 PRO A CA 1
ATOM 3657 C C . PRO A 1 452 ? 8.715 -11.261 -38.512 1.00 90.88 452 PRO A C 1
ATOM 3659 O O . PRO A 1 452 ? 8.855 -10.344 -37.697 1.00 90.88 452 PRO A O 1
ATOM 3662 N N . ASN A 1 453 ? 9.740 -11.701 -39.245 1.00 92.06 453 ASN A N 1
ATOM 3663 C CA . ASN A 1 453 ? 11.066 -11.096 -39.156 1.00 92.06 453 ASN A CA 1
ATOM 3664 C C . ASN A 1 453 ? 10.993 -9.608 -39.548 1.00 92.06 453 ASN A C 1
ATOM 3666 O O . ASN A 1 453 ? 10.619 -9.264 -40.674 1.00 92.06 453 ASN A O 1
ATOM 3670 N N . ASN A 1 454 ? 11.411 -8.723 -38.635 1.00 88.50 454 ASN A N 1
ATOM 3671 C CA . ASN A 1 454 ? 11.396 -7.270 -38.837 1.00 88.50 454 ASN A CA 1
ATOM 3672 C C . ASN A 1 454 ? 12.127 -6.843 -40.125 1.00 88.50 454 ASN A C 1
ATOM 3674 O O . ASN A 1 454 ? 11.744 -5.850 -40.743 1.00 88.50 454 ASN A O 1
ATOM 3678 N N . LYS A 1 455 ? 13.163 -7.582 -40.555 1.00 88.19 455 LYS A N 1
ATOM 3679 C CA . LYS A 1 455 ? 13.874 -7.318 -41.818 1.00 88.19 455 LYS A CA 1
ATOM 3680 C C . LYS A 1 455 ? 12.978 -7.573 -43.031 1.00 88.19 455 LYS A C 1
ATOM 3682 O O . LYS A 1 455 ? 12.934 -6.742 -43.934 1.00 88.19 455 LYS A O 1
ATOM 3687 N N . THR A 1 456 ? 12.260 -8.694 -43.038 1.00 90.56 456 THR A N 1
ATOM 3688 C CA . THR A 1 456 ? 11.348 -9.082 -44.123 1.00 90.56 456 THR A CA 1
ATOM 3689 C C . THR A 1 456 ? 10.168 -8.124 -44.203 1.00 90.56 456 THR A C 1
ATOM 3691 O O . THR A 1 456 ? 9.867 -7.629 -45.285 1.00 90.56 456 THR A O 1
ATOM 3694 N N . ARG A 1 457 ? 9.571 -7.770 -43.057 1.00 91.12 457 ARG A N 1
ATOM 3695 C CA . ARG A 1 457 ? 8.506 -6.760 -43.002 1.00 91.12 457 ARG A CA 1
ATOM 3696 C C . ARG A 1 457 ? 8.976 -5.421 -43.562 1.00 91.12 457 ARG A C 1
ATOM 3698 O O . ARG A 1 457 ? 8.333 -4.874 -44.446 1.00 91.12 457 ARG A O 1
ATOM 3705 N N . ARG A 1 458 ? 10.128 -4.917 -43.107 1.00 90.25 458 ARG A N 1
ATOM 3706 C CA . ARG A 1 458 ? 10.651 -3.617 -43.554 1.00 90.25 458 ARG A CA 1
ATOM 3707 C C . ARG A 1 458 ? 10.895 -3.556 -45.065 1.00 90.25 458 ARG A C 1
ATOM 3709 O O . ARG A 1 458 ? 10.831 -2.474 -45.628 1.00 90.25 458 ARG A O 1
ATOM 3716 N N . LYS A 1 459 ? 11.169 -4.681 -45.735 1.00 90.94 459 LYS A N 1
ATOM 3717 C CA . LYS A 1 459 ? 11.293 -4.711 -47.203 1.00 90.94 459 LYS A CA 1
ATOM 3718 C C . LYS A 1 459 ? 9.962 -4.449 -47.921 1.00 90.94 459 LYS A C 1
ATOM 3720 O O . LYS A 1 459 ? 10.021 -3.897 -49.016 1.00 90.94 459 LYS A O 1
ATOM 3725 N N . ARG A 1 460 ? 8.832 -4.830 -47.310 1.00 90.56 460 ARG A N 1
ATOM 3726 C CA . ARG A 1 460 ? 7.467 -4.691 -47.852 1.00 90.56 460 ARG A CA 1
ATOM 3727 C C . ARG A 1 460 ? 6.836 -3.321 -47.599 1.00 90.56 460 ARG A C 1
ATOM 3729 O O . ARG A 1 460 ? 5.888 -2.977 -48.280 1.00 90.56 460 ARG A O 1
ATOM 3736 N N . LEU A 1 461 ? 7.345 -2.559 -46.631 1.00 90.81 461 LEU A N 1
ATOM 3737 C CA . LEU A 1 461 ? 6.848 -1.212 -46.354 1.00 90.81 461 LEU A CA 1
ATOM 3738 C C . LEU A 1 461 ? 7.275 -0.245 -47.463 1.00 90.81 461 LEU A C 1
ATOM 3740 O O . LEU A 1 461 ? 8.449 -0.242 -47.852 1.00 90.81 461 LEU A O 1
ATOM 3744 N N . GLU A 1 462 ? 6.344 0.597 -47.910 1.00 86.19 462 GLU A N 1
ATOM 3745 C CA . GLU A 1 462 ? 6.610 1.699 -48.844 1.00 86.19 462 GLU A CA 1
ATOM 3746 C C . GLU A 1 462 ? 7.612 2.687 -48.223 1.00 86.19 462 GLU A C 1
ATOM 3748 O O . GLU A 1 462 ? 8.670 2.971 -48.791 1.00 86.19 462 GLU A O 1
ATOM 3753 N N . ASN A 1 463 ? 7.368 3.078 -46.968 1.00 80.69 463 ASN A N 1
ATOM 3754 C CA . ASN A 1 463 ? 8.213 4.003 -46.216 1.00 80.69 463 ASN A CA 1
ATOM 3755 C C . ASN A 1 463 ? 9.227 3.259 -45.334 1.00 80.69 463 ASN A C 1
ATOM 3757 O O . ASN A 1 463 ? 9.016 2.960 -44.159 1.00 80.69 463 ASN A O 1
ATOM 3761 N N . LYS A 1 464 ? 10.392 2.941 -45.911 1.00 84.56 464 LYS A N 1
ATOM 3762 C CA . LYS A 1 464 ? 11.458 2.180 -45.221 1.00 84.56 464 LYS A CA 1
ATOM 3763 C C . LYS A 1 464 ? 12.253 3.010 -44.213 1.00 84.56 464 LYS A C 1
ATOM 3765 O O . LYS A 1 464 ? 12.986 2.434 -43.392 1.00 84.56 464 LYS A O 1
ATOM 3770 N N . GLN A 1 465 ? 12.199 4.334 -44.321 1.00 81.62 465 GLN A N 1
ATOM 3771 C CA . GLN A 1 465 ? 12.980 5.284 -43.536 1.00 81.62 465 GLN A CA 1
ATOM 3772 C C . GLN A 1 465 ? 12.121 6.522 -43.262 1.00 81.62 465 GLN A C 1
ATOM 3774 O O . GLN A 1 465 ? 11.544 7.066 -44.192 1.00 81.62 465 GLN A O 1
ATOM 3779 N N . SER A 1 466 ? 12.058 6.948 -41.998 1.00 74.19 466 SER A N 1
ATOM 3780 C CA . SER A 1 466 ? 11.310 8.142 -41.573 1.00 74.19 466 SER A CA 1
ATOM 3781 C C . SER A 1 466 ? 11.980 9.448 -42.012 1.00 74.19 466 SER A C 1
ATOM 3783 O O . SER A 1 466 ? 11.349 10.490 -42.083 1.00 74.19 466 SER A O 1
ATOM 3785 N N . GLU A 1 467 ? 13.287 9.398 -42.267 1.00 82.69 467 GLU A N 1
ATOM 3786 C CA . GLU A 1 467 ? 14.086 10.524 -42.732 1.00 82.69 467 GLU A CA 1
ATOM 3787 C C . GLU A 1 467 ? 14.777 10.140 -44.033 1.00 82.69 467 GLU A C 1
ATOM 3789 O O . GLU A 1 467 ? 15.194 8.988 -44.209 1.00 82.69 467 GLU A O 1
ATOM 3794 N N . LEU A 1 468 ? 14.956 11.124 -44.915 1.00 84.12 468 LEU A N 1
ATOM 3795 C CA . LEU A 1 468 ? 15.811 10.981 -46.086 1.00 84.12 468 LEU A CA 1
ATOM 3796 C C . LEU A 1 468 ? 17.196 10.486 -45.637 1.00 84.12 468 LEU A C 1
ATOM 3798 O O . LEU A 1 468 ? 17.815 11.116 -44.770 1.00 84.12 468 LEU A O 1
ATOM 3802 N N . PRO A 1 469 ? 17.701 9.370 -46.197 1.00 90.88 469 PRO A N 1
ATOM 3803 C CA . PRO A 1 469 ? 18.994 8.848 -45.797 1.00 90.88 469 PRO A CA 1
ATOM 3804 C C . PRO A 1 469 ? 20.072 9.922 -45.940 1.00 90.88 469 PRO A C 1
ATOM 3806 O O . PRO A 1 469 ? 20.076 10.685 -46.903 1.00 90.88 469 PRO A O 1
ATOM 3809 N N . PHE A 1 470 ? 21.007 9.966 -44.989 1.00 92.44 470 PHE A N 1
ATOM 3810 C CA . PHE A 1 470 ? 21.979 11.057 -44.881 1.00 92.44 470 PHE A CA 1
ATOM 3811 C C . PHE A 1 470 ? 22.730 11.347 -46.192 1.00 92.44 470 PHE A C 1
ATOM 3813 O O . PHE A 1 470 ? 22.860 12.509 -46.553 1.00 92.44 470 PHE A O 1
ATOM 3820 N N . HIS A 1 471 ? 23.129 10.314 -46.946 1.00 95.19 471 HIS A N 1
ATOM 3821 C CA . HIS A 1 471 ? 23.796 10.478 -48.246 1.00 95.19 471 HIS A CA 1
ATOM 3822 C C . HIS A 1 471 ? 22.939 11.213 -49.291 1.00 95.19 471 HIS A C 1
ATOM 3824 O O . HIS A 1 471 ? 23.493 11.903 -50.135 1.00 95.19 471 HIS A O 1
ATOM 3830 N N . LYS A 1 472 ? 21.604 11.112 -49.229 1.00 95.38 472 LYS A N 1
ATOM 3831 C CA . LYS A 1 472 ? 20.701 11.889 -50.092 1.00 95.38 472 LYS A CA 1
ATOM 3832 C C . LYS A 1 472 ? 20.649 13.355 -49.671 1.00 95.38 472 LYS A C 1
ATOM 3834 O O . LYS A 1 472 ? 20.650 14.227 -50.529 1.00 95.38 472 LYS A O 1
ATOM 3839 N N . ARG A 1 473 ? 20.655 13.630 -48.358 1.00 95.75 473 ARG A N 1
ATOM 3840 C CA . ARG A 1 473 ? 20.647 15.005 -47.819 1.00 95.75 473 ARG A CA 1
ATOM 3841 C C . ARG A 1 473 ? 21.878 15.798 -48.252 1.00 95.75 473 ARG A C 1
ATOM 3843 O O . ARG A 1 473 ? 21.750 16.953 -48.626 1.00 95.75 473 ARG A O 1
ATOM 3850 N N . ILE A 1 474 ? 23.048 15.161 -48.238 1.00 97.06 474 ILE A N 1
ATOM 3851 C CA . ILE A 1 474 ? 24.320 15.806 -48.601 1.00 97.06 474 ILE A CA 1
ATOM 3852 C C . ILE A 1 474 ? 24.642 15.732 -50.099 1.00 97.06 474 ILE A C 1
ATOM 3854 O O . ILE A 1 474 ? 25.716 16.148 -50.510 1.00 97.06 474 ILE A O 1
ATOM 3858 N N . ALA A 1 475 ? 23.770 15.153 -50.927 1.00 97.56 475 ALA A N 1
ATOM 3859 C CA . ALA A 1 475 ? 24.125 14.788 -52.295 1.00 97.56 475 ALA A CA 1
ATOM 3860 C C . ALA A 1 475 ? 24.517 15.977 -53.178 1.00 97.56 475 ALA A C 1
ATOM 3862 O O . ALA A 1 475 ? 25.481 15.870 -53.929 1.00 97.56 475 ALA A O 1
ATOM 3863 N N . ASN A 1 476 ? 23.807 17.102 -53.074 1.00 97.12 476 ASN A N 1
ATOM 3864 C CA . ASN A 1 476 ? 24.133 18.303 -53.849 1.00 97.12 476 ASN A CA 1
ATOM 3865 C C . ASN A 1 476 ? 25.476 18.904 -53.401 1.00 97.12 476 ASN A C 1
ATOM 3867 O O . ASN A 1 476 ? 26.357 19.095 -54.231 1.00 97.12 476 ASN A O 1
ATOM 3871 N N . GLU A 1 477 ? 25.677 19.076 -52.091 1.00 97.31 477 GLU A N 1
ATOM 3872 C CA . GLU A 1 477 ? 26.927 19.601 -51.520 1.00 97.31 477 GLU A CA 1
ATOM 3873 C C . GLU A 1 477 ? 28.132 18.698 -51.842 1.00 97.31 477 GLU A C 1
ATOM 3875 O O . GLU A 1 477 ? 29.226 19.164 -52.157 1.00 97.31 477 GLU A O 1
ATOM 3880 N N . VAL A 1 478 ? 27.935 17.375 -51.829 1.00 97.75 478 VAL A N 1
ATOM 3881 C CA . VAL A 1 478 ? 28.962 16.419 -52.258 1.00 97.75 478 VAL A CA 1
ATOM 3882 C C . VAL A 1 478 ? 29.357 16.657 -53.715 1.00 97.75 478 VAL A C 1
ATOM 3884 O O . VAL A 1 478 ? 30.549 16.627 -54.014 1.00 97.75 478 VAL A O 1
ATOM 3887 N N . ILE A 1 479 ? 28.401 16.889 -54.616 1.00 97.25 479 ILE A N 1
ATOM 3888 C CA . ILE A 1 479 ? 28.695 17.106 -56.038 1.00 97.25 479 ILE A CA 1
ATOM 3889 C C . ILE A 1 479 ? 29.409 18.435 -56.269 1.00 97.25 479 ILE A C 1
ATOM 3891 O O . ILE A 1 479 ? 30.411 18.436 -56.978 1.00 97.25 479 ILE A O 1
ATOM 3895 N N . GLU A 1 480 ? 29.013 19.512 -55.590 1.00 96.19 480 GLU A N 1
ATOM 3896 C CA . GLU A 1 480 ? 29.737 20.793 -55.627 1.00 96.19 480 GLU A CA 1
ATOM 3897 C C . GLU A 1 480 ? 31.208 20.618 -55.218 1.00 96.19 480 GLU A C 1
ATOM 3899 O O . GLU A 1 480 ? 32.129 21.097 -55.884 1.00 96.19 480 GLU A O 1
ATOM 3904 N N . LEU A 1 481 ? 31.462 19.852 -54.152 1.00 95.19 481 LEU A N 1
ATOM 3905 C CA . LEU A 1 481 ? 32.822 19.579 -53.692 1.00 95.19 481 LEU A CA 1
ATOM 3906 C C . LEU A 1 481 ? 33.599 18.650 -54.644 1.00 95.19 481 LEU A C 1
ATOM 3908 O O . LEU A 1 481 ? 34.820 18.790 -54.776 1.00 95.19 481 LEU A O 1
ATOM 3912 N N . VAL A 1 482 ? 32.920 17.713 -55.315 1.00 94.00 482 VAL A N 1
ATOM 3913 C CA . VAL A 1 482 ? 33.517 16.873 -56.369 1.00 94.00 482 VAL A CA 1
ATOM 3914 C C . VAL A 1 482 ? 33.895 17.723 -57.582 1.00 94.00 482 VAL A C 1
ATOM 3916 O O . VAL A 1 482 ? 34.984 17.547 -58.133 1.00 94.00 482 VAL A O 1
ATOM 3919 N N . GLU A 1 483 ? 33.043 18.663 -57.986 1.00 91.50 483 GLU A N 1
ATOM 3920 C CA . GLU A 1 483 ? 33.295 19.588 -59.095 1.00 91.50 483 GLU A CA 1
ATOM 3921 C C . GLU A 1 483 ? 34.423 20.574 -58.778 1.00 91.50 483 GLU A C 1
ATOM 3923 O O . GLU A 1 483 ? 35.283 20.808 -59.631 1.00 91.50 483 GLU A O 1
ATOM 3928 N N . ALA A 1 484 ? 34.525 21.015 -57.520 1.00 89.69 484 ALA A N 1
ATOM 3929 C CA . ALA A 1 484 ? 35.672 21.764 -57.003 1.00 89.69 484 ALA A CA 1
ATOM 3930 C C . ALA A 1 484 ? 36.988 20.950 -57.000 1.00 89.69 484 ALA A C 1
ATOM 3932 O O . ALA A 1 484 ? 38.079 21.504 -56.845 1.00 89.69 484 ALA A O 1
ATOM 3933 N N . GLY A 1 485 ? 36.921 19.632 -57.224 1.00 87.94 485 GLY A N 1
ATOM 3934 C CA . GLY A 1 485 ? 38.079 18.746 -57.357 1.00 87.94 485 GLY A CA 1
ATOM 3935 C C . GLY A 1 485 ? 38.540 18.098 -56.050 1.00 87.94 485 GLY A C 1
ATOM 3936 O O . GLY A 1 485 ? 39.637 17.531 -56.004 1.00 87.94 485 GLY A O 1
ATOM 3937 N N . HIS A 1 486 ? 37.738 18.147 -54.985 1.00 90.12 486 HIS A N 1
ATOM 3938 C CA . HIS A 1 486 ? 38.068 17.475 -53.731 1.00 90.12 486 HIS A CA 1
ATOM 3939 C C . HIS A 1 486 ? 37.979 15.943 -53.860 1.00 90.12 486 HIS A C 1
ATOM 3941 O O . HIS A 1 486 ? 37.154 15.394 -54.589 1.00 90.12 486 HIS A O 1
ATOM 3947 N N . SER A 1 487 ? 38.853 15.222 -53.148 1.00 90.88 487 SER A N 1
ATOM 3948 C CA . SER A 1 487 ? 38.790 13.757 -53.064 1.00 90.88 487 SER A CA 1
ATOM 3949 C C . SER A 1 487 ? 37.658 13.309 -52.135 1.00 90.88 487 SER A C 1
ATOM 3951 O O . SER A 1 487 ? 37.338 14.017 -51.182 1.00 90.88 487 SER A O 1
ATOM 3953 N N . ASN A 1 488 ? 37.104 12.105 -52.342 1.00 94.31 488 ASN A N 1
ATOM 3954 C CA . ASN A 1 488 ? 36.043 11.566 -51.475 1.00 94.31 488 ASN A CA 1
ATOM 3955 C C . ASN A 1 488 ? 36.427 11.604 -49.984 1.00 94.31 488 ASN A C 1
ATOM 3957 O O . ASN A 1 488 ? 35.584 11.925 -49.157 1.00 94.31 488 ASN A O 1
ATOM 3961 N N . LEU A 1 489 ? 37.694 11.330 -49.648 1.00 94.31 489 LEU A N 1
ATOM 3962 C CA . LEU A 1 489 ? 38.205 11.402 -48.273 1.00 94.31 489 LEU A CA 1
ATOM 3963 C C . LEU A 1 489 ? 38.177 12.830 -47.713 1.00 94.31 489 LEU A C 1
ATOM 3965 O O . LEU A 1 489 ? 37.757 13.040 -46.578 1.00 94.31 489 LEU A O 1
ATOM 3969 N N . LYS A 1 490 ? 38.575 13.829 -48.511 1.00 93.94 490 LYS A N 1
ATOM 3970 C CA . LYS A 1 490 ? 38.533 15.240 -48.100 1.00 93.94 490 LYS A CA 1
ATOM 3971 C C . LYS A 1 490 ? 37.092 15.730 -47.935 1.00 93.94 490 LYS A C 1
ATOM 3973 O O . LYS A 1 490 ? 36.803 16.451 -46.985 1.00 93.94 490 LYS A O 1
ATOM 3978 N N . ILE A 1 491 ? 36.191 15.299 -48.820 1.00 96.44 491 ILE A N 1
ATOM 3979 C CA . ILE A 1 491 ? 34.749 15.575 -48.727 1.00 96.44 491 ILE A CA 1
ATOM 3980 C C . ILE A 1 491 ? 34.168 14.933 -47.466 1.00 96.44 491 ILE A C 1
ATOM 3982 O O . ILE A 1 491 ? 33.483 15.604 -46.701 1.00 96.44 491 ILE A O 1
ATOM 3986 N N . ALA A 1 492 ? 34.494 13.664 -47.210 1.00 96.75 492 ALA A N 1
ATOM 3987 C CA . ALA A 1 492 ? 34.073 12.942 -46.016 1.00 96.75 492 ALA A CA 1
ATOM 3988 C C . ALA A 1 492 ? 34.523 13.667 -44.735 1.00 96.75 492 ALA A C 1
ATOM 3990 O O . ALA A 1 492 ? 33.706 13.894 -43.846 1.00 96.75 492 ALA A O 1
ATOM 3991 N N . GLY A 1 493 ? 35.778 14.131 -44.686 1.00 96.19 493 GLY A N 1
ATOM 3992 C CA . GLY A 1 493 ? 36.289 14.950 -43.583 1.00 96.19 493 GLY A CA 1
ATOM 3993 C C . GLY A 1 493 ? 35.542 16.278 -43.413 1.00 96.19 493 GLY A C 1
ATOM 3994 O O . GLY A 1 493 ? 35.148 16.618 -42.299 1.00 96.19 493 GLY A O 1
ATOM 3995 N N . ARG A 1 494 ? 35.283 17.004 -44.511 1.00 97.00 494 ARG A N 1
ATOM 3996 C CA . ARG A 1 494 ? 34.577 18.300 -44.484 1.00 97.00 494 ARG A CA 1
ATOM 3997 C C . ARG A 1 494 ? 33.127 18.166 -44.012 1.00 97.00 494 ARG A C 1
ATOM 3999 O O . ARG A 1 494 ? 32.691 18.951 -43.178 1.00 97.00 494 ARG A O 1
ATOM 4006 N N . LEU A 1 495 ? 32.415 17.146 -44.492 1.00 96.94 495 LEU A N 1
ATOM 4007 C CA . LEU A 1 495 ? 31.007 16.885 -44.161 1.00 96.94 495 LEU A CA 1
ATOM 4008 C C . LEU A 1 495 ? 30.823 16.013 -42.912 1.00 96.94 495 LEU A C 1
ATOM 4010 O O . LEU A 1 495 ? 29.707 15.583 -42.617 1.00 96.94 495 LEU A O 1
ATOM 4014 N N . ARG A 1 496 ? 31.915 15.717 -42.190 1.00 95.94 496 ARG A N 1
ATOM 4015 C CA . ARG A 1 496 ? 31.934 14.856 -40.995 1.00 95.94 496 ARG A CA 1
ATOM 4016 C C . ARG A 1 496 ? 31.223 13.514 -41.228 1.00 95.94 496 ARG A C 1
ATOM 4018 O O . ARG A 1 496 ? 30.420 13.061 -40.414 1.00 95.94 496 ARG A O 1
ATOM 4025 N N . THR A 1 497 ? 31.502 12.878 -42.363 1.00 97.00 497 THR A N 1
ATOM 4026 C CA . THR A 1 497 ? 30.931 11.584 -42.759 1.00 97.00 497 THR A CA 1
ATOM 4027 C C . THR A 1 497 ? 32.015 10.604 -43.212 1.00 97.00 497 THR A C 1
ATOM 4029 O O . THR A 1 497 ? 33.201 10.885 -43.080 1.00 97.00 497 THR A O 1
ATOM 4032 N N . ASN A 1 498 ? 31.625 9.429 -43.710 1.00 96.69 498 ASN A N 1
ATOM 4033 C CA . ASN A 1 498 ? 32.549 8.440 -44.270 1.00 96.69 498 ASN A CA 1
ATOM 4034 C C . ASN A 1 498 ? 32.559 8.471 -45.808 1.00 96.69 498 ASN A C 1
ATOM 4036 O O . ASN A 1 498 ? 31.609 8.926 -46.448 1.00 96.69 498 ASN A O 1
ATOM 4040 N N . ASP A 1 499 ? 33.641 7.974 -46.407 1.00 96.12 499 ASP A N 1
ATOM 4041 C CA . ASP A 1 499 ? 33.824 7.943 -47.863 1.00 96.12 499 ASP A CA 1
ATOM 4042 C C . ASP A 1 499 ? 32.730 7.134 -48.584 1.00 96.12 499 ASP A C 1
ATOM 4044 O O . ASP A 1 499 ? 32.302 7.507 -49.675 1.00 96.12 499 ASP A O 1
ATOM 4048 N N . GLY A 1 500 ? 32.212 6.081 -47.947 1.00 96.25 500 GLY A N 1
ATOM 4049 C CA . GLY A 1 500 ? 31.122 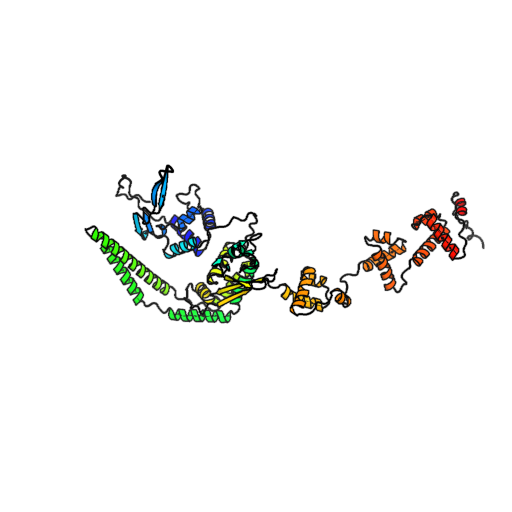5.259 -48.457 1.00 96.25 500 GLY A CA 1
ATOM 4050 C C . GLY A 1 500 ? 29.806 6.027 -48.593 1.00 96.25 500 GLY A C 1
ATOM 4051 O O . GLY A 1 500 ? 29.089 5.840 -49.575 1.00 96.25 500 GLY A O 1
ATOM 4052 N N . ASN A 1 501 ? 29.480 6.922 -47.656 1.00 96.38 501 ASN A N 1
ATOM 4053 C CA . ASN A 1 501 ? 28.322 7.811 -47.772 1.00 96.38 501 ASN A CA 1
ATOM 4054 C C . ASN A 1 501 ? 28.528 8.851 -48.870 1.00 96.38 501 ASN A C 1
ATOM 4056 O O . ASN A 1 501 ? 27.573 9.139 -49.584 1.00 96.38 501 ASN A O 1
ATOM 4060 N N . VAL A 1 502 ? 29.749 9.363 -49.045 1.00 97.00 502 VAL A N 1
ATOM 4061 C CA . VAL A 1 502 ? 30.087 10.258 -50.165 1.00 97.00 502 VAL A CA 1
ATOM 4062 C C . VAL A 1 502 ? 29.913 9.530 -51.500 1.00 97.00 502 VAL A C 1
ATOM 4064 O O . VAL A 1 502 ? 29.268 10.050 -52.404 1.00 97.00 502 VAL A O 1
ATOM 4067 N N . ALA A 1 503 ? 30.407 8.295 -51.625 1.00 96.19 503 ALA A N 1
ATOM 4068 C CA . ALA A 1 503 ? 30.237 7.489 -52.832 1.00 96.19 503 ALA A CA 1
ATOM 4069 C C . ALA A 1 503 ? 28.754 7.221 -53.144 1.00 96.19 503 ALA A C 1
ATOM 4071 O O . ALA A 1 503 ? 28.326 7.426 -54.279 1.00 96.19 503 ALA A O 1
ATOM 4072 N N . LYS A 1 504 ? 27.958 6.851 -52.131 1.00 97.12 504 LYS A N 1
ATOM 4073 C CA . LYS A 1 504 ? 26.500 6.672 -52.260 1.00 97.12 504 LYS A CA 1
ATOM 4074 C C . LYS A 1 504 ? 25.773 7.967 -52.611 1.00 97.12 504 LYS A C 1
ATOM 4076 O O . LYS A 1 504 ? 24.800 7.922 -53.351 1.00 97.12 504 LYS A O 1
ATOM 4081 N N . ALA A 1 505 ? 26.228 9.104 -52.088 1.00 97.31 505 ALA A N 1
ATOM 4082 C CA . ALA A 1 505 ? 25.669 10.416 -52.392 1.00 97.31 505 ALA A CA 1
ATOM 4083 C C . ALA A 1 505 ? 25.886 10.781 -53.869 1.00 97.31 505 ALA A C 1
ATOM 4085 O O . ALA A 1 505 ? 24.933 11.162 -54.543 1.00 97.31 505 ALA A O 1
ATOM 4086 N N . ILE A 1 506 ? 27.105 10.571 -54.388 1.00 96.81 506 ILE A N 1
ATOM 4087 C CA . ILE A 1 506 ? 27.435 10.766 -55.810 1.00 96.81 506 ILE A CA 1
ATOM 4088 C C . ILE A 1 506 ? 26.588 9.840 -56.686 1.00 96.81 506 ILE A C 1
ATOM 4090 O O . ILE A 1 506 ? 25.964 10.298 -57.639 1.00 96.81 506 ILE A O 1
ATOM 4094 N N . GLN A 1 507 ? 26.556 8.546 -56.354 1.00 97.19 507 GLN A N 1
ATOM 4095 C CA . GLN A 1 507 ? 25.777 7.554 -57.091 1.00 97.19 507 GLN A CA 1
ATOM 4096 C C . GLN A 1 507 ? 24.301 7.958 -57.156 1.00 97.19 507 GLN A C 1
ATOM 4098 O O . GLN A 1 507 ? 23.747 8.082 -58.244 1.00 97.19 507 GLN A O 1
ATOM 4103 N N . TRP A 1 508 ? 23.697 8.251 -56.002 1.00 96.69 508 TRP A N 1
ATOM 4104 C CA . TRP A 1 508 ? 22.296 8.645 -55.922 1.00 96.69 508 TRP A CA 1
ATOM 4105 C C . T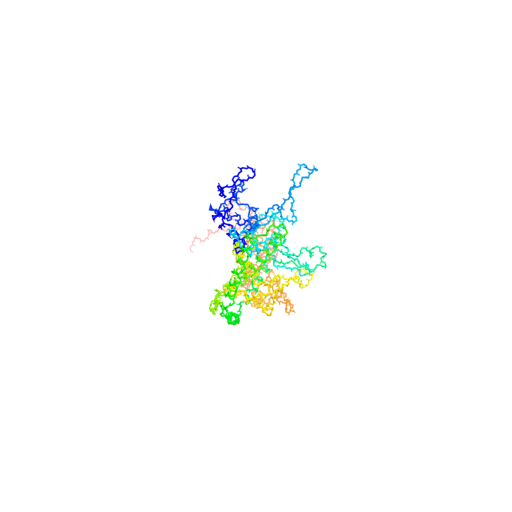RP A 1 508 ? 21.994 9.924 -56.716 1.00 96.69 508 TRP A C 1
ATOM 4107 O O . TRP A 1 508 ? 20.971 9.988 -57.398 1.00 96.69 508 TRP A O 1
ATOM 4117 N N . TRP A 1 509 ? 22.869 10.933 -56.657 1.00 97.69 509 TRP A N 1
ATOM 4118 C CA . TRP A 1 509 ? 22.683 12.198 -57.375 1.00 97.69 509 TRP A CA 1
ATOM 4119 C C . TRP A 1 509 ? 22.653 12.012 -58.897 1.00 97.69 509 TRP A C 1
ATOM 4121 O O . TRP A 1 509 ? 21.817 12.625 -59.564 1.00 97.69 509 TRP A O 1
ATOM 4131 N N . HIS A 1 510 ? 23.543 11.163 -59.425 1.00 96.75 510 HIS A N 1
ATOM 4132 C CA . HIS A 1 510 ? 23.632 10.839 -60.851 1.00 96.75 510 HIS A CA 1
ATOM 4133 C C . HIS A 1 510 ? 22.455 9.970 -61.309 1.00 96.75 510 HIS A C 1
ATOM 4135 O O . HIS A 1 510 ? 21.789 10.322 -62.281 1.00 96.75 510 HIS A O 1
ATOM 4141 N N . GLU A 1 511 ? 22.141 8.902 -60.568 1.00 96.56 511 GLU A N 1
ATOM 4142 C CA . GLU A 1 511 ? 21.012 8.007 -60.864 1.00 96.56 511 GLU A CA 1
ATOM 4143 C C . GLU A 1 511 ? 19.679 8.764 -60.897 1.00 96.56 511 GLU A C 1
ATOM 4145 O O . GLU A 1 511 ? 18.890 8.590 -61.820 1.00 96.56 511 GLU A O 1
ATOM 4150 N N . THR A 1 512 ? 19.451 9.672 -59.940 1.00 96.12 512 THR A N 1
ATOM 4151 C CA . THR A 1 512 ? 18.208 10.465 -59.863 1.00 96.12 512 THR A CA 1
ATOM 4152 C C . THR A 1 512 ? 18.046 11.429 -61.049 1.00 96.12 512 THR A C 1
ATOM 4154 O O . THR A 1 512 ? 16.933 11.852 -61.343 1.00 96.12 512 THR A O 1
ATOM 4157 N N . ARG A 1 513 ? 19.136 11.771 -61.749 1.00 97.06 513 ARG A N 1
ATOM 4158 C CA . ARG A 1 513 ? 19.138 12.653 -62.930 1.00 97.06 513 ARG A CA 1
ATOM 4159 C C . ARG A 1 513 ? 19.310 11.904 -64.255 1.00 97.06 513 ARG A C 1
ATOM 4161 O O . ARG A 1 513 ? 19.459 12.549 -65.286 1.00 97.06 513 ARG A O 1
ATOM 4168 N N . GLY A 1 514 ? 19.331 10.569 -64.238 1.00 95.31 514 GLY A N 1
ATOM 4169 C CA . GLY A 1 514 ? 19.567 9.763 -65.441 1.00 95.31 514 GLY A CA 1
ATOM 4170 C C . GLY A 1 514 ? 20.970 9.934 -66.038 1.00 95.31 514 GLY A C 1
ATOM 4171 O O . GLY A 1 514 ? 21.168 9.679 -67.222 1.00 95.31 514 GLY A O 1
ATOM 4172 N N . LEU A 1 515 ? 21.947 10.382 -65.242 1.00 95.81 515 LEU A N 1
ATOM 4173 C CA . LEU A 1 515 ? 23.332 10.557 -65.679 1.00 95.81 515 LEU A CA 1
ATOM 4174 C C . LEU A 1 515 ? 24.160 9.306 -65.341 1.00 95.81 515 LEU A C 1
ATOM 4176 O O . LEU A 1 515 ? 23.965 8.717 -64.275 1.00 95.81 515 LEU A O 1
ATOM 4180 N N . PRO A 1 516 ? 25.141 8.919 -66.177 1.00 95.81 516 PRO A N 1
ATOM 4181 C CA . PRO A 1 516 ? 26.042 7.821 -65.844 1.00 95.81 516 PRO A CA 1
ATOM 4182 C C . PRO A 1 516 ? 26.877 8.173 -64.606 1.00 95.81 516 PRO A C 1
ATOM 4184 O O . PRO A 1 516 ? 27.400 9.285 -64.482 1.00 95.81 516 PRO A O 1
ATOM 4187 N N . VAL A 1 517 ? 27.006 7.223 -63.676 1.00 96.38 517 VAL A N 1
ATOM 4188 C CA . VAL A 1 517 ? 27.790 7.403 -62.446 1.00 96.38 517 VAL A CA 1
ATOM 4189 C C . VAL A 1 517 ? 29.286 7.420 -62.803 1.00 96.38 517 VAL A C 1
ATOM 4191 O O . VAL A 1 517 ? 29.776 6.432 -63.351 1.00 96.38 517 VAL A O 1
ATOM 4194 N N . PRO A 1 518 ? 30.051 8.484 -62.475 1.00 93.94 518 PRO A N 1
ATOM 4195 C CA . PRO A 1 518 ? 31.448 8.600 -62.882 1.00 93.94 518 PRO A CA 1
ATOM 4196 C C . PRO A 1 518 ? 32.309 7.493 -62.281 1.00 93.94 518 PRO A C 1
ATOM 4198 O O . PRO A 1 518 ? 32.489 7.422 -61.053 1.00 93.94 518 PRO A O 1
ATOM 4201 N N . THR A 1 519 ? 32.898 6.676 -63.150 1.00 92.81 519 THR A N 1
ATOM 4202 C CA . THR A 1 519 ? 33.817 5.611 -62.752 1.00 92.81 519 THR A CA 1
ATOM 4203 C C . THR A 1 519 ? 35.148 6.194 -62.268 1.00 92.81 519 THR A C 1
ATOM 4205 O O . THR A 1 519 ? 35.478 7.366 -62.481 1.00 92.81 519 THR A O 1
ATOM 4208 N N . ALA A 1 520 ? 35.975 5.369 -61.621 1.00 86.38 520 ALA A N 1
ATOM 4209 C CA . ALA A 1 520 ? 37.331 5.778 -61.252 1.00 86.38 520 ALA A CA 1
ATOM 4210 C C . ALA A 1 520 ? 38.178 6.171 -62.480 1.00 86.38 520 ALA A C 1
ATOM 4212 O O . ALA A 1 520 ? 39.080 7.002 -62.364 1.00 86.38 520 ALA A O 1
ATOM 4213 N N . ALA A 1 521 ? 37.897 5.599 -63.656 1.00 87.44 521 ALA A N 1
ATOM 4214 C CA . ALA A 1 521 ? 38.542 5.980 -64.910 1.00 87.44 521 ALA A CA 1
ATOM 4215 C C . ALA A 1 521 ? 38.110 7.385 -65.357 1.00 87.44 521 ALA A C 1
ATOM 4217 O O . ALA A 1 521 ? 38.972 8.218 -65.631 1.00 87.44 521 ALA A O 1
ATOM 4218 N N . ASP A 1 522 ? 36.813 7.700 -65.309 1.00 89.88 522 ASP A N 1
ATOM 4219 C CA . ASP A 1 522 ? 36.290 9.022 -65.686 1.00 89.88 522 ASP A CA 1
ATOM 4220 C C . ASP A 1 522 ? 36.854 10.140 -64.816 1.00 89.88 522 ASP A C 1
ATOM 4222 O O . ASP A 1 522 ? 37.260 11.191 -65.314 1.00 89.88 522 ASP A O 1
ATOM 4226 N N . ARG A 1 523 ? 36.943 9.895 -63.505 1.00 88.25 523 ARG A N 1
ATOM 4227 C CA . ARG A 1 523 ? 37.522 10.858 -62.559 1.00 88.25 523 ARG A CA 1
ATOM 4228 C C . ARG A 1 523 ? 39.011 11.075 -62.820 1.00 88.25 523 ARG A C 1
ATOM 4230 O O . ARG A 1 523 ? 39.472 12.214 -62.759 1.00 88.25 523 ARG A O 1
ATOM 4237 N N . ARG A 1 524 ? 39.759 10.005 -63.126 1.00 88.19 524 ARG A N 1
ATOM 4238 C CA . ARG A 1 524 ? 41.179 10.094 -63.507 1.00 88.19 524 ARG A CA 1
ATOM 4239 C C . ARG A 1 524 ? 41.350 10.883 -64.801 1.00 88.19 524 ARG A C 1
ATOM 4241 O O . ARG A 1 524 ? 42.127 11.830 -64.812 1.00 88.19 524 ARG A O 1
ATOM 4248 N N . ARG A 1 525 ? 40.553 10.581 -65.826 1.00 90.12 525 ARG A N 1
ATOM 4249 C CA . ARG A 1 525 ? 40.537 11.295 -67.109 1.00 90.12 525 ARG A CA 1
ATOM 4250 C C . ARG A 1 525 ? 40.197 12.779 -66.948 1.00 90.12 525 ARG A C 1
ATOM 4252 O O . ARG A 1 525 ? 40.923 13.624 -67.453 1.00 90.12 525 ARG A O 1
ATOM 4259 N N . LYS A 1 526 ? 39.165 13.131 -66.169 1.00 89.56 526 LYS A N 1
ATOM 4260 C CA . LYS A 1 526 ? 38.807 14.539 -65.889 1.00 89.56 526 LYS A CA 1
ATOM 4261 C C . LYS A 1 526 ? 39.942 15.285 -65.176 1.00 89.56 526 LYS A C 1
ATOM 4263 O O . LYS A 1 526 ? 40.225 16.432 -65.518 1.00 89.56 526 LYS A O 1
ATOM 4268 N N . LYS A 1 527 ? 40.617 14.637 -64.217 1.00 89.81 527 LYS A N 1
ATOM 4269 C CA . LYS A 1 527 ? 41.806 15.202 -63.555 1.00 89.81 527 LYS A CA 1
ATOM 4270 C C . LYS A 1 527 ? 42.979 15.377 -64.518 1.00 89.81 527 LYS A C 1
ATOM 4272 O O . LYS A 1 527 ? 43.619 16.419 -64.465 1.00 89.81 527 LYS A O 1
ATOM 4277 N N . LEU A 1 528 ? 43.233 14.407 -65.395 1.00 91.44 528 LEU A N 1
ATOM 4278 C CA . LEU A 1 528 ? 44.287 14.494 -66.409 1.00 91.44 528 LEU A CA 1
ATOM 4279 C C . LEU A 1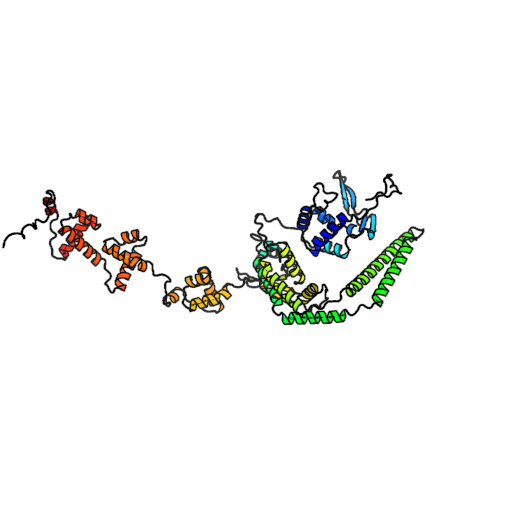 528 ? 44.019 15.616 -67.409 1.00 91.44 528 LEU A C 1
ATOM 4281 O O . LEU A 1 528 ? 44.903 16.425 -67.651 1.00 91.44 528 LEU A O 1
ATOM 4285 N N . ASN A 1 529 ? 42.787 15.751 -67.896 1.00 92.31 529 ASN A N 1
ATOM 4286 C CA . ASN A 1 529 ? 42.408 16.851 -68.785 1.00 92.31 529 ASN A CA 1
ATOM 4287 C C . ASN A 1 529 ? 42.571 18.220 -68.108 1.00 92.31 529 ASN A C 1
ATOM 4289 O O . ASN A 1 529 ? 42.976 19.185 -68.751 1.00 92.31 529 ASN A O 1
ATOM 4293 N N . ARG A 1 530 ? 42.284 18.320 -66.802 1.00 91.56 530 ARG A N 1
ATOM 4294 C CA . ARG A 1 530 ? 42.567 19.536 -66.022 1.00 91.56 530 ARG A CA 1
ATOM 4295 C C . ARG A 1 530 ? 44.072 19.778 -65.892 1.00 91.56 530 ARG A C 1
ATOM 4297 O O . ARG A 1 530 ? 44.496 20.912 -66.060 1.00 91.56 530 ARG A O 1
ATOM 4304 N N . ALA A 1 531 ? 44.864 18.734 -65.645 1.00 93.00 531 ALA A N 1
ATOM 4305 C CA . ALA A 1 531 ? 46.320 18.835 -65.575 1.00 93.00 531 ALA A CA 1
ATOM 4306 C C . ALA A 1 531 ? 46.929 19.318 -66.896 1.00 93.00 531 ALA A C 1
ATOM 4308 O O . ALA A 1 531 ? 47.731 20.244 -66.876 1.00 93.00 531 ALA A O 1
ATOM 4309 N N . LYS A 1 532 ? 46.509 18.734 -68.028 1.00 92.88 532 LYS A N 1
ATOM 4310 C CA . LYS A 1 532 ? 46.934 19.145 -69.374 1.00 92.88 532 LYS A CA 1
ATOM 4311 C C . LYS A 1 532 ? 46.638 20.620 -69.615 1.00 92.88 532 LYS A C 1
ATOM 4313 O O . LYS A 1 532 ? 47.562 21.371 -69.874 1.00 92.88 532 LYS A O 1
ATOM 4318 N N . ARG A 1 533 ? 45.401 21.058 -69.361 1.00 92.50 533 ARG A N 1
ATOM 4319 C CA . ARG A 1 533 ? 45.008 22.469 -69.497 1.00 92.50 533 ARG A CA 1
ATOM 4320 C C . ARG A 1 533 ? 45.876 23.417 -68.666 1.00 92.50 533 ARG A C 1
ATOM 4322 O O . ARG A 1 533 ? 46.342 24.417 -69.184 1.00 92.50 533 ARG A O 1
ATOM 4329 N N . MET A 1 534 ? 46.132 23.083 -67.398 1.00 92.12 534 MET A N 1
ATOM 4330 C CA . MET A 1 534 ? 46.980 23.912 -66.531 1.00 92.12 534 MET A CA 1
ATOM 4331 C C . MET A 1 534 ? 48.434 23.967 -67.023 1.00 92.12 534 MET A C 1
ATOM 4333 O O . MET A 1 534 ? 49.096 24.994 -66.897 1.00 92.12 534 MET A O 1
ATOM 4337 N N . LEU A 1 535 ? 48.940 22.866 -67.589 1.00 90.19 535 LEU A N 1
ATOM 4338 C CA . LEU A 1 535 ? 50.246 22.850 -68.242 1.00 90.19 535 LEU A CA 1
ATOM 4339 C C . LEU A 1 535 ? 50.228 23.694 -69.520 1.00 90.19 535 LEU A C 1
ATOM 4341 O O . LEU A 1 535 ? 51.183 24.425 -69.761 1.00 90.19 535 LEU A O 1
ATOM 4345 N N . ASP A 1 536 ? 49.177 23.628 -70.329 1.00 88.38 536 ASP A N 1
ATOM 4346 C CA . ASP A 1 536 ? 49.039 24.425 -71.554 1.00 88.38 536 ASP A CA 1
ATOM 4347 C C . ASP A 1 536 ? 48.974 25.930 -71.246 1.00 88.38 536 ASP A C 1
ATOM 4349 O O . ASP A 1 536 ? 49.580 26.730 -71.956 1.00 88.38 536 ASP A O 1
ATOM 4353 N N . GLU A 1 537 ? 48.364 26.300 -70.114 1.00 89.56 537 GLU A N 1
ATOM 4354 C CA . GLU A 1 537 ? 48.367 27.648 -69.518 1.00 89.56 537 GLU A CA 1
ATOM 4355 C C . GLU A 1 537 ? 49.746 28.077 -68.962 1.00 89.56 537 GLU A C 1
ATOM 4357 O O . GLU A 1 537 ? 49.902 29.186 -68.457 1.00 89.56 537 GLU A O 1
ATOM 4362 N N . GLY A 1 538 ? 50.767 27.219 -69.056 1.00 88.44 538 GLY A N 1
ATOM 4363 C CA . GLY A 1 538 ? 52.149 27.535 -68.696 1.00 88.44 538 GLY A CA 1
ATOM 4364 C C . GLY A 1 538 ? 52.523 27.262 -67.237 1.00 88.44 538 GLY A C 1
ATOM 4365 O O . GLY A 1 538 ? 53.642 27.586 -66.838 1.00 88.44 538 GLY A O 1
ATOM 4366 N N . MET A 1 539 ? 51.649 26.644 -66.433 1.00 89.94 539 MET A N 1
ATOM 4367 C CA . MET A 1 539 ? 52.002 26.284 -65.055 1.00 89.94 539 MET A CA 1
ATOM 4368 C C . MET A 1 539 ? 53.079 25.195 -65.018 1.00 89.94 539 MET A C 1
ATOM 4370 O O . MET A 1 539 ? 53.115 24.285 -65.851 1.00 89.94 539 MET A O 1
ATOM 4374 N N . LEU A 1 540 ? 53.954 25.244 -64.011 1.00 89.75 540 LEU A N 1
ATOM 4375 C CA . LEU A 1 540 ? 54.972 24.215 -63.824 1.00 89.75 540 LEU A CA 1
ATOM 4376 C C . LEU A 1 540 ? 54.339 22.921 -63.304 1.00 89.75 540 LEU A C 1
ATOM 4378 O O . LEU A 1 540 ? 53.441 22.933 -62.464 1.00 89.75 540 LEU A O 1
ATOM 4382 N N . ILE A 1 541 ? 54.881 21.774 -63.724 1.00 90.38 541 ILE A N 1
ATOM 4383 C CA . ILE A 1 541 ? 54.372 20.449 -63.328 1.00 90.38 541 ILE A CA 1
ATOM 4384 C C . ILE A 1 541 ? 54.311 20.247 -61.807 1.00 90.38 541 ILE A C 1
ATOM 4386 O O . ILE A 1 541 ? 53.442 19.533 -61.316 1.00 90.38 541 ILE A O 1
ATOM 4390 N N . LYS A 1 542 ? 55.205 20.899 -61.050 1.00 91.75 542 LYS A N 1
ATOM 4391 C CA . LYS A 1 542 ? 55.207 20.870 -59.582 1.00 91.75 542 LYS A CA 1
ATOM 4392 C C . LYS A 1 542 ? 53.961 21.551 -59.007 1.00 91.75 542 LYS A C 1
ATOM 4394 O O . LYS A 1 542 ? 53.355 21.006 -58.086 1.00 91.75 542 LYS A O 1
ATOM 4399 N N . ASP A 1 543 ? 53.569 22.686 -59.575 1.00 91.00 543 ASP A N 1
ATOM 4400 C CA . ASP A 1 543 ? 52.430 23.482 -59.113 1.00 91.00 543 ASP A CA 1
ATOM 4401 C C . ASP A 1 543 ? 51.113 22.823 -59.531 1.00 91.00 543 ASP A C 1
ATOM 4403 O O . ASP A 1 543 ? 50.201 22.686 -58.714 1.00 91.00 543 ASP A O 1
ATOM 4407 N N . VAL A 1 544 ? 51.053 22.283 -60.755 1.00 91.44 544 VAL A N 1
ATOM 4408 C CA . VAL A 1 544 ? 49.916 21.471 -61.222 1.00 91.44 544 VAL A CA 1
ATOM 4409 C C . VAL A 1 544 ? 49.747 20.216 -60.358 1.00 91.44 544 VAL A C 1
ATOM 4411 O O . VAL A 1 544 ? 48.629 19.887 -59.952 1.00 91.44 544 VAL A O 1
ATOM 4414 N N . ALA A 1 545 ? 50.843 19.527 -60.021 1.00 91.00 545 ALA A N 1
ATOM 4415 C CA . ALA A 1 545 ? 50.804 18.366 -59.137 1.00 91.00 545 ALA A CA 1
ATOM 4416 C C . ALA A 1 545 ? 50.300 18.740 -57.735 1.00 91.00 545 ALA A C 1
ATOM 4418 O O . ALA A 1 545 ? 49.391 18.080 -57.229 1.00 91.00 545 ALA A O 1
ATOM 4419 N N . GLY A 1 546 ? 50.798 19.837 -57.152 1.00 89.12 546 GLY A N 1
ATOM 4420 C CA . GLY A 1 546 ? 50.312 20.360 -55.872 1.00 89.12 546 GLY A CA 1
ATOM 4421 C C . GLY A 1 546 ? 48.814 20.687 -55.896 1.00 89.12 546 GLY A C 1
ATOM 4422 O O . GLY A 1 546 ? 48.068 20.233 -55.025 1.00 89.12 546 GLY A O 1
ATOM 4423 N N . ALA A 1 547 ? 48.349 21.388 -56.933 1.00 86.69 547 ALA A N 1
ATOM 4424 C CA . ALA A 1 547 ? 46.949 21.781 -57.089 1.00 86.69 547 ALA A CA 1
ATOM 4425 C C . ALA A 1 547 ? 45.991 20.585 -57.250 1.00 86.69 547 ALA A C 1
ATOM 4427 O O . ALA A 1 547 ? 44.861 20.619 -56.761 1.00 86.69 547 ALA A O 1
ATOM 4428 N N . LEU A 1 548 ? 46.432 19.508 -57.908 1.00 88.56 548 LEU A N 1
ATOM 4429 C CA . LEU A 1 548 ? 45.622 18.304 -58.145 1.00 88.56 548 LEU A CA 1
ATOM 4430 C C . LEU A 1 548 ? 45.833 17.193 -57.105 1.00 88.56 548 LEU A C 1
ATOM 4432 O O . LEU A 1 548 ? 45.248 16.109 -57.244 1.00 88.56 548 LEU A O 1
ATOM 4436 N N . ALA A 1 549 ? 46.619 17.474 -56.060 1.00 86.62 549 ALA A N 1
ATOM 4437 C CA . ALA A 1 549 ? 47.021 16.536 -55.013 1.00 86.62 549 ALA A CA 1
ATOM 4438 C C . ALA A 1 549 ? 47.723 15.272 -55.556 1.00 86.62 549 ALA A C 1
ATOM 4440 O O . ALA A 1 549 ? 47.464 14.157 -55.103 1.00 86.62 549 ALA A O 1
ATOM 4441 N N . TYR A 1 550 ? 48.604 15.456 -56.539 1.00 90.00 550 TYR A N 1
ATOM 4442 C CA . TYR A 1 550 ? 49.558 14.457 -57.017 1.00 90.00 550 TYR A CA 1
ATOM 4443 C C . TYR A 1 550 ? 50.964 14.765 -56.493 1.00 90.00 550 TYR A C 1
ATOM 4445 O O . TYR A 1 550 ? 51.315 15.914 -56.234 1.00 90.00 550 TYR A O 1
ATOM 4453 N N . SER A 1 551 ? 51.815 13.741 -56.404 1.00 92.25 551 SER A N 1
ATOM 4454 C CA . SER A 1 551 ? 53.257 13.989 -56.382 1.00 92.25 551 SER A CA 1
ATOM 4455 C C . SER A 1 551 ? 53.713 14.413 -57.786 1.00 92.25 551 SER A C 1
ATOM 4457 O O . SER A 1 551 ? 53.155 13.904 -58.762 1.00 92.25 551 SER A O 1
ATOM 4459 N N . PRO A 1 552 ? 54.724 15.292 -57.938 1.00 92.94 552 PRO A N 1
ATOM 4460 C CA . PRO A 1 552 ? 55.214 15.697 -59.257 1.00 92.94 552 PRO A CA 1
ATOM 4461 C C . PRO A 1 552 ? 55.544 14.499 -60.153 1.00 92.94 552 PRO A C 1
ATOM 4463 O O . PRO A 1 552 ? 55.044 14.414 -61.268 1.00 92.94 552 PRO A O 1
ATOM 4466 N N . ARG A 1 553 ? 56.267 13.506 -59.613 1.00 92.88 553 ARG A N 1
ATOM 4467 C CA . ARG A 1 553 ? 56.574 12.248 -60.311 1.00 92.88 553 ARG A CA 1
ATOM 4468 C C . ARG A 1 553 ? 55.319 11.450 -60.668 1.00 92.88 553 ARG A C 1
ATOM 4470 O O . ARG A 1 553 ? 55.235 10.916 -61.765 1.00 92.88 553 ARG A O 1
ATOM 4477 N N . GLY A 1 554 ? 54.349 11.359 -59.757 1.00 93.12 554 GLY A N 1
ATOM 4478 C CA . GLY A 1 554 ? 53.097 10.648 -60.007 1.00 93.12 554 GLY A CA 1
ATOM 4479 C C . GLY A 1 554 ? 52.280 11.292 -61.125 1.00 93.12 554 GLY A C 1
ATOM 4480 O O . GLY A 1 554 ? 51.739 10.580 -61.968 1.00 93.12 554 GLY A O 1
ATOM 4481 N N . LEU A 1 555 ? 52.229 12.627 -61.174 1.00 93.38 555 LEU A N 1
ATOM 4482 C CA . LEU A 1 555 ? 51.568 13.344 -62.261 1.00 93.38 555 LEU A CA 1
ATOM 4483 C C . LEU A 1 555 ? 52.290 13.118 -63.595 1.00 93.38 555 LEU A C 1
ATOM 4485 O O . LEU A 1 555 ? 51.618 12.806 -64.572 1.00 93.38 555 LEU A O 1
ATOM 4489 N N . THR A 1 556 ? 53.626 13.206 -63.619 1.00 92.50 556 THR A N 1
ATOM 4490 C CA . THR A 1 556 ? 54.440 12.919 -64.814 1.00 92.50 556 THR A CA 1
ATOM 4491 C C . THR A 1 556 ? 54.142 11.532 -65.368 1.00 92.50 556 THR A C 1
ATOM 4493 O O . THR A 1 556 ? 53.685 11.432 -66.496 1.00 92.50 556 THR A O 1
ATOM 4496 N N . LEU A 1 557 ? 54.272 10.482 -64.550 1.00 94.00 557 LEU A N 1
ATOM 4497 C CA . LEU A 1 557 ? 54.014 9.101 -64.981 1.00 94.00 557 LEU A CA 1
ATOM 4498 C C . LEU A 1 557 ? 52.580 8.905 -65.494 1.00 94.00 557 LEU A C 1
ATOM 4500 O O . LEU A 1 557 ? 52.337 8.115 -66.403 1.00 94.00 557 LEU A O 1
ATOM 4504 N N . THR A 1 558 ? 51.609 9.613 -64.909 1.00 92.31 558 THR A N 1
ATOM 4505 C CA . THR A 1 558 ? 50.213 9.512 -65.354 1.00 92.31 558 THR A CA 1
ATOM 4506 C C . THR A 1 558 ? 49.998 10.230 -66.690 1.00 92.31 558 THR A C 1
ATOM 4508 O O . THR A 1 558 ? 49.234 9.738 -67.514 1.00 92.31 558 THR A O 1
ATOM 4511 N N . LEU A 1 559 ? 50.672 11.362 -66.922 1.00 93.25 559 LEU A N 1
ATOM 4512 C CA . LEU A 1 559 ? 50.637 12.092 -68.192 1.00 93.25 559 LEU A CA 1
ATOM 4513 C C . LEU A 1 559 ? 51.396 11.359 -69.304 1.00 93.25 559 LEU A C 1
ATOM 4515 O O . LEU A 1 559 ? 50.884 11.304 -70.415 1.00 93.25 559 LEU A O 1
ATOM 4519 N N . GLU A 1 560 ? 52.555 10.763 -69.008 1.00 92.50 560 GLU A N 1
ATOM 4520 C CA . GLU A 1 560 ? 53.318 9.922 -69.944 1.00 92.50 560 GLU A CA 1
ATOM 4521 C C . GLU A 1 560 ? 52.466 8.749 -70.418 1.00 92.50 560 GLU A C 1
ATOM 4523 O O . GLU A 1 560 ? 52.273 8.564 -71.615 1.00 92.50 560 GLU A O 1
ATOM 4528 N N . LYS A 1 561 ? 51.863 8.021 -69.472 1.00 93.50 561 LYS A N 1
ATOM 4529 C CA . LYS A 1 561 ? 50.970 6.905 -69.785 1.00 93.50 561 LYS A CA 1
ATOM 4530 C C . LYS A 1 561 ? 49.748 7.343 -70.595 1.00 93.50 561 LYS A C 1
ATOM 4532 O O . LYS A 1 561 ? 49.277 6.611 -71.457 1.00 93.50 561 LYS A O 1
ATOM 4537 N N . ASP A 1 562 ? 49.185 8.511 -70.300 1.00 93.31 562 ASP A N 1
ATOM 4538 C CA . ASP A 1 562 ? 48.045 9.047 -71.047 1.00 93.31 562 ASP A CA 1
ATOM 4539 C C . ASP A 1 562 ? 48.437 9.496 -72.468 1.00 93.31 562 ASP A C 1
ATOM 4541 O O . ASP A 1 562 ? 47.661 9.299 -73.403 1.00 93.31 562 ASP A O 1
ATOM 4545 N N . ALA A 1 563 ? 49.647 10.037 -72.643 1.00 89.88 563 ALA A N 1
ATOM 4546 C CA . ALA A 1 563 ? 50.222 10.379 -73.943 1.00 89.88 563 ALA A CA 1
ATOM 4547 C C . ALA A 1 563 ? 50.500 9.120 -74.779 1.00 89.88 563 ALA A C 1
ATOM 4549 O O . ALA A 1 563 ? 50.050 9.053 -75.920 1.00 89.88 563 ALA A O 1
ATOM 4550 N N . GLU A 1 564 ? 51.110 8.094 -74.178 1.00 92.06 564 GLU A N 1
ATOM 4551 C CA . GLU A 1 564 ? 51.347 6.781 -74.790 1.00 92.06 564 GLU A CA 1
ATOM 4552 C C . GLU A 1 564 ? 50.034 6.145 -75.272 1.00 92.06 564 GLU A C 1
ATOM 4554 O O . GLU A 1 564 ? 49.913 5.771 -76.436 1.00 92.06 564 GLU A O 1
ATOM 4559 N N . ASN A 1 565 ? 49.001 6.133 -74.421 1.00 91.00 565 ASN A N 1
ATOM 4560 C CA . ASN A 1 565 ? 47.677 5.619 -74.792 1.00 91.00 565 ASN A CA 1
ATOM 4561 C C . ASN A 1 565 ? 46.990 6.432 -75.903 1.00 91.00 565 ASN A C 1
ATOM 4563 O O . ASN A 1 565 ? 46.117 5.906 -76.588 1.00 91.00 565 ASN A O 1
ATOM 4567 N N . SER A 1 566 ? 47.337 7.713 -76.056 1.00 89.75 566 SER A N 1
ATOM 4568 C CA . SER A 1 566 ? 46.755 8.608 -77.066 1.00 89.75 566 SER A CA 1
ATOM 4569 C C . SER A 1 566 ? 47.609 8.711 -78.339 1.00 89.75 566 SER A C 1
ATOM 4571 O O . SER A 1 566 ? 47.257 9.483 -79.228 1.00 89.75 566 SER A O 1
ATOM 4573 N N . GLY A 1 567 ? 48.735 7.986 -78.427 1.00 89.31 567 GLY A N 1
ATOM 4574 C CA . GLY A 1 567 ? 49.689 8.074 -79.541 1.00 89.31 567 GLY A CA 1
ATOM 4575 C C . GLY A 1 567 ? 50.468 9.396 -79.612 1.00 89.31 567 GLY A C 1
ATOM 4576 O O . GLY A 1 567 ? 51.022 9.727 -80.657 1.00 89.31 567 GLY A O 1
ATOM 4577 N N . GLY A 1 568 ? 50.491 10.174 -78.528 1.00 84.50 568 GLY A N 1
ATOM 4578 C CA . GLY A 1 568 ? 51.201 11.449 -78.440 1.00 84.50 568 GLY A CA 1
ATOM 4579 C C . GLY A 1 568 ? 52.548 11.324 -77.729 1.00 84.50 568 GLY A C 1
ATOM 4580 O O . GLY A 1 568 ? 52.733 10.474 -76.861 1.00 84.50 568 GLY A O 1
ATOM 4581 N N . VAL A 1 569 ? 53.486 12.219 -78.046 1.00 81.19 569 VAL A N 1
ATOM 4582 C CA . VAL A 1 569 ? 54.746 12.362 -77.300 1.00 81.19 569 VAL A CA 1
ATOM 4583 C C . VAL A 1 569 ? 54.547 13.416 -76.213 1.00 81.19 569 VAL A C 1
ATOM 4585 O O . VAL A 1 569 ? 54.119 14.535 -76.498 1.00 81.19 569 VAL A O 1
ATOM 4588 N N . MET A 1 570 ? 54.839 13.076 -74.955 1.00 80.06 570 MET A N 1
ATOM 4589 C CA . MET A 1 570 ? 54.825 14.065 -73.877 1.00 80.06 570 MET A CA 1
ATOM 4590 C C . MET A 1 570 ? 55.939 15.091 -74.125 1.00 80.06 570 MET A C 1
ATOM 4592 O O . MET A 1 570 ? 57.107 14.725 -74.230 1.00 80.06 570 MET A O 1
ATOM 4596 N N . GLY A 1 571 ? 55.589 16.377 -74.217 1.00 74.44 571 GLY A N 1
ATOM 4597 C CA . GLY A 1 571 ? 56.580 17.441 -74.379 1.00 74.44 571 GLY A CA 1
ATOM 4598 C C . GLY A 1 571 ? 57.565 17.463 -73.207 1.00 74.44 571 GLY A C 1
ATOM 4599 O O . GLY A 1 571 ? 57.141 17.425 -72.049 1.00 74.44 571 GLY A O 1
ATOM 4600 N N . ASP A 1 572 ? 58.870 17.523 -73.496 1.00 73.19 572 ASP A N 1
ATOM 4601 C CA . ASP A 1 572 ? 59.918 17.533 -72.472 1.00 73.19 572 ASP A CA 1
ATOM 4602 C C . ASP A 1 572 ? 59.747 18.751 -71.552 1.00 73.19 572 ASP A C 1
ATOM 4604 O O . ASP A 1 572 ? 60.057 19.891 -71.909 1.00 73.19 572 ASP A O 1
ATOM 4608 N N . GLY A 1 573 ? 59.264 18.500 -70.332 1.00 65.25 573 GLY A N 1
ATOM 4609 C CA . GLY A 1 573 ? 59.023 19.523 -69.317 1.00 65.25 573 GLY A CA 1
ATOM 4610 C C . GLY A 1 573 ? 60.280 20.288 -68.883 1.00 65.25 573 GLY A C 1
ATOM 4611 O O . GLY A 1 573 ? 60.156 21.292 -68.176 1.00 65.25 573 GLY A O 1
ATOM 4612 N N . ARG A 1 574 ? 61.484 19.856 -69.294 1.00 65.50 574 ARG A N 1
ATOM 4613 C CA . ARG A 1 574 ? 62.742 20.586 -69.066 1.00 65.50 574 ARG A CA 1
ATOM 4614 C C . ARG A 1 574 ? 62.876 21.818 -69.957 1.00 65.50 574 ARG A C 1
ATOM 4616 O O . ARG A 1 574 ? 63.376 22.834 -69.478 1.00 65.50 574 ARG A O 1
ATOM 4623 N N . THR A 1 575 ? 62.361 21.777 -71.186 1.00 63.28 575 THR A N 1
ATOM 4624 C CA . THR A 1 575 ? 62.458 22.898 -72.144 1.00 63.28 575 THR A CA 1
ATOM 4625 C C . THR A 1 575 ? 61.717 24.155 -71.673 1.00 63.28 575 THR A C 1
ATOM 4627 O O . THR A 1 575 ? 62.124 25.270 -71.983 1.00 63.28 575 THR A O 1
ATOM 4630 N N . ARG A 1 576 ? 60.688 24.008 -70.826 1.00 61.28 576 ARG A N 1
ATOM 4631 C CA . ARG A 1 576 ? 59.896 25.134 -70.297 1.00 61.28 576 ARG A CA 1
ATOM 4632 C C . ARG A 1 576 ? 60.544 25.890 -69.131 1.00 61.28 576 ARG A C 1
ATOM 4634 O O . ARG A 1 576 ? 60.156 27.027 -68.872 1.00 61.28 576 ARG A O 1
ATOM 4641 N N . ARG A 1 577 ? 61.538 25.316 -68.433 1.00 57.75 577 ARG A N 1
ATOM 4642 C CA . ARG A 1 577 ? 62.234 26.015 -67.327 1.00 57.75 577 ARG A CA 1
ATOM 4643 C C . ARG A 1 577 ? 63.126 27.163 -67.803 1.00 57.75 577 ARG A C 1
ATOM 4645 O O . ARG A 1 577 ? 63.339 28.086 -67.029 1.00 57.75 577 ARG A O 1
ATOM 4652 N N . GLY A 1 578 ? 63.615 27.119 -69.045 1.00 55.34 578 GLY A N 1
ATOM 4653 C CA . GLY A 1 578 ? 64.514 28.143 -69.589 1.00 55.34 578 GLY A CA 1
ATOM 4654 C C . GLY A 1 578 ? 63.857 29.513 -69.794 1.00 55.34 578 GLY A C 1
ATOM 4655 O O . GLY A 1 578 ? 64.522 30.529 -69.625 1.00 55.34 578 GLY A O 1
ATOM 4656 N N . ASN A 1 579 ? 62.549 29.555 -70.076 1.00 52.41 579 ASN A N 1
ATOM 4657 C CA . ASN A 1 579 ? 61.847 30.796 -70.436 1.00 52.41 579 ASN A CA 1
ATOM 4658 C C . ASN A 1 579 ? 61.176 31.522 -69.254 1.00 52.41 579 ASN A C 1
ATOM 4660 O O . ASN A 1 579 ? 60.915 32.716 -69.349 1.00 52.41 579 ASN A O 1
ATOM 4664 N N . ALA A 1 580 ? 60.919 30.846 -68.129 1.00 52.03 580 ALA A N 1
ATOM 4665 C CA . ALA A 1 580 ? 60.187 31.438 -67.001 1.00 52.03 580 ALA A CA 1
ATOM 4666 C C . ALA A 1 580 ? 61.021 32.430 -66.160 1.00 52.03 580 ALA A C 1
ATOM 4668 O O . ALA A 1 580 ? 60.461 33.274 -65.465 1.00 52.03 580 ALA A O 1
ATOM 4669 N N . THR A 1 581 ? 62.355 32.368 -66.227 1.00 48.94 581 THR A N 1
ATOM 4670 C CA . THR A 1 581 ? 63.259 33.235 -65.446 1.00 48.94 581 THR A CA 1
ATOM 4671 C C . THR A 1 581 ? 63.329 34.683 -65.947 1.00 48.94 581 THR A C 1
ATOM 4673 O O . THR A 1 581 ? 63.864 35.531 -65.242 1.00 48.94 581 THR A O 1
ATOM 4676 N N . ALA A 1 582 ? 62.778 34.988 -67.128 1.00 49.12 582 ALA A N 1
ATOM 4677 C CA . ALA A 1 582 ? 62.868 36.308 -67.764 1.00 49.12 582 ALA A CA 1
ATOM 4678 C C . ALA A 1 582 ? 61.559 37.126 -67.730 1.00 49.12 582 ALA A C 1
ATOM 4680 O O . ALA A 1 582 ? 61.418 38.084 -68.482 1.00 49.12 582 ALA A O 1
ATOM 4681 N N . GLY A 1 583 ? 60.579 36.757 -66.895 1.00 50.81 583 GLY A N 1
ATOM 4682 C CA . GLY A 1 583 ? 59.333 37.526 -66.738 1.00 50.81 583 GLY A CA 1
ATOM 4683 C C . GLY A 1 583 ? 58.362 37.477 -67.929 1.00 50.81 583 GLY A C 1
ATOM 4684 O O . GLY A 1 583 ? 57.307 38.099 -67.866 1.00 50.81 583 GLY A O 1
ATOM 4685 N N . ASN A 1 584 ? 58.666 36.708 -68.978 1.00 52.66 584 ASN A N 1
ATOM 4686 C CA . ASN A 1 584 ? 57.779 36.497 -70.122 1.00 52.66 584 ASN A CA 1
ATOM 4687 C C . ASN A 1 584 ? 57.018 35.166 -69.994 1.00 52.66 584 ASN A C 1
ATOM 4689 O O . ASN A 1 584 ? 57.583 34.146 -69.593 1.00 52.66 584 ASN A O 1
ATOM 4693 N N . LEU A 1 585 ? 55.726 35.170 -70.347 1.00 45.75 585 LEU A N 1
ATOM 4694 C CA . LEU A 1 585 ? 54.884 33.968 -70.389 1.00 45.75 585 LEU A CA 1
ATOM 4695 C C . LEU A 1 585 ? 55.496 32.925 -71.343 1.00 45.75 585 LEU A C 1
ATOM 4697 O O . LEU A 1 585 ? 55.911 33.248 -72.452 1.00 45.75 585 LEU A O 1
ATOM 4701 N N . ALA A 1 586 ? 55.538 31.661 -70.910 1.00 50.16 586 ALA A N 1
ATOM 4702 C CA . ALA A 1 586 ? 56.296 30.580 -71.554 1.00 50.16 586 ALA A CA 1
ATOM 4703 C C . ALA A 1 586 ? 55.825 30.182 -72.971 1.00 50.16 586 ALA A C 1
ATOM 4705 O O . ALA A 1 586 ? 56.518 29.414 -73.638 1.00 50.16 586 ALA A O 1
ATOM 4706 N N . ASN A 1 587 ? 54.698 30.716 -73.448 1.00 49.59 587 ASN A N 1
ATOM 4707 C CA . ASN A 1 587 ? 54.215 30.531 -74.813 1.00 49.59 587 ASN A CA 1
ATOM 4708 C C . ASN A 1 587 ? 54.308 31.875 -75.548 1.00 49.59 587 ASN A C 1
ATOM 4710 O O . ASN A 1 587 ? 53.479 32.758 -75.341 1.00 49.59 587 ASN A O 1
ATOM 4714 N N . GLY A 1 588 ? 55.326 32.038 -76.394 1.00 48.00 588 GLY A N 1
ATOM 4715 C CA . GLY A 1 588 ? 55.568 33.242 -77.193 1.00 48.00 588 GLY A CA 1
ATOM 4716 C C . GLY A 1 588 ? 54.559 33.450 -78.327 1.00 48.00 588 GLY A C 1
ATOM 4717 O O . GLY A 1 588 ? 54.947 33.462 -79.490 1.00 48.00 588 GLY A O 1
ATOM 4718 N N . VAL A 1 589 ? 53.277 33.638 -78.003 1.00 43.47 589 VAL A N 1
ATOM 4719 C CA . VAL A 1 589 ? 52.278 34.181 -78.934 1.00 43.47 589 VAL A CA 1
ATOM 4720 C C . VAL A 1 589 ? 51.905 35.578 -78.450 1.00 43.47 589 VAL A C 1
ATOM 4722 O O . VAL A 1 589 ? 51.124 35.758 -77.519 1.00 43.47 589 VAL A O 1
ATOM 4725 N N . SER A 1 590 ? 52.529 36.575 -79.073 1.00 41.47 590 SER A N 1
ATOM 4726 C CA . SER A 1 590 ? 52.190 37.985 -78.908 1.00 41.47 590 SER A CA 1
ATOM 4727 C C . SER A 1 590 ? 50.795 38.247 -79.482 1.00 41.47 590 SER A C 1
ATOM 4729 O O . SER A 1 590 ? 50.564 38.051 -80.671 1.00 41.47 590 SER A O 1
ATOM 4731 N N . LEU A 1 591 ? 49.871 38.728 -78.650 1.00 45.19 591 LEU A N 1
ATOM 4732 C CA . LEU A 1 591 ? 48.542 39.212 -79.054 1.00 45.19 591 LEU A CA 1
ATOM 4733 C C . LEU A 1 591 ? 48.588 40.637 -79.660 1.00 45.19 591 LEU A C 1
ATOM 4735 O O . LEU A 1 591 ? 47.554 41.282 -79.805 1.00 45.19 591 LEU A O 1
ATOM 4739 N N . ALA A 1 592 ? 49.772 41.150 -80.018 1.00 43.28 592 ALA A N 1
ATOM 4740 C CA . ALA A 1 592 ? 49.986 42.542 -80.425 1.00 43.28 592 ALA A CA 1
ATOM 4741 C C . ALA A 1 592 ? 50.064 42.769 -81.952 1.00 43.28 592 ALA A C 1
ATOM 4743 O O . ALA A 1 592 ? 50.789 43.651 -82.406 1.00 43.28 592 ALA A O 1
ATOM 4744 N N . THR A 1 593 ? 49.337 42.006 -82.777 1.00 46.88 593 THR A N 1
ATOM 4745 C CA . THR A 1 593 ? 49.332 42.233 -84.243 1.00 46.88 593 THR A CA 1
ATOM 4746 C C . THR A 1 593 ? 47.949 42.085 -84.885 1.00 46.88 593 THR A C 1
ATOM 4748 O O . THR A 1 593 ? 47.805 41.431 -85.910 1.00 46.88 593 THR A O 1
ATOM 4751 N N . GLN A 1 594 ? 46.913 42.701 -84.301 1.00 45.88 594 GLN A N 1
ATOM 4752 C CA . GLN A 1 594 ? 45.592 42.836 -84.947 1.00 45.88 594 GLN A CA 1
ATOM 4753 C C . GLN A 1 594 ? 44.923 44.212 -84.764 1.00 45.88 594 GLN A C 1
ATOM 4755 O O . GLN A 1 594 ? 43.705 44.341 -84.833 1.00 45.88 594 GLN A O 1
ATOM 4760 N N . THR A 1 595 ? 45.709 45.277 -84.606 1.00 47.69 595 THR A N 1
ATOM 4761 C CA . THR A 1 595 ? 45.189 46.654 -84.671 1.00 47.69 595 THR A CA 1
ATOM 4762 C C . THR A 1 595 ? 46.215 47.600 -85.290 1.00 47.69 595 THR A C 1
ATOM 4764 O O . THR A 1 595 ? 46.941 48.285 -84.576 1.00 47.69 595 THR A O 1
ATOM 4767 N N . ARG A 1 596 ? 46.272 47.616 -86.633 1.00 42.62 596 ARG A N 1
ATOM 4768 C CA . ARG A 1 596 ? 46.462 48.792 -87.520 1.00 42.62 596 ARG A CA 1
ATOM 4769 C C . ARG A 1 596 ? 46.945 48.363 -88.915 1.00 42.62 596 ARG A C 1
ATOM 4771 O O . ARG A 1 596 ? 48.138 48.161 -89.097 1.00 42.62 596 ARG A O 1
ATOM 4778 N N . ALA A 1 597 ? 46.022 48.282 -89.877 1.00 46.31 597 ALA A N 1
ATOM 4779 C CA . ALA A 1 597 ? 46.015 49.055 -91.133 1.00 46.31 597 ALA A CA 1
ATOM 4780 C C . ALA A 1 597 ? 45.133 48.373 -92.202 1.00 46.31 597 ALA A C 1
ATOM 4782 O O . ALA A 1 597 ? 45.400 47.227 -92.548 1.00 46.31 597 ALA A O 1
ATOM 4783 N N . ALA A 1 598 ? 44.180 49.158 -92.728 1.00 40.78 598 ALA A N 1
ATOM 4784 C CA . ALA A 1 598 ? 43.275 48.926 -93.866 1.00 40.78 598 ALA A CA 1
ATOM 4785 C C . ALA A 1 598 ? 42.158 47.887 -93.680 1.00 40.78 598 ALA A C 1
ATOM 4787 O O . ALA A 1 598 ? 42.424 46.670 -93.772 1.00 40.78 598 ALA A O 1
#